Protein AF-A0A2N5TB34-F1 (afdb_monomer)

Foldseek 3Di:
DPQPPPDDPVCPVVCVVPVPPDPPDDPDDPPPPPDPDPPDDQAAQPDDPVLLVVQLVLLLVLQQVVVCVVQNDDDPDHSCVQPNSQLSNQCNRRVVVQPPDPQRPLVSSCVSSDDDDDVCSSVSSSVSVVVSCVDPVVVVVVVVVVVVVVVCVVVVVVVVVVVVVVVVVVVVVVVVVVVVVVVVVVVVVVVVVVVVVVVVVVVVVVVVVVVVVVVVVVVVVVVVVVVVVVVVVVVVVVVVVVVVVVVVVVVVVVVVVPPDDDDDDDDDDDDYDDDDDDDDDDDDPDDDPVNVVVVVVVVVVVVVVVVVVVVVVVVVVVVVVVVVVVVVVVVVVVVVVVVVVVVVVVVVVVVVVVVVVVVVVVVVVVVVVVVVVVVVVVVVVVVPDDDDDDDDD

Radius of gyration: 65.41 Å; Cα contacts (8 Å, |Δi|>4): 99; chains: 1; bounding box: 127×92×186 Å

Mean predicted aligned error: 21.77 Å

pLDDT: mean 78.74, std 18.57, range [28.2, 96.19]

Solvent-accessible surface area (backbone atoms only — not comparable to full-atom values): 23242 Å² total; per-residue (Å²): 142,86,72,76,89,76,68,45,96,88,49,44,71,58,45,73,74,43,79,78,73,74,77,91,78,76,83,86,79,78,79,78,77,78,76,78,73,69,89,66,70,92,60,64,50,87,59,56,71,70,60,44,52,50,50,28,52,50,50,42,52,52,48,41,54,50,44,35,73,72,65,38,95,76,52,97,63,65,51,58,82,79,50,35,68,68,39,31,44,47,47,49,36,29,34,64,62,35,59,58,58,97,79,43,39,57,72,54,54,53,63,51,61,47,86,84,77,62,92,62,47,65,59,52,51,52,50,49,53,54,52,47,60,70,27,70,70,45,48,51,50,52,53,53,49,54,52,50,51,53,49,51,53,52,53,50,52,51,54,50,54,52,53,52,52,51,49,52,51,51,50,53,52,53,53,51,51,53,52,50,53,54,50,51,54,51,50,52,56,47,54,53,51,51,51,52,52,49,54,53,52,53,50,54,50,51,53,51,51,53,52,51,51,51,54,48,51,55,49,51,50,52,52,50,50,52,50,51,53,54,50,49,54,50,51,49,53,51,50,53,50,48,49,52,50,52,48,50,50,51,49,56,56,48,64,74,66,66,86,71,83,88,80,86,91,80,91,80,91,83,88,85,88,84,86,88,88,89,79,87,87,77,87,84,86,75,83,52,71,66,61,56,51,52,53,50,51,55,52,49,53,52,49,51,53,50,50,53,51,49,53,53,51,52,53,54,50,50,56,49,51,49,52,53,49,52,53,50,50,52,50,50,52,52,52,50,54,50,50,53,51,50,52,54,52,49,55,53,47,53,54,49,50,52,52,51,49,54,51,51,49,52,51,51,50,54,49,50,55,52,52,51,53,51,52,53,53,59,55,54,66,66,74,67,69,91,79,87,84,80,90,81,135

Sequence (393 aa):
MKAIQHVNAHNFDDILNDPTIIKNNQPIITMKRKRRQNQYGKGSCQYPTNVAENLEKHLVHQFEMFYIRLLGPKPEFPASVFFNITQAKAIVGLIDQVLQGRDYDAGRIEHLIGGQMFEGQVESLKLSIAEWILSDYYQLHLVKLAELDQFTEQEGVQIQAEMEAELLRLQAISAAQFLADKNAKAAEKKMTKDRLAEERAALRLRLADDCAAEKQRLSDEKTAKKLRIAEEKKAEGIRASQIRASENVRSAQAQLNKNKKVLNDSTVEDHTINNNGAAEDYEDQSKSPDRARLAEEINSELKEEANARAIRRSKANAERAEKFSLISEQKKRRRQSIEDKKYQAQASREVRERKIFVNKQRQNHNRQVIEEMRANLLNADINCSPDQSSSGT

Organism: NCBI:txid200324

Secondary structure (DSSP, 8-state):
---GGG--TTTHHHHHH-TT-----S--------PPP-SS------S-HHHHHHHHHHHHHHHHHHHHHHH-SS-SS-GGGTS-HHHHHHHHHTHHHHSSSSS--HHHHHHHH-S---TTHHHHHHHHHHHHHHSHHHHHHHHHHHHHHHHHHHHHHHHHHHHHHHHHHHHHHHHHHHHHHHHHHHHHHHHHHHHHHHHHHHHHHHHHHHHHHHHHHHHHHHHHHHHHHHHHHHHHHHHHHHHHHHHHHHHHHHHHS--S----------------------------HHHHHHHHHHHHHHHHHHHHHHHHHHHHHHHHHHHHHHHHHHHHHHHHHHHHHHHHHHHHHHHHHHHHHHHHHHHHHHHHHHHHHHHHHHHHHHS----------

Structure (mmCIF, N/CA/C/O backbone):
data_AF-A0A2N5TB34-F1
#
_entry.id   AF-A0A2N5TB34-F1
#
loop_
_atom_site.group_PDB
_atom_site.id
_atom_site.type_symbol
_atom_site.label_atom_id
_atom_site.label_alt_id
_atom_site.label_comp_id
_atom_site.label_asym_id
_atom_site.label_entity_id
_atom_site.label_seq_id
_atom_site.pdbx_PDB_ins_code
_atom_site.Cartn_x
_atom_site.Cartn_y
_atom_site.Cartn_z
_atom_site.occupancy
_atom_site.B_iso_or_equiv
_atom_site.auth_seq_id
_atom_site.auth_comp_id
_atom_site.auth_asym_id
_atom_site.auth_atom_id
_atom_site.pdbx_PDB_model_num
ATOM 1 N N . MET A 1 1 ? 33.531 54.890 -29.564 1.00 39.38 1 MET A N 1
ATOM 2 C CA . MET A 1 1 ? 33.281 54.213 -30.854 1.00 39.38 1 MET A CA 1
ATOM 3 C C . MET A 1 1 ? 32.215 53.138 -30.672 1.00 39.38 1 MET A C 1
ATOM 5 O O . MET A 1 1 ? 32.490 52.117 -30.059 1.00 39.38 1 MET A O 1
ATOM 9 N N . LYS A 1 2 ? 30.984 53.399 -31.129 1.00 46.56 2 LYS A N 1
ATOM 10 C CA . LYS A 1 2 ? 29.851 52.449 -31.144 1.00 46.56 2 LYS A CA 1
ATOM 11 C C . LYS A 1 2 ? 29.110 52.545 -32.492 1.00 46.56 2 LYS A C 1
ATOM 13 O O . LYS A 1 2 ? 27.901 52.706 -32.524 1.00 46.56 2 LYS A O 1
ATOM 18 N N . ALA A 1 3 ? 29.850 52.522 -33.601 1.00 46.47 3 ALA A N 1
ATOM 19 C CA . ALA A 1 3 ? 29.287 52.699 -34.948 1.00 46.47 3 ALA A CA 1
ATOM 20 C C . ALA A 1 3 ? 28.848 51.376 -35.613 1.00 46.47 3 ALA A C 1
ATOM 22 O O . ALA A 1 3 ? 27.993 51.370 -36.488 1.00 46.47 3 ALA A O 1
ATOM 23 N N . ILE A 1 4 ? 29.391 50.234 -35.172 1.00 51.72 4 ILE A N 1
ATOM 24 C CA . ILE A 1 4 ? 29.329 48.966 -35.927 1.00 51.72 4 ILE A CA 1
ATOM 25 C C . ILE A 1 4 ? 27.962 48.255 -35.823 1.00 51.72 4 ILE A C 1
ATOM 27 O O . ILE A 1 4 ? 27.644 47.398 -36.638 1.00 51.72 4 ILE A O 1
ATOM 31 N N . GLN A 1 5 ? 27.105 48.615 -34.862 1.00 53.84 5 GLN A N 1
ATOM 32 C CA . GLN A 1 5 ? 25.824 47.918 -34.648 1.00 53.84 5 GLN A CA 1
ATOM 33 C C . GLN A 1 5 ? 24.684 48.351 -35.589 1.00 53.84 5 GLN A C 1
ATOM 35 O O . GLN A 1 5 ? 23.619 47.740 -35.549 1.00 53.84 5 GLN A O 1
ATOM 40 N N . HIS A 1 6 ? 24.888 49.368 -36.434 1.00 55.44 6 HIS A N 1
ATOM 41 C CA . HIS A 1 6 ? 23.851 49.917 -37.326 1.00 55.44 6 HIS A CA 1
ATOM 42 C C . HIS A 1 6 ? 24.125 49.677 -38.820 1.00 55.44 6 HIS A C 1
ATOM 44 O O . HIS A 1 6 ? 23.455 50.248 -39.682 1.00 55.44 6 HIS A O 1
ATOM 50 N N . VAL A 1 7 ? 25.100 48.821 -39.121 1.00 59.22 7 VAL A N 1
ATOM 51 C CA . VAL A 1 7 ? 25.496 48.466 -40.482 1.00 59.22 7 VAL A CA 1
ATOM 52 C C . VAL A 1 7 ? 24.495 47.469 -41.075 1.00 59.22 7 VAL A C 1
ATOM 54 O O . VAL A 1 7 ? 24.231 46.413 -40.501 1.00 59.22 7 VAL A O 1
ATOM 57 N N . ASN A 1 8 ? 23.941 47.804 -42.234 1.00 67.25 8 ASN A N 1
ATOM 58 C CA . ASN A 1 8 ? 23.114 46.953 -43.077 1.00 67.25 8 ASN A CA 1
ATOM 59 C C . ASN A 1 8 ? 23.666 46.966 -44.516 1.00 67.25 8 ASN A C 1
ATOM 61 O O . ASN A 1 8 ? 24.534 47.763 -44.856 1.00 67.25 8 ASN A O 1
ATOM 65 N N . ALA A 1 9 ? 23.170 46.076 -45.377 1.00 66.19 9 ALA A N 1
ATOM 66 C CA . ALA A 1 9 ? 23.731 45.896 -46.720 1.00 66.19 9 ALA A CA 1
ATOM 67 C C . ALA A 1 9 ? 23.663 47.147 -47.624 1.00 66.19 9 ALA A C 1
ATOM 69 O O . ALA A 1 9 ? 24.356 47.190 -48.629 1.00 66.19 9 ALA A O 1
ATOM 70 N N . HIS A 1 10 ? 22.843 48.147 -47.283 1.00 59.88 10 HIS A N 1
ATOM 71 C CA . HIS A 1 10 ? 22.621 49.339 -48.109 1.00 59.88 10 HIS A CA 1
ATOM 72 C C . HIS A 1 10 ? 23.399 50.567 -47.622 1.00 59.88 10 HIS A C 1
ATOM 74 O O . HIS A 1 10 ? 23.499 51.533 -48.362 1.00 59.88 10 HIS A O 1
ATOM 80 N N . ASN A 1 11 ? 23.920 50.553 -46.389 1.00 64.69 11 ASN A N 1
ATOM 81 C CA . ASN A 1 11 ? 24.679 51.668 -45.809 1.00 64.69 11 ASN A CA 1
ATOM 82 C C . ASN A 1 11 ? 26.153 51.315 -45.539 1.00 64.69 11 ASN A C 1
ATOM 84 O O . ASN A 1 11 ? 26.883 52.115 -44.960 1.00 64.69 11 ASN A O 1
ATOM 88 N N . PHE A 1 12 ? 26.583 50.114 -45.935 1.00 68.75 12 PHE A N 1
ATOM 89 C CA . PHE A 1 12 ? 27.932 49.608 -45.698 1.00 68.75 12 PHE A CA 1
ATOM 90 C C . PHE A 1 12 ? 28.998 50.439 -46.419 1.00 68.75 12 PHE A C 1
ATOM 92 O O . PHE A 1 12 ? 29.964 5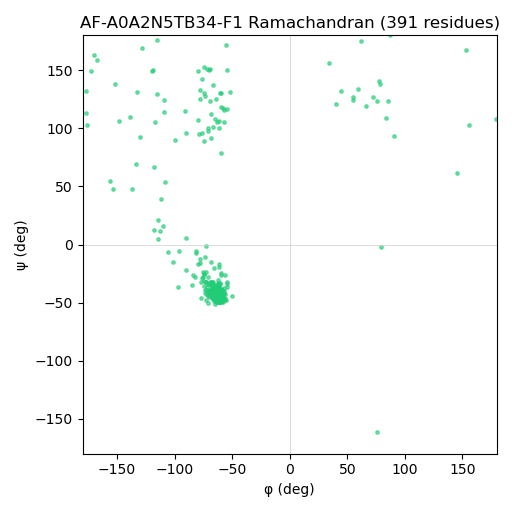0.871 -45.788 1.00 68.75 12 PHE A O 1
ATOM 99 N N . ASP A 1 13 ? 28.783 50.718 -47.706 1.00 72.69 13 ASP A N 1
ATOM 100 C CA . ASP A 1 13 ? 29.744 51.461 -48.527 1.00 72.69 13 ASP A CA 1
ATOM 101 C C . ASP A 1 13 ? 29.829 52.937 -48.109 1.00 72.69 13 ASP A C 1
ATOM 103 O O . ASP A 1 13 ? 30.914 53.517 -48.080 1.00 72.69 13 ASP A O 1
ATOM 107 N N . ASP A 1 14 ? 28.717 53.532 -47.676 1.00 69.69 14 ASP A N 1
ATOM 108 C CA . ASP A 1 14 ? 28.688 54.914 -47.184 1.00 69.69 14 ASP A CA 1
ATOM 109 C C . ASP A 1 14 ? 29.450 55.071 -45.856 1.00 69.69 14 ASP A C 1
ATOM 111 O O . ASP A 1 14 ? 30.158 56.056 -45.651 1.00 69.69 14 ASP A O 1
ATOM 115 N N . ILE A 1 15 ? 29.359 54.076 -44.963 1.00 68.69 15 ILE A N 1
ATOM 116 C CA . ILE A 1 15 ? 30.065 54.063 -43.668 1.00 68.69 15 ILE A CA 1
ATOM 117 C C . ILE A 1 15 ? 31.569 53.812 -43.847 1.00 68.69 15 ILE A C 1
ATOM 119 O O . ILE A 1 15 ? 32.371 54.316 -43.059 1.00 68.69 15 ILE A O 1
ATOM 123 N N . LEU A 1 16 ? 31.954 53.040 -44.868 1.00 69.44 16 LEU A N 1
ATOM 124 C CA . LEU A 1 16 ? 33.356 52.832 -45.237 1.00 69.44 16 LEU A CA 1
ATOM 125 C C . LEU A 1 16 ? 34.006 54.111 -45.771 1.00 69.44 16 LEU A C 1
ATOM 127 O O . LEU A 1 16 ? 35.183 54.346 -45.500 1.00 69.44 16 LEU A O 1
ATOM 131 N N . ASN A 1 17 ? 33.239 54.930 -46.495 1.00 72.06 17 ASN A N 1
ATOM 132 C CA . ASN A 1 17 ? 33.736 56.154 -47.115 1.00 72.06 17 ASN A CA 1
ATOM 133 C C . ASN A 1 17 ? 33.739 57.364 -46.165 1.00 72.06 17 ASN A C 1
ATOM 135 O O . ASN A 1 17 ? 34.661 58.173 -46.245 1.00 72.06 17 ASN A O 1
ATOM 139 N N . ASP A 1 18 ? 32.773 57.491 -45.245 1.00 65.56 18 ASP A N 1
ATOM 140 C CA . ASP A 1 18 ? 32.816 58.522 -44.199 1.00 65.56 18 ASP A CA 1
ATOM 141 C C . ASP A 1 18 ? 32.141 58.057 -42.884 1.00 65.56 18 ASP A C 1
ATOM 143 O O . ASP A 1 18 ? 30.909 58.011 -42.762 1.00 65.56 18 ASP A O 1
ATOM 147 N N . PRO A 1 19 ? 32.933 57.741 -41.841 1.00 61.41 19 PRO A N 1
ATOM 148 C CA . PRO A 1 19 ? 32.432 57.161 -40.596 1.00 61.41 19 PRO A CA 1
ATOM 149 C C . PRO A 1 19 ? 31.647 58.145 -39.708 1.00 61.41 19 PRO A C 1
ATOM 151 O O . PRO A 1 19 ? 31.171 57.752 -38.637 1.00 61.41 19 PRO A O 1
ATOM 154 N N . THR A 1 20 ? 31.497 59.414 -40.107 1.00 60.34 20 THR A N 1
ATOM 155 C CA . THR A 1 20 ? 30.791 60.445 -39.323 1.00 60.34 20 THR A CA 1
ATOM 156 C C . THR A 1 20 ? 29.322 60.650 -39.714 1.00 60.34 20 THR A C 1
ATOM 158 O O . THR A 1 20 ? 28.591 61.342 -39.004 1.00 60.34 20 THR A O 1
ATOM 161 N N . ILE A 1 21 ? 28.844 59.992 -40.778 1.00 63.03 21 ILE A N 1
ATOM 162 C CA . ILE A 1 21 ? 27.496 60.183 -41.354 1.00 63.03 21 ILE A CA 1
ATOM 163 C C . ILE A 1 21 ? 26.354 59.683 -40.437 1.00 63.03 21 ILE A C 1
ATOM 165 O O . ILE A 1 21 ? 25.188 60.056 -40.609 1.00 63.03 21 ILE A O 1
ATOM 169 N N . ILE A 1 22 ? 26.651 58.877 -39.413 1.00 58.81 22 ILE A N 1
ATOM 170 C CA . ILE A 1 22 ? 25.631 58.273 -38.544 1.00 58.81 22 ILE A CA 1
ATOM 171 C C . ILE A 1 22 ? 24.979 59.341 -37.643 1.00 58.81 22 ILE A C 1
ATOM 173 O O . ILE A 1 22 ? 25.469 59.671 -36.561 1.00 58.81 22 ILE A O 1
ATOM 177 N N . LYS A 1 23 ? 23.809 59.853 -38.051 1.00 56.78 23 LYS A N 1
ATOM 178 C CA . LYS A 1 23 ? 22.920 60.634 -37.176 1.00 56.78 23 LYS A CA 1
ATOM 179 C C . LYS A 1 23 ? 22.364 59.718 -36.078 1.00 56.78 23 LYS A C 1
ATOM 181 O O . LYS A 1 23 ? 21.435 58.945 -36.302 1.00 56.78 23 LYS A O 1
ATOM 186 N N . ASN A 1 24 ? 22.944 59.824 -34.884 1.00 55.00 24 ASN A N 1
ATOM 187 C CA . ASN A 1 24 ? 22.546 59.138 -33.650 1.00 55.00 24 ASN A CA 1
ATOM 188 C C . ASN A 1 24 ? 21.107 59.481 -33.225 1.00 55.00 24 ASN A C 1
ATOM 190 O O . ASN A 1 24 ? 20.948 60.300 -32.332 1.00 55.00 24 ASN A O 1
ATOM 194 N N . ASN A 1 25 ? 20.063 58.901 -33.822 1.00 50.06 25 ASN A N 1
ATOM 195 C CA . ASN A 1 25 ? 18.686 59.096 -33.339 1.00 50.06 25 ASN A CA 1
ATOM 196 C C . ASN A 1 25 ? 17.737 57.933 -33.677 1.00 50.06 25 ASN A C 1
ATOM 198 O O . ASN A 1 25 ? 16.610 58.155 -34.114 1.00 50.06 25 ASN A O 1
ATOM 202 N N . GLN A 1 26 ? 18.143 56.683 -33.436 1.00 52.34 26 GLN A N 1
ATOM 203 C CA . GLN A 1 26 ? 17.161 55.603 -33.280 1.00 52.34 26 GLN A CA 1
ATOM 204 C C . GLN A 1 26 ? 17.461 54.741 -32.048 1.00 52.34 26 GLN A C 1
ATOM 206 O O . GLN A 1 26 ? 18.610 54.342 -31.844 1.00 52.34 26 GLN A O 1
ATOM 211 N N . PRO A 1 27 ? 16.451 54.466 -31.198 1.00 48.72 27 PRO A N 1
ATOM 212 C CA . PRO A 1 27 ? 16.638 53.658 -30.004 1.00 48.72 27 PRO A CA 1
ATOM 213 C C . PRO A 1 27 ? 16.967 52.211 -30.387 1.00 48.72 27 PRO A C 1
ATOM 215 O O . PRO A 1 27 ? 16.362 51.630 -31.284 1.00 48.72 27 PRO A O 1
ATOM 218 N N . ILE A 1 28 ? 17.942 51.638 -29.680 1.00 49.50 28 ILE A N 1
ATOM 219 C CA . ILE A 1 28 ? 18.468 50.283 -29.876 1.00 49.50 28 ILE A CA 1
ATOM 220 C C . ILE A 1 28 ? 17.327 49.260 -29.763 1.00 49.50 28 ILE A C 1
ATOM 222 O O . ILE A 1 28 ? 16.868 48.939 -28.664 1.00 49.50 28 ILE A O 1
ATOM 226 N N . ILE A 1 29 ? 16.887 48.708 -30.896 1.00 51.84 29 ILE A N 1
ATOM 227 C CA . ILE A 1 29 ? 15.961 47.573 -30.922 1.00 51.84 29 ILE A CA 1
ATOM 228 C C . ILE A 1 29 ? 16.768 46.322 -30.569 1.00 51.84 29 ILE A C 1
ATOM 230 O O . ILE A 1 29 ? 17.417 45.705 -31.411 1.00 51.84 29 ILE A O 1
ATOM 234 N N . THR A 1 30 ? 16.741 45.931 -29.297 1.00 45.56 30 THR A N 1
ATOM 235 C CA . THR A 1 30 ? 17.260 44.630 -28.867 1.00 45.56 30 THR A CA 1
ATOM 236 C C . THR A 1 30 ? 16.315 43.544 -29.372 1.00 45.56 30 THR A C 1
ATOM 238 O O . THR A 1 30 ? 15.260 43.288 -28.789 1.00 45.56 30 THR A O 1
ATOM 241 N N . MET A 1 31 ? 16.674 42.886 -30.477 1.00 51.00 31 MET A N 1
ATOM 242 C CA . MET A 1 31 ? 15.945 41.708 -30.944 1.00 51.00 31 MET A CA 1
ATOM 243 C C . MET A 1 31 ? 16.054 40.597 -29.891 1.00 51.00 31 MET A C 1
ATOM 245 O O . MET A 1 31 ? 17.091 39.948 -29.749 1.00 51.00 31 MET A O 1
ATOM 249 N N . LYS A 1 32 ? 14.976 40.351 -29.137 1.00 48.75 32 LYS A N 1
ATOM 250 C CA . LYS A 1 32 ? 14.865 39.163 -28.281 1.00 48.75 32 LYS A CA 1
ATOM 251 C C . LYS A 1 32 ? 14.841 37.934 -29.188 1.00 48.75 32 LYS A C 1
ATOM 253 O O . LYS A 1 32 ? 13.855 37.684 -29.879 1.00 48.75 32 LYS A O 1
ATOM 258 N N . ARG A 1 33 ? 15.935 37.171 -29.200 1.00 52.34 33 ARG A N 1
ATOM 259 C CA . ARG A 1 33 ? 16.047 35.912 -29.949 1.00 52.34 33 ARG A CA 1
ATOM 260 C C . ARG A 1 33 ? 14.881 34.999 -29.542 1.00 52.34 33 ARG A C 1
ATOM 262 O O . ARG A 1 33 ? 14.787 34.614 -28.377 1.00 52.34 33 ARG A O 1
ATOM 269 N N . LYS A 1 34 ? 13.986 34.653 -30.478 1.00 49.03 34 LYS A N 1
ATOM 270 C CA . LYS A 1 34 ? 12.968 33.612 -30.254 1.00 49.03 34 LYS A CA 1
ATOM 271 C C . LYS A 1 34 ? 13.707 32.329 -29.875 1.00 49.03 34 LYS A C 1
ATOM 273 O O . LYS A 1 34 ? 14.475 31.795 -30.675 1.00 49.03 34 LYS A O 1
ATOM 278 N N . ARG A 1 35 ? 13.498 31.845 -28.651 1.00 48.66 35 ARG A N 1
ATOM 279 C CA . ARG A 1 35 ? 13.941 30.509 -28.246 1.00 48.66 35 ARG A CA 1
ATOM 280 C C . ARG A 1 35 ? 13.236 29.525 -29.182 1.00 48.66 35 ARG A C 1
ATOM 282 O O . ARG A 1 35 ? 12.007 29.524 -29.222 1.00 48.66 35 ARG A O 1
ATOM 289 N N . ARG A 1 36 ? 13.988 28.748 -29.970 1.00 50.03 36 ARG A N 1
ATOM 290 C CA . ARG A 1 36 ? 13.402 27.657 -30.760 1.00 50.03 36 ARG A CA 1
ATOM 291 C C . ARG A 1 36 ? 12.718 26.723 -29.762 1.00 50.03 36 ARG A C 1
ATOM 293 O O . ARG A 1 36 ? 13.379 26.219 -28.856 1.00 50.03 36 ARG A O 1
ATOM 300 N N . GLN A 1 37 ? 11.398 26.573 -29.861 1.00 49.44 37 GLN A N 1
ATOM 301 C CA . GLN A 1 37 ? 10.727 25.475 -29.176 1.00 49.44 37 GLN A CA 1
ATOM 302 C C . GLN A 1 37 ? 11.316 24.186 -29.744 1.00 49.44 37 GLN A C 1
ATOM 304 O O . GLN A 1 37 ? 11.449 24.060 -30.960 1.00 49.44 37 GLN A O 1
ATOM 309 N N . ASN A 1 38 ? 11.732 23.280 -28.861 1.00 52.78 38 ASN A N 1
ATOM 310 C CA . ASN A 1 38 ? 12.220 21.969 -29.261 1.00 52.78 38 ASN A CA 1
ATOM 311 C C . ASN A 1 38 ? 11.055 21.265 -29.970 1.00 52.78 38 ASN A C 1
ATOM 313 O O . ASN A 1 38 ? 10.066 20.934 -29.320 1.00 52.78 38 ASN A O 1
ATOM 317 N N . GLN A 1 39 ? 11.124 21.138 -31.299 1.00 56.97 39 GLN A N 1
ATOM 318 C CA . GLN A 1 39 ? 10.055 20.535 -32.111 1.00 56.97 39 GLN A CA 1
ATOM 319 C C . GLN A 1 39 ? 9.871 19.045 -31.797 1.00 56.97 39 GLN A C 1
ATOM 321 O O . GLN A 1 39 ? 8.797 18.493 -32.005 1.00 56.97 39 GLN A O 1
ATOM 326 N N . TYR A 1 40 ? 10.894 18.429 -31.212 1.00 56.16 40 TYR A N 1
ATOM 327 C CA . TYR A 1 40 ? 10.900 17.058 -30.739 1.00 56.16 40 TYR A CA 1
ATOM 328 C C . TYR A 1 40 ? 10.914 17.124 -29.209 1.00 56.16 40 TYR A C 1
ATOM 330 O O . TYR A 1 40 ? 11.822 17.710 -28.610 1.00 56.16 40 TYR A O 1
ATOM 338 N N . GLY A 1 41 ? 9.836 16.656 -28.573 1.00 57.81 41 GLY A N 1
ATOM 339 C CA . GLY A 1 41 ? 9.644 16.739 -27.122 1.00 57.81 41 GLY A CA 1
ATOM 340 C C . GLY A 1 41 ? 10.796 16.115 -26.325 1.00 57.81 41 GLY A C 1
ATOM 341 O O . GLY A 1 41 ? 11.678 15.464 -26.877 1.00 57.81 41 GLY A O 1
ATOM 342 N N . LYS A 1 42 ? 10.800 16.292 -24.998 1.00 59.97 42 LYS A N 1
ATOM 343 C CA . LYS A 1 42 ? 11.723 15.548 -24.124 1.00 59.97 42 LYS A CA 1
ATOM 344 C C . LYS A 1 42 ? 11.418 14.057 -24.282 1.00 59.97 42 LYS A C 1
ATOM 346 O O . LYS A 1 42 ? 10.420 13.602 -23.730 1.00 59.97 42 LYS A O 1
ATOM 351 N N . GLY A 1 43 ? 12.198 13.315 -25.062 1.00 60.00 43 GLY A N 1
ATOM 352 C CA . GLY A 1 43 ? 12.051 11.866 -25.054 1.00 60.00 43 GLY A CA 1
ATOM 353 C C . GLY A 1 43 ? 12.640 11.276 -23.788 1.00 60.00 43 GLY A C 1
ATOM 354 O O . GLY A 1 43 ? 13.505 11.864 -23.135 1.00 60.00 43 GLY A O 1
ATOM 355 N N . SER A 1 44 ? 12.070 10.138 -23.429 1.00 70.75 44 SER A N 1
ATOM 356 C CA . SER A 1 44 ? 12.511 9.289 -22.343 1.00 70.75 44 SER A CA 1
ATOM 357 C C . SER A 1 44 ? 12.950 7.989 -22.989 1.00 70.75 44 SER A C 1
ATOM 359 O O . SER A 1 44 ? 12.198 7.439 -23.783 1.00 70.75 44 SER A O 1
ATOM 361 N N . CYS A 1 45 ? 14.142 7.505 -22.661 1.00 80.25 45 CYS A N 1
ATOM 362 C CA . CYS A 1 45 ? 14.524 6.139 -22.991 1.00 80.25 45 CYS A CA 1
ATOM 363 C C . CYS A 1 45 ? 13.762 5.194 -22.051 1.00 80.25 45 CYS A C 1
ATOM 365 O O . CYS A 1 45 ? 13.792 5.405 -20.835 1.00 80.25 45 CYS A O 1
ATOM 367 N N . GLN A 1 46 ? 13.059 4.193 -22.590 1.00 81.88 46 GLN A N 1
ATOM 368 C CA . GLN A 1 46 ? 12.396 3.155 -21.786 1.00 81.88 46 GLN A CA 1
ATOM 369 C C . GLN A 1 46 ? 13.355 2.065 -21.304 1.00 81.88 46 GLN A C 1
ATOM 371 O O . GLN A 1 46 ? 13.026 1.320 -20.381 1.00 81.88 46 GLN A O 1
ATOM 376 N N . TYR A 1 47 ? 14.540 1.966 -21.904 1.00 87.44 47 TYR A N 1
ATOM 377 C CA . TYR A 1 47 ? 15.477 0.907 -21.568 1.00 87.44 47 TYR A CA 1
ATOM 378 C C . TYR A 1 47 ? 16.188 1.158 -20.234 1.00 87.44 47 TYR A C 1
ATOM 380 O O . TYR A 1 47 ? 16.580 2.292 -19.935 1.00 87.44 47 TYR A O 1
ATOM 388 N N . PRO A 1 48 ? 16.422 0.095 -19.440 1.00 89.81 48 PRO A N 1
ATOM 389 C CA . PRO A 1 48 ? 17.342 0.146 -18.312 1.00 89.81 48 PRO A CA 1
ATOM 390 C C . PRO A 1 48 ? 18.730 0.637 -18.742 1.00 89.81 48 PRO A C 1
ATOM 392 O O . PRO A 1 48 ? 19.166 0.389 -19.867 1.00 89.81 48 PRO A O 1
ATOM 395 N N . THR A 1 49 ? 19.456 1.295 -17.834 1.00 92.06 49 THR A N 1
ATOM 396 C CA . THR A 1 49 ? 20.755 1.931 -18.123 1.00 92.06 49 THR A CA 1
ATOM 397 C C . THR A 1 49 ? 21.738 1.000 -18.835 1.00 92.06 49 THR A C 1
ATOM 399 O O . THR A 1 49 ? 22.351 1.395 -19.817 1.00 92.06 49 THR A O 1
ATOM 402 N N . ASN A 1 50 ? 21.855 -0.251 -18.391 1.00 90.38 50 ASN A N 1
ATOM 403 C CA . ASN A 1 50 ? 22.762 -1.238 -18.982 1.00 90.38 50 ASN A CA 1
ATOM 404 C C . ASN A 1 50 ? 22.378 -1.628 -20.420 1.00 90.38 50 ASN A C 1
ATOM 406 O O . ASN A 1 50 ? 23.256 -1.833 -21.254 1.00 90.38 50 ASN A O 1
ATOM 410 N N . VAL A 1 51 ? 21.079 -1.718 -20.709 1.00 92.81 51 VAL A N 1
ATOM 411 C CA . VAL A 1 51 ? 20.556 -2.062 -22.038 1.00 92.81 51 VAL A CA 1
ATOM 412 C C . VAL A 1 51 ? 20.740 -0.884 -22.994 1.00 92.81 51 VAL A C 1
ATOM 414 O O . VAL A 1 51 ? 21.197 -1.071 -24.120 1.00 92.81 51 VAL A O 1
ATOM 417 N N . ALA A 1 52 ? 20.476 0.336 -22.517 1.00 93.31 52 ALA A N 1
ATOM 418 C CA . ALA A 1 52 ? 20.742 1.565 -23.256 1.00 93.31 52 ALA A CA 1
ATOM 419 C C . ALA A 1 52 ? 22.237 1.711 -23.597 1.00 93.31 52 ALA A C 1
ATOM 421 O O . ALA A 1 52 ? 22.583 1.901 -24.759 1.00 93.31 52 ALA A O 1
ATOM 422 N N . GLU A 1 53 ? 23.131 1.533 -22.620 1.00 94.62 53 GLU A N 1
ATOM 423 C CA . GLU A 1 53 ? 24.584 1.589 -22.834 1.00 94.62 53 GLU A CA 1
ATOM 424 C C . GLU A 1 53 ? 25.085 0.528 -23.824 1.00 94.62 53 GLU A C 1
ATOM 426 O O . GLU A 1 53 ? 26.040 0.771 -24.565 1.00 94.62 53 GLU A O 1
ATOM 431 N N . ASN A 1 54 ? 24.467 -0.656 -23.840 1.00 95.75 54 ASN A N 1
ATOM 432 C CA . ASN A 1 54 ? 24.808 -1.699 -24.802 1.00 95.75 54 ASN A CA 1
ATOM 433 C C . ASN A 1 54 ? 24.460 -1.266 -26.234 1.00 95.75 54 ASN A C 1
ATOM 435 O O . ASN A 1 54 ? 25.322 -1.348 -27.111 1.00 95.75 54 ASN A O 1
ATOM 439 N N . LEU A 1 55 ? 23.255 -0.726 -26.448 1.00 95.12 55 LEU A N 1
ATOM 440 C CA . LEU A 1 55 ? 22.848 -0.181 -27.744 1.00 95.12 55 LEU A CA 1
ATOM 441 C C . LEU A 1 55 ? 23.741 0.995 -28.165 1.00 95.12 55 LEU A C 1
ATOM 443 O O . LEU A 1 55 ? 24.191 1.045 -29.304 1.00 95.12 55 LEU A O 1
ATOM 447 N N . GLU A 1 56 ? 24.064 1.914 -27.253 1.00 95.50 56 GLU A N 1
ATOM 448 C CA . GLU A 1 56 ? 24.961 3.042 -27.538 1.00 95.50 56 GLU A CA 1
ATOM 449 C C . GLU A 1 56 ? 26.321 2.574 -28.076 1.00 95.50 56 GLU A C 1
ATOM 451 O O . GLU A 1 56 ? 26.800 3.081 -29.093 1.00 95.50 56 GLU A O 1
ATOM 456 N N . LYS A 1 57 ? 26.934 1.581 -27.418 1.00 95.69 57 LYS A N 1
ATOM 457 C CA . LYS A 1 57 ? 28.208 0.990 -27.855 1.00 95.69 57 LYS A CA 1
ATOM 458 C C . LYS A 1 57 ? 28.062 0.255 -29.184 1.00 95.69 57 LYS A C 1
ATOM 460 O O . LYS A 1 57 ? 28.937 0.388 -30.037 1.00 95.69 57 LYS A O 1
ATOM 465 N N . HIS A 1 58 ? 26.964 -0.478 -29.368 1.00 96.19 58 HIS A N 1
ATOM 466 C CA . HIS A 1 58 ? 26.672 -1.181 -30.612 1.00 96.19 58 HIS A CA 1
ATOM 467 C C . HIS A 1 58 ? 26.592 -0.211 -31.798 1.00 96.19 58 HIS A C 1
ATOM 469 O O . HIS A 1 58 ? 27.230 -0.449 -32.817 1.00 96.19 58 HIS A O 1
ATOM 475 N N . LEU A 1 59 ? 25.902 0.925 -31.651 1.00 95.50 59 LEU A N 1
ATOM 476 C CA . LEU A 1 59 ? 25.785 1.929 -32.715 1.00 95.50 59 LEU A CA 1
ATOM 477 C C . LEU A 1 59 ? 27.127 2.563 -33.086 1.00 95.50 59 LEU A C 1
ATOM 479 O O . LEU A 1 59 ? 27.404 2.756 -34.267 1.00 95.50 59 LEU A O 1
ATOM 483 N N . VAL A 1 60 ? 27.967 2.881 -32.096 1.00 95.81 60 VAL A N 1
ATOM 484 C CA . VAL A 1 60 ? 29.309 3.424 -32.364 1.00 95.81 60 VAL A CA 1
ATOM 485 C C . VAL A 1 60 ? 30.162 2.398 -33.109 1.00 95.81 60 VAL A C 1
ATOM 487 O O . VAL A 1 60 ? 30.801 2.746 -34.099 1.00 95.81 60 VAL A O 1
ATOM 490 N N . HIS A 1 61 ? 30.132 1.136 -32.673 1.00 95.94 61 HIS A N 1
ATOM 491 C CA . HIS A 1 61 ? 30.885 0.062 -33.314 1.00 95.94 61 HIS A CA 1
ATOM 492 C C . HIS A 1 61 ? 30.418 -0.195 -34.754 1.00 95.94 61 HIS A C 1
ATOM 494 O O . HIS A 1 61 ? 31.235 -0.276 -35.667 1.00 95.94 61 HIS A O 1
ATOM 500 N N . GLN A 1 62 ? 29.107 -0.259 -34.986 1.00 94.94 62 GLN A N 1
ATOM 501 C CA . GLN A 1 62 ? 28.570 -0.462 -36.332 1.00 94.94 62 GLN A CA 1
ATOM 502 C C . GLN A 1 62 ? 28.863 0.718 -37.257 1.00 94.94 62 GLN A C 1
ATOM 504 O O . GLN A 1 62 ? 29.181 0.521 -38.431 1.00 94.94 62 GLN A O 1
ATOM 509 N N . PHE A 1 63 ? 28.829 1.946 -36.735 1.00 94.44 63 PHE A N 1
ATOM 510 C CA . PHE A 1 63 ? 29.247 3.107 -37.509 1.00 94.44 63 PHE A CA 1
ATOM 511 C C . PHE A 1 63 ? 30.731 3.042 -37.885 1.00 94.44 63 PHE A C 1
ATOM 513 O O . PHE A 1 63 ? 31.083 3.364 -39.015 1.00 94.44 63 PHE A O 1
ATOM 520 N N . GLU A 1 64 ? 31.607 2.604 -36.979 1.00 94.25 64 GLU A N 1
ATOM 521 C CA . GLU A 1 64 ? 33.029 2.409 -37.279 1.00 94.25 64 GLU A CA 1
ATOM 522 C C . GLU A 1 64 ? 33.232 1.383 -38.405 1.00 94.25 64 GLU A C 1
ATOM 524 O O . GLU A 1 64 ? 33.975 1.645 -39.353 1.00 94.25 64 GLU A O 1
ATOM 529 N N . MET A 1 65 ? 32.499 0.266 -38.367 1.00 93.69 65 MET A N 1
ATOM 530 C CA . MET A 1 65 ? 32.522 -0.746 -39.428 1.00 93.69 65 MET A CA 1
ATOM 531 C C . MET A 1 65 ? 32.013 -0.198 -40.769 1.00 93.69 65 MET A C 1
ATOM 533 O O . MET A 1 65 ? 32.625 -0.443 -41.812 1.00 93.69 65 MET A O 1
ATOM 537 N N . PHE A 1 66 ? 30.923 0.574 -40.753 1.00 94.44 66 PHE A N 1
ATOM 538 C CA . PHE A 1 66 ? 30.400 1.275 -41.928 1.00 94.44 66 PHE A CA 1
ATOM 539 C C . PHE A 1 66 ? 31.424 2.269 -42.499 1.00 94.44 66 PHE A C 1
ATOM 541 O O . PHE A 1 66 ? 31.688 2.274 -43.700 1.00 94.44 66 PHE A O 1
ATOM 548 N N . TYR A 1 67 ? 32.050 3.064 -41.634 1.00 93.00 67 TYR A N 1
ATOM 549 C CA . TYR A 1 67 ? 33.017 4.094 -41.998 1.00 93.00 67 TYR A CA 1
ATOM 550 C C . TYR A 1 67 ? 34.284 3.506 -42.634 1.00 93.00 67 TYR A C 1
ATOM 552 O O . TYR A 1 67 ? 34.729 3.980 -43.680 1.00 93.00 67 TYR A O 1
ATOM 560 N N . ILE A 1 68 ? 34.822 2.423 -42.061 1.00 92.56 68 ILE A N 1
ATOM 561 C CA . ILE A 1 68 ? 35.967 1.690 -42.624 1.00 92.56 68 ILE A CA 1
ATOM 562 C C . ILE A 1 68 ? 35.597 1.041 -43.963 1.00 92.56 68 ILE A C 1
ATOM 564 O O . ILE A 1 68 ? 36.408 1.033 -44.888 1.00 92.56 68 ILE A O 1
ATOM 568 N N . ARG A 1 69 ? 34.374 0.515 -44.107 1.00 92.88 69 ARG A N 1
ATOM 569 C CA . ARG A 1 69 ? 33.905 -0.045 -45.384 1.00 92.88 69 ARG A CA 1
ATOM 570 C C . ARG A 1 69 ? 33.785 1.030 -46.469 1.00 92.88 69 ARG A C 1
ATOM 572 O O . ARG A 1 69 ? 34.065 0.734 -47.627 1.00 92.88 69 ARG A O 1
ATOM 579 N N . LEU A 1 70 ? 33.390 2.248 -46.100 1.00 91.50 70 LEU A N 1
ATOM 580 C CA . LEU A 1 70 ? 33.201 3.365 -47.027 1.00 91.50 70 LEU A CA 1
ATOM 581 C C . LEU A 1 70 ? 34.525 4.015 -47.463 1.00 91.50 70 LEU A C 1
ATOM 583 O O . LEU A 1 70 ? 34.707 4.281 -48.647 1.00 91.50 70 LEU A O 1
ATOM 587 N N . LEU A 1 71 ? 35.440 4.283 -46.523 1.00 90.38 71 LEU A N 1
ATOM 588 C CA . LEU A 1 71 ? 36.679 5.041 -46.778 1.00 90.38 71 LEU A CA 1
ATOM 589 C C . LEU A 1 71 ? 37.950 4.177 -46.819 1.00 90.38 71 LEU A C 1
ATOM 591 O O . LEU A 1 71 ? 39.030 4.672 -47.143 1.00 90.38 71 LEU A O 1
ATOM 595 N N . GLY A 1 72 ? 37.839 2.888 -46.500 1.00 87.62 72 GLY A N 1
ATOM 596 C CA . GLY A 1 72 ? 38.962 1.962 -46.402 1.00 87.62 72 GLY A CA 1
ATOM 597 C C . GLY A 1 72 ? 39.635 1.943 -45.018 1.00 87.62 72 GLY A C 1
ATOM 598 O O . GLY A 1 72 ? 39.241 2.658 -44.099 1.00 87.62 72 GLY A O 1
ATOM 599 N N . PRO A 1 73 ? 40.681 1.113 -44.841 1.00 82.69 73 PRO A N 1
ATOM 600 C CA . PRO A 1 73 ? 41.270 0.801 -43.532 1.00 82.69 73 PRO A CA 1
ATOM 601 C C . PRO A 1 73 ? 42.113 1.921 -42.901 1.00 82.69 73 PRO A C 1
ATOM 603 O O . PRO A 1 73 ? 42.498 1.805 -41.740 1.00 82.69 73 PRO A O 1
ATOM 606 N N . LYS A 1 74 ? 42.446 2.985 -43.644 1.00 81.81 74 LYS A N 1
ATOM 607 C CA . LYS A 1 74 ? 43.238 4.127 -43.150 1.00 81.81 74 LYS A CA 1
ATOM 608 C C . LYS A 1 74 ? 42.604 5.459 -43.565 1.00 81.81 74 LYS A C 1
ATOM 610 O O . LYS A 1 74 ? 43.154 6.150 -44.422 1.00 81.81 74 LYS A O 1
ATOM 615 N N . PRO A 1 75 ? 41.442 5.804 -42.994 1.00 86.00 75 PRO A N 1
ATOM 616 C CA . PRO A 1 75 ? 40.825 7.099 -43.223 1.00 86.00 75 PRO A CA 1
ATOM 617 C C . PRO A 1 75 ? 41.659 8.210 -42.566 1.00 86.00 75 PRO A C 1
ATOM 619 O O . PRO A 1 75 ? 42.324 7.985 -41.556 1.00 86.00 75 PRO A O 1
ATOM 622 N N . GLU A 1 76 ? 41.615 9.418 -43.131 1.00 88.00 76 GLU A N 1
ATOM 623 C CA . GLU A 1 76 ? 42.358 10.586 -42.623 1.00 88.00 76 GLU A CA 1
ATOM 624 C C . GLU A 1 76 ? 41.926 10.979 -41.201 1.00 88.00 76 GLU A C 1
ATOM 626 O O . GLU A 1 76 ? 42.744 11.379 -40.373 1.00 88.00 76 GLU A O 1
ATOM 631 N N . PHE A 1 77 ? 40.640 10.797 -40.900 1.00 88.69 77 PHE A N 1
ATOM 632 C CA . PHE A 1 77 ? 40.054 11.055 -39.591 1.00 88.69 77 PHE A CA 1
ATOM 633 C C . PHE A 1 77 ? 39.440 9.776 -39.014 1.00 88.69 77 PHE A C 1
ATOM 635 O O . PHE A 1 77 ? 38.933 8.946 -39.774 1.00 88.69 77 PHE A O 1
ATOM 642 N N . PRO A 1 78 ? 39.427 9.601 -37.682 1.00 89.19 78 PRO A N 1
ATOM 643 C CA . PRO A 1 78 ? 38.743 8.474 -37.063 1.00 89.19 78 PRO A CA 1
ATOM 644 C C . PRO A 1 78 ? 37.217 8.640 -37.134 1.00 89.19 78 PRO A C 1
ATOM 646 O O . PRO A 1 78 ? 36.699 9.758 -37.089 1.00 89.19 78 PRO A O 1
ATOM 649 N N . ALA A 1 79 ? 36.491 7.518 -37.169 1.00 90.50 79 ALA A N 1
ATOM 650 C CA . ALA A 1 79 ? 35.025 7.485 -37.245 1.00 90.50 79 ALA A CA 1
ATOM 651 C C . ALA A 1 79 ? 34.349 8.307 -36.127 1.00 90.50 79 ALA A C 1
ATOM 653 O O . ALA A 1 79 ? 33.336 8.970 -36.346 1.00 90.50 79 ALA A O 1
ATOM 654 N N . SER A 1 80 ? 34.966 8.338 -34.943 1.00 90.25 80 SER A N 1
ATOM 655 C CA . SER A 1 80 ? 34.489 9.072 -33.767 1.00 90.25 80 SER A CA 1
ATOM 656 C C . SER A 1 80 ? 34.387 10.591 -33.956 1.00 90.25 80 SER A C 1
ATOM 658 O O . SER A 1 80 ? 33.669 11.245 -33.200 1.00 90.25 80 SER A O 1
ATOM 660 N N . VAL A 1 81 ? 35.063 11.171 -34.954 1.00 89.81 81 VAL A N 1
ATOM 661 C CA . VAL A 1 81 ? 34.910 12.598 -35.295 1.00 89.81 81 VAL A CA 1
ATOM 662 C C . VAL A 1 81 ? 33.526 12.877 -35.883 1.00 89.81 81 VAL A C 1
ATOM 664 O O . VAL A 1 81 ? 32.961 13.940 -35.634 1.00 89.81 81 VAL A O 1
ATOM 667 N N . PHE A 1 82 ? 32.967 11.919 -36.623 1.00 88.81 82 PHE A N 1
ATOM 668 C CA . PHE A 1 82 ? 31.695 12.067 -37.333 1.00 88.81 82 PHE A CA 1
ATOM 669 C C . PHE A 1 82 ? 30.517 11.488 -36.550 1.00 88.81 82 PHE A C 1
ATOM 671 O O . PHE A 1 82 ? 29.427 12.063 -36.559 1.00 88.81 82 PHE A O 1
ATOM 678 N N . PHE A 1 83 ? 30.745 10.375 -35.851 1.00 92.00 83 PHE A N 1
ATOM 679 C CA . PHE A 1 83 ? 29.753 9.749 -34.992 1.00 92.00 83 PHE A CA 1
ATOM 680 C C . PHE A 1 83 ? 30.389 9.258 -33.690 1.00 92.00 83 PHE A C 1
ATOM 682 O O . PHE A 1 83 ? 31.155 8.295 -33.674 1.00 92.00 83 PHE A O 1
ATOM 689 N N . ASN A 1 84 ? 30.071 9.919 -32.579 1.00 91.38 84 ASN A N 1
ATOM 690 C CA . ASN A 1 84 ? 30.574 9.553 -31.256 1.00 91.38 84 ASN A CA 1
ATOM 691 C C . ASN A 1 84 ? 29.463 9.096 -30.307 1.00 91.38 84 ASN A C 1
ATOM 693 O O . ASN A 1 84 ? 28.266 9.171 -30.590 1.00 91.38 84 ASN A O 1
ATOM 697 N N . ILE A 1 85 ? 29.884 8.677 -29.113 1.00 93.62 85 ILE A N 1
ATOM 698 C CA . ILE A 1 85 ? 28.992 8.212 -28.052 1.00 93.62 85 ILE A CA 1
ATOM 699 C C . ILE A 1 85 ? 27.919 9.241 -27.660 1.00 93.62 85 ILE A C 1
ATOM 701 O O . ILE A 1 85 ? 26.851 8.857 -27.201 1.00 93.62 85 ILE A O 1
ATOM 705 N N . THR A 1 86 ? 28.154 10.543 -27.852 1.00 91.38 86 THR A N 1
ATOM 706 C CA . THR A 1 86 ? 27.162 11.589 -27.550 1.00 91.38 86 THR A CA 1
ATOM 707 C C . THR A 1 86 ? 25.997 11.542 -28.533 1.00 91.38 86 THR A C 1
ATOM 709 O O . THR A 1 86 ? 24.846 11.651 -28.116 1.00 91.38 86 THR A O 1
ATOM 712 N N . GLN A 1 87 ? 26.277 11.339 -29.823 1.00 91.00 87 GLN A N 1
ATOM 713 C CA . GLN A 1 87 ? 25.237 11.176 -30.844 1.00 91.00 87 GLN A CA 1
ATOM 714 C C . GLN A 1 87 ? 24.511 9.838 -30.672 1.00 91.00 87 GLN A C 1
ATOM 716 O O . GLN A 1 87 ? 23.284 9.807 -30.724 1.00 91.00 87 GLN A O 1
ATOM 721 N N . ALA A 1 88 ? 25.234 8.759 -30.353 1.00 92.94 88 ALA A N 1
ATOM 722 C CA . ALA A 1 88 ? 24.616 7.476 -30.013 1.00 92.94 88 ALA A CA 1
ATOM 723 C C . ALA A 1 88 ? 23.662 7.606 -28.809 1.00 92.94 88 ALA A C 1
ATOM 725 O O . ALA A 1 88 ? 22.510 7.187 -28.887 1.00 92.94 88 ALA A O 1
ATOM 726 N N . LYS A 1 89 ? 24.085 8.292 -27.738 1.00 92.81 89 LYS A N 1
ATOM 727 C CA . LYS A 1 89 ? 23.244 8.626 -26.573 1.00 92.81 89 LYS A CA 1
ATOM 728 C C . LYS A 1 89 ? 22.011 9.443 -26.936 1.00 92.81 89 LYS A C 1
ATOM 730 O O . LYS A 1 89 ? 20.948 9.224 -26.363 1.00 92.81 89 LYS A O 1
ATOM 735 N N . ALA A 1 90 ? 22.132 10.386 -27.869 1.00 90.31 90 ALA A N 1
ATOM 736 C CA . ALA A 1 90 ? 20.999 11.185 -28.324 1.00 90.31 90 ALA A CA 1
ATOM 737 C C . ALA A 1 90 ? 19.953 10.327 -29.055 1.00 90.31 90 ALA A C 1
ATOM 739 O O . ALA A 1 90 ? 18.757 10.491 -28.812 1.00 90.31 90 ALA A O 1
ATOM 740 N N . ILE A 1 91 ? 20.401 9.381 -29.890 1.00 90.38 91 ILE A N 1
ATOM 741 C CA . ILE A 1 91 ? 19.529 8.414 -30.573 1.00 90.38 91 ILE A CA 1
ATOM 742 C C . ILE A 1 91 ? 18.850 7.496 -29.555 1.00 90.38 91 ILE A C 1
ATOM 744 O O . ILE A 1 91 ? 17.625 7.397 -29.546 1.00 90.38 91 ILE A O 1
ATOM 748 N N . VAL A 1 92 ? 19.620 6.879 -28.653 1.00 91.88 92 VAL A N 1
ATOM 749 C CA . VAL A 1 92 ? 19.084 5.956 -27.639 1.00 91.88 92 VAL A CA 1
ATOM 750 C C . VAL A 1 92 ? 18.147 6.671 -26.659 1.00 91.88 92 VAL A C 1
ATOM 752 O O . VAL A 1 92 ? 17.103 6.142 -26.286 1.00 91.88 92 VAL A O 1
ATOM 755 N N . GLY A 1 93 ? 18.448 7.920 -26.304 1.00 88.44 93 GLY A N 1
ATOM 756 C CA . GLY A 1 93 ? 17.594 8.763 -25.466 1.00 88.44 93 GLY A CA 1
ATOM 757 C C . GLY A 1 93 ? 16.201 9.025 -26.049 1.00 88.44 93 GLY A C 1
ATOM 758 O O . GLY A 1 93 ? 15.259 9.270 -25.294 1.00 88.44 93 GLY A O 1
ATOM 759 N N . LEU A 1 94 ? 16.062 8.962 -27.376 1.00 87.69 94 LEU A N 1
ATOM 760 C CA . LEU A 1 94 ? 14.798 9.118 -28.099 1.00 87.69 94 LEU A CA 1
ATOM 761 C C . LEU A 1 94 ? 14.379 7.830 -28.822 1.00 87.69 94 LEU A C 1
ATOM 763 O O . LEU A 1 94 ? 13.586 7.907 -29.763 1.00 87.69 94 LEU A O 1
ATOM 767 N N . ILE A 1 95 ? 14.886 6.667 -28.399 1.00 87.38 95 ILE A N 1
ATOM 768 C CA . ILE A 1 95 ? 14.728 5.416 -29.149 1.00 87.38 95 ILE A CA 1
ATOM 769 C C . ILE A 1 95 ? 13.261 5.078 -29.403 1.00 87.38 95 ILE A C 1
ATOM 771 O O . ILE A 1 95 ? 12.903 4.786 -30.534 1.00 87.38 95 ILE A O 1
ATOM 775 N N . ASP A 1 96 ? 12.380 5.265 -28.421 1.00 84.06 96 ASP A N 1
ATOM 776 C CA . ASP A 1 96 ? 10.940 5.039 -28.576 1.00 84.06 96 ASP A CA 1
ATOM 777 C C . ASP A 1 96 ? 10.343 5.827 -29.744 1.00 84.06 96 ASP A C 1
ATOM 779 O O . ASP A 1 96 ? 9.442 5.357 -30.425 1.00 84.06 96 ASP A O 1
ATOM 783 N N . GLN A 1 97 ? 10.836 7.045 -29.968 1.00 83.50 97 GLN A N 1
ATOM 784 C CA . GLN A 1 97 ? 10.350 7.926 -31.023 1.00 83.50 97 GLN A CA 1
ATOM 785 C C . GLN A 1 97 ? 11.007 7.616 -32.371 1.00 83.50 97 GLN A C 1
ATOM 787 O O . GLN A 1 97 ? 10.410 7.880 -33.407 1.00 83.50 97 GLN A O 1
ATOM 792 N N . VAL A 1 98 ? 12.219 7.057 -32.363 1.00 84.19 98 VAL A N 1
ATOM 793 C CA . VAL A 1 98 ? 12.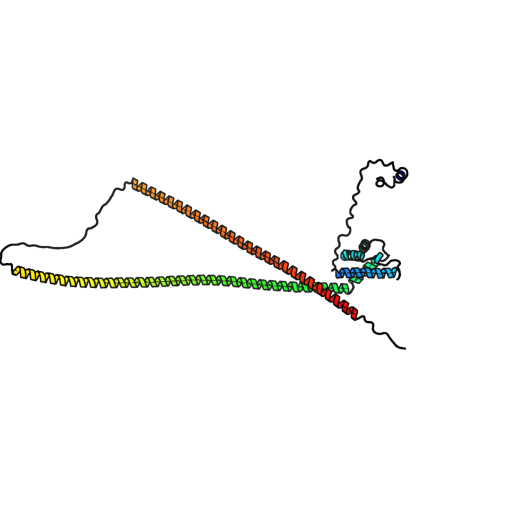891 6.530 -33.561 1.00 84.19 98 VAL A CA 1
ATOM 794 C C . VAL A 1 98 ? 12.213 5.237 -34.030 1.00 84.19 98 VAL A C 1
ATOM 796 O O . VAL A 1 98 ? 12.056 5.028 -35.231 1.00 84.19 98 VAL A O 1
ATOM 799 N N . LEU A 1 99 ? 11.754 4.406 -33.088 1.00 81.38 99 LEU A N 1
ATOM 800 C CA . LEU A 1 99 ? 11.005 3.170 -33.332 1.00 81.38 99 LEU A CA 1
ATOM 801 C C . LEU A 1 99 ? 9.521 3.413 -33.683 1.00 81.38 99 LEU A C 1
ATOM 803 O O . LEU A 1 99 ? 8.837 2.497 -34.133 1.00 81.38 99 LEU A O 1
ATOM 807 N N . GLN A 1 100 ? 8.997 4.629 -33.488 1.00 73.19 100 GLN A N 1
ATOM 808 C CA . GLN A 1 100 ? 7.615 4.987 -33.828 1.00 73.19 100 GLN A CA 1
ATOM 809 C C . GLN A 1 100 ? 7.442 5.144 -35.349 1.00 73.19 100 GLN A C 1
ATOM 811 O O . GLN A 1 100 ? 7.573 6.233 -35.898 1.00 73.19 100 GLN A O 1
ATOM 816 N N . GLY A 1 101 ? 7.115 4.050 -36.038 1.00 65.31 101 GLY A N 1
ATOM 817 C CA . GLY A 1 101 ? 6.811 4.034 -37.473 1.00 65.31 101 GLY A CA 1
ATOM 818 C C . GLY A 1 101 ? 7.122 2.681 -38.113 1.00 65.31 101 GLY A C 1
ATOM 819 O O . GLY A 1 101 ? 7.777 1.848 -37.498 1.00 65.31 101 GLY A O 1
ATOM 820 N N . ARG A 1 102 ? 6.656 2.445 -39.349 1.00 57.97 102 ARG A N 1
ATOM 821 C CA . ARG A 1 102 ? 6.970 1.197 -40.077 1.00 57.97 102 ARG A CA 1
ATOM 822 C C . ARG A 1 102 ? 8.428 1.109 -40.535 1.00 57.97 102 ARG A C 1
ATOM 824 O O . ARG A 1 102 ? 8.946 0.005 -40.612 1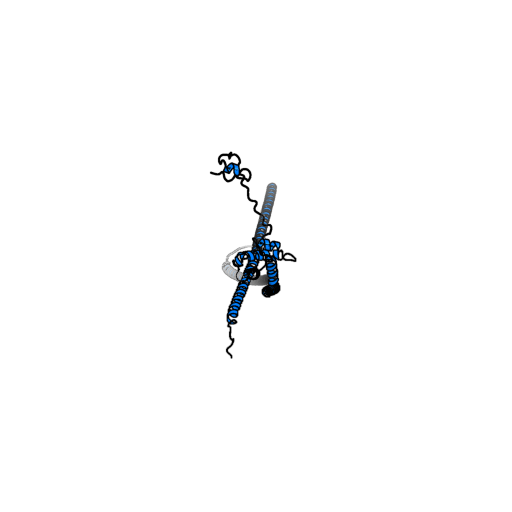.00 57.97 102 ARG A O 1
ATOM 831 N N . ASP A 1 103 ? 9.075 2.251 -40.769 1.00 64.06 103 ASP A N 1
ATOM 832 C CA . ASP A 1 103 ? 10.374 2.297 -41.451 1.00 64.06 103 ASP A CA 1
ATOM 833 C C . ASP A 1 103 ? 11.513 2.861 -40.599 1.00 64.06 103 ASP A C 1
ATOM 835 O O . ASP A 1 103 ? 12.569 3.131 -41.161 1.00 64.06 103 ASP A O 1
ATOM 839 N N . TYR A 1 104 ? 11.326 3.014 -39.277 1.00 75.00 104 TYR A N 1
ATOM 840 C CA . TYR A 1 104 ? 12.186 3.792 -38.368 1.00 75.00 104 TYR A CA 1
ATOM 841 C C . TYR A 1 104 ? 12.345 5.247 -38.850 1.00 75.00 104 TYR A C 1
ATOM 843 O O . TYR A 1 104 ? 12.724 5.506 -39.988 1.00 75.00 104 TYR A O 1
ATOM 851 N N . ASP A 1 105 ? 12.032 6.238 -38.017 1.00 79.19 105 ASP A N 1
ATOM 852 C CA . ASP A 1 105 ? 11.989 7.637 -38.470 1.00 79.19 105 ASP A CA 1
ATOM 853 C C . ASP A 1 105 ? 13.402 8.161 -38.817 1.00 79.19 105 ASP A C 1
ATOM 855 O O . ASP A 1 105 ? 14.146 8.661 -37.968 1.00 79.19 105 ASP A O 1
ATOM 859 N N . ALA A 1 106 ? 13.779 8.013 -40.090 1.00 79.75 106 ALA A N 1
ATOM 860 C CA . ALA A 1 106 ? 15.080 8.389 -40.631 1.00 79.75 106 ALA A CA 1
ATOM 861 C C . ALA A 1 106 ? 15.352 9.885 -40.424 1.00 79.75 106 ALA A C 1
ATOM 863 O O . ALA A 1 106 ? 16.442 10.257 -39.992 1.00 79.75 106 ALA A O 1
ATOM 864 N N . GLY A 1 107 ? 14.330 10.729 -40.602 1.00 81.56 107 GLY A N 1
ATOM 865 C CA . GLY A 1 107 ? 14.432 12.173 -40.390 1.00 81.56 107 GLY A CA 1
ATOM 866 C C . GLY A 1 107 ? 14.760 12.541 -38.939 1.00 81.56 107 GLY A C 1
ATOM 867 O O . GLY A 1 107 ? 15.456 13.527 -38.686 1.00 81.56 107 GLY A O 1
ATOM 868 N N . ARG A 1 108 ? 14.330 11.730 -37.963 1.00 83.25 108 ARG A N 1
ATOM 869 C CA . ARG A 1 108 ? 14.739 11.902 -36.559 1.00 83.25 108 ARG A CA 1
ATOM 870 C C . ARG A 1 108 ? 16.186 11.524 -36.322 1.00 83.25 108 ARG A C 1
ATOM 872 O O . ARG A 1 108 ? 16.869 12.257 -35.612 1.00 83.25 108 ARG A O 1
ATOM 879 N N . ILE A 1 109 ? 16.654 10.413 -36.886 1.00 86.19 109 ILE A N 1
ATOM 880 C CA . ILE A 1 109 ? 18.059 10.003 -36.758 1.00 86.19 109 ILE A CA 1
ATOM 881 C C . ILE A 1 109 ? 18.963 11.083 -37.365 1.00 86.19 109 ILE A C 1
ATOM 883 O O . ILE A 1 109 ? 19.896 11.535 -36.704 1.00 86.19 109 ILE A O 1
ATOM 887 N N . GLU A 1 110 ? 18.625 11.581 -38.556 1.00 87.06 110 GLU A N 1
ATOM 888 C CA . GLU A 1 110 ? 19.329 12.688 -39.216 1.00 87.06 110 GLU A CA 1
ATOM 889 C C . GLU A 1 110 ? 19.394 13.942 -38.341 1.00 87.06 110 GLU A C 1
ATOM 891 O O . GLU A 1 110 ? 20.458 14.536 -38.148 1.00 87.06 110 GLU A O 1
ATOM 896 N N . HIS A 1 111 ? 18.259 14.330 -37.756 1.00 85.88 111 HIS A N 1
ATOM 897 C CA . HIS A 1 111 ? 18.192 15.494 -36.881 1.00 85.88 111 HIS A CA 1
ATOM 898 C C . HIS A 1 111 ? 19.016 15.325 -35.597 1.00 85.88 111 HIS A C 1
ATOM 900 O O . HIS A 1 111 ? 19.611 16.293 -35.119 1.00 85.88 111 HIS A O 1
ATOM 906 N N . LEU A 1 112 ? 19.039 14.115 -35.028 1.00 85.38 112 LEU A N 1
ATOM 907 C CA . LEU A 1 112 ? 19.730 13.812 -33.772 1.00 85.38 112 LEU A CA 1
ATOM 908 C C . LEU A 1 112 ? 21.246 13.747 -33.929 1.00 85.38 112 LEU A C 1
ATOM 910 O O . LEU A 1 112 ? 21.967 14.153 -33.018 1.00 85.38 112 LEU A O 1
ATOM 914 N N . ILE A 1 113 ? 21.722 13.252 -35.070 1.00 84.19 113 ILE A N 1
ATOM 915 C CA . ILE A 1 113 ? 23.149 13.221 -35.398 1.00 84.19 113 ILE A CA 1
ATOM 916 C C . ILE A 1 113 ? 23.631 14.632 -35.731 1.00 84.19 113 ILE A C 1
ATOM 918 O O . ILE A 1 113 ? 24.648 15.074 -35.186 1.00 84.19 113 ILE A O 1
ATOM 922 N N . GLY A 1 114 ? 22.874 15.338 -36.581 1.00 81.94 114 GLY A N 1
ATOM 923 C CA . GLY A 1 114 ? 23.216 16.661 -37.093 1.00 81.94 114 GLY A CA 1
ATOM 924 C C . GLY A 1 114 ? 24.512 16.689 -37.918 1.00 81.94 114 GLY A C 1
ATOM 925 O O . GLY A 1 114 ? 25.247 15.713 -38.014 1.00 81.94 114 GLY A O 1
ATOM 926 N N . GLY A 1 115 ? 24.826 17.848 -38.503 1.00 79.94 115 GLY A N 1
ATOM 927 C CA . GLY A 1 115 ? 26.080 18.043 -39.243 1.00 79.94 115 GLY A CA 1
ATOM 928 C C . GLY A 1 115 ? 26.108 17.394 -40.632 1.00 79.94 115 GLY A C 1
ATOM 929 O O . GLY A 1 115 ? 25.066 17.140 -41.233 1.00 79.94 115 GLY A O 1
ATOM 930 N N . GLN A 1 116 ? 27.316 17.209 -41.174 1.00 77.88 116 GLN A N 1
ATOM 931 C CA . GLN A 1 116 ? 27.529 16.511 -42.445 1.00 77.88 116 GLN A CA 1
ATOM 932 C C . GLN A 1 116 ? 27.430 14.999 -42.221 1.00 77.88 116 GLN A C 1
ATOM 934 O O . GLN A 1 116 ? 28.039 14.478 -41.288 1.00 77.88 116 GLN A O 1
ATOM 939 N N . MET A 1 117 ? 26.677 14.313 -43.080 1.00 83.81 117 MET A N 1
ATOM 940 C CA . MET A 1 117 ? 26.460 12.867 -43.015 1.00 83.81 117 MET A CA 1
ATOM 941 C C . MET A 1 117 ? 26.981 12.191 -44.279 1.00 83.81 117 MET A C 1
ATOM 943 O O . MET A 1 117 ? 26.963 12.782 -45.360 1.00 83.81 117 MET A O 1
ATOM 947 N N . PHE A 1 118 ? 27.415 10.943 -44.135 1.00 86.88 118 PHE A N 1
ATOM 948 C CA . PHE A 1 118 ? 27.781 10.100 -45.268 1.00 86.88 118 PHE A CA 1
ATOM 949 C C . PHE A 1 118 ? 26.535 9.499 -45.922 1.00 86.88 118 PHE A C 1
ATOM 951 O O . PHE A 1 118 ? 25.534 9.217 -45.257 1.00 86.88 118 PHE A O 1
ATOM 958 N N . GLU A 1 119 ? 26.605 9.259 -47.229 1.00 87.88 119 GLU A N 1
ATOM 959 C CA . GLU A 1 119 ? 25.553 8.540 -47.942 1.00 87.88 119 GLU A CA 1
ATOM 960 C C . GLU A 1 119 ? 25.387 7.130 -47.356 1.00 87.88 119 GLU A C 1
ATOM 962 O O . GLU A 1 119 ? 26.363 6.415 -47.137 1.00 87.88 119 GLU A O 1
ATOM 967 N N . GLY A 1 120 ? 24.149 6.743 -47.044 1.00 87.94 120 GLY A N 1
ATOM 968 C CA . GLY A 1 120 ? 23.845 5.452 -46.420 1.00 87.94 120 GLY A CA 1
ATOM 969 C C . GLY A 1 120 ? 24.088 5.375 -44.906 1.00 87.94 120 GLY A C 1
ATOM 970 O O . GLY A 1 120 ? 23.744 4.360 -44.304 1.00 87.94 120 GLY A O 1
ATOM 971 N N . GLN A 1 121 ? 24.597 6.431 -44.255 1.00 90.19 121 GLN A N 1
ATOM 972 C CA . GLN A 1 121 ? 24.832 6.443 -42.801 1.00 90.19 121 GLN A CA 1
ATOM 973 C C . GLN A 1 121 ? 23.551 6.179 -41.998 1.00 90.19 121 GLN A C 1
ATOM 975 O O . GLN A 1 121 ? 23.549 5.373 -41.069 1.00 90.19 121 GLN A O 1
ATOM 980 N N . VAL A 1 122 ? 22.458 6.856 -42.350 1.00 90.00 122 VAL A N 1
ATOM 981 C CA . VAL A 1 122 ? 21.175 6.750 -41.637 1.00 90.00 122 VAL A CA 1
ATOM 982 C C . VAL A 1 122 ? 20.592 5.348 -41.785 1.00 90.00 122 VAL A C 1
ATOM 984 O O . VAL A 1 122 ? 20.178 4.751 -40.795 1.00 90.00 122 VAL A O 1
ATOM 987 N N . GLU A 1 123 ? 20.627 4.788 -42.994 1.00 90.31 123 GLU A N 1
ATOM 988 C CA . GLU A 1 123 ? 20.159 3.424 -43.250 1.00 90.31 123 GLU A CA 1
ATOM 989 C C . GLU A 1 123 ? 21.027 2.376 -42.546 1.00 90.31 123 GLU A C 1
ATOM 991 O O . GLU A 1 123 ? 20.495 1.441 -41.950 1.00 90.31 123 GLU A O 1
ATOM 996 N N . SER A 1 124 ? 22.350 2.571 -42.506 1.00 91.62 124 SER A N 1
ATOM 997 C CA . SER A 1 124 ? 23.254 1.709 -41.737 1.00 91.62 124 SER A CA 1
ATOM 998 C C . SER A 1 124 ? 22.910 1.717 -40.247 1.00 91.62 124 SER A C 1
ATOM 1000 O O . SER A 1 124 ? 22.904 0.665 -39.608 1.00 91.62 124 SER A O 1
ATOM 1002 N N . LEU A 1 125 ? 22.605 2.886 -39.678 1.00 92.25 125 LEU A N 1
ATOM 1003 C CA . LEU A 1 125 ? 22.226 3.007 -38.269 1.00 92.25 125 LEU A CA 1
ATOM 1004 C C . LEU A 1 125 ? 20.848 2.401 -37.990 1.00 92.25 125 LEU A C 1
ATOM 1006 O O . LEU A 1 125 ? 20.684 1.730 -36.974 1.00 92.25 125 LEU A O 1
ATOM 1010 N N . LYS A 1 126 ? 19.876 2.570 -38.891 1.00 90.75 126 LYS A N 1
ATOM 1011 C CA . LYS A 1 126 ? 18.564 1.911 -38.788 1.00 90.75 126 LYS A CA 1
ATOM 1012 C C . LYS A 1 126 ? 18.701 0.394 -38.783 1.00 90.75 126 LYS A C 1
ATOM 1014 O O . LYS A 1 126 ? 18.143 -0.264 -37.908 1.00 90.75 126 LYS A O 1
ATOM 1019 N N . LEU A 1 127 ? 19.482 -0.144 -39.720 1.00 91.19 127 LEU A N 1
ATOM 1020 C CA . LEU A 1 127 ? 19.758 -1.574 -39.789 1.00 91.19 127 LEU A CA 1
ATOM 1021 C C . LEU A 1 127 ? 20.446 -2.060 -38.509 1.00 91.19 127 LEU A C 1
ATOM 1023 O O . LEU A 1 127 ? 20.023 -3.057 -37.943 1.00 91.19 127 LEU A O 1
ATOM 1027 N N . SER A 1 128 ? 21.417 -1.303 -37.994 1.00 93.06 128 SER A N 1
ATOM 1028 C CA . SER A 1 128 ? 22.108 -1.627 -36.736 1.00 93.06 128 SER A CA 1
ATOM 1029 C C . SER A 1 128 ? 21.151 -1.683 -35.539 1.00 93.06 128 SER A C 1
ATOM 1031 O O . SER A 1 128 ? 21.265 -2.562 -34.691 1.00 93.06 128 SER A O 1
ATOM 1033 N N . ILE A 1 129 ? 20.178 -0.767 -35.459 1.00 92.56 129 ILE A N 1
ATOM 1034 C CA . ILE A 1 129 ? 19.137 -0.805 -34.418 1.00 92.56 129 ILE A CA 1
ATOM 1035 C C . ILE A 1 129 ? 18.274 -2.064 -34.575 1.00 92.56 129 ILE A C 1
ATOM 1037 O O . ILE A 1 129 ? 17.988 -2.732 -33.582 1.00 92.56 129 ILE A O 1
ATOM 1041 N N . ALA A 1 130 ? 17.867 -2.402 -35.800 1.00 91.25 130 ALA A N 1
ATOM 1042 C CA . ALA A 1 130 ? 17.065 -3.592 -36.070 1.00 91.25 130 ALA A CA 1
ATOM 1043 C C . ALA A 1 130 ? 17.826 -4.890 -35.737 1.00 91.25 130 ALA A C 1
ATOM 1045 O O . ALA A 1 130 ? 17.289 -5.755 -35.048 1.00 91.25 130 ALA A O 1
ATOM 1046 N N . GLU A 1 131 ? 19.088 -5.000 -36.154 1.00 93.31 131 GLU A N 1
ATOM 1047 C CA . GLU A 1 131 ? 19.976 -6.121 -35.830 1.00 93.31 131 GLU A CA 1
ATOM 1048 C C . GLU A 1 131 ? 20.181 -6.257 -34.320 1.00 93.31 131 GLU A C 1
ATOM 1050 O O . GLU A 1 131 ? 20.120 -7.360 -33.782 1.00 93.31 131 GLU A O 1
ATOM 1055 N N . TRP A 1 132 ? 20.356 -5.141 -33.611 1.00 95.31 132 TRP A N 1
ATOM 1056 C CA . TRP A 1 132 ? 20.485 -5.152 -32.159 1.00 95.31 132 TRP A CA 1
ATOM 1057 C C . TRP A 1 132 ? 19.213 -5.641 -31.457 1.00 95.31 132 TRP A C 1
ATOM 1059 O O . TRP A 1 132 ? 19.304 -6.446 -30.531 1.00 95.31 132 TRP A O 1
ATOM 1069 N N . ILE A 1 133 ? 18.025 -5.226 -31.911 1.00 91.50 133 ILE A N 1
ATOM 1070 C CA . ILE A 1 133 ? 16.743 -5.725 -31.380 1.00 91.50 133 ILE A CA 1
ATOM 1071 C C . ILE A 1 133 ? 16.603 -7.235 -31.623 1.00 91.50 133 ILE A C 1
ATOM 1073 O O . ILE A 1 133 ? 16.063 -7.959 -30.788 1.00 91.50 133 ILE A O 1
ATOM 1077 N N . LEU A 1 134 ? 17.100 -7.737 -32.750 1.00 92.06 134 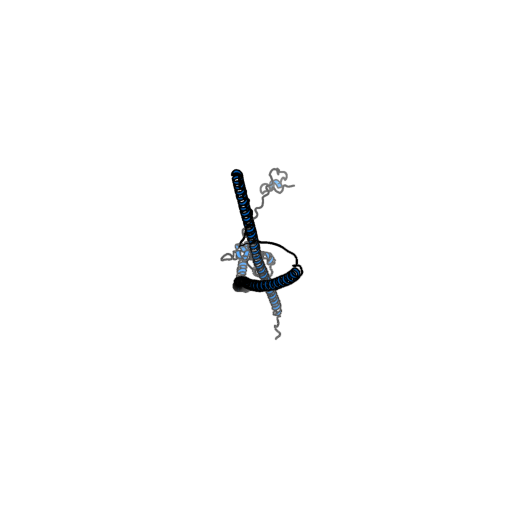LEU A N 1
ATOM 1078 C CA . LEU A 1 134 ? 17.084 -9.166 -33.064 1.00 92.06 134 LEU A CA 1
ATOM 1079 C C . LEU A 1 134 ? 18.226 -9.949 -32.399 1.00 92.06 134 LEU A C 1
ATOM 1081 O O . LEU A 1 134 ? 18.232 -11.174 -32.466 1.00 92.06 134 LEU A O 1
ATOM 1085 N N . SER A 1 135 ? 19.174 -9.270 -31.752 1.00 93.44 135 SER A N 1
ATOM 1086 C CA . SER A 1 135 ? 20.317 -9.917 -31.112 1.00 93.44 135 SER A CA 1
ATOM 1087 C C . SER A 1 135 ? 19.916 -10.719 -29.874 1.00 93.44 135 SER A C 1
ATOM 1089 O O . SER A 1 135 ? 19.019 -10.331 -29.118 1.00 93.44 135 SER A O 1
ATOM 1091 N N . ASP A 1 136 ? 20.670 -11.786 -29.601 1.00 93.56 136 ASP A N 1
ATOM 1092 C CA . ASP A 1 136 ? 20.490 -12.627 -28.412 1.00 93.56 136 ASP A CA 1
ATOM 1093 C C . ASP A 1 136 ? 20.536 -11.817 -27.111 1.00 93.56 136 ASP A C 1
ATOM 1095 O O . ASP A 1 136 ? 19.838 -12.138 -26.152 1.00 93.56 136 ASP A O 1
ATOM 1099 N N . TYR A 1 137 ? 21.320 -10.732 -27.074 1.00 93.06 137 TYR A N 1
ATOM 1100 C CA . TYR A 1 137 ? 21.408 -9.857 -25.907 1.00 93.06 137 TYR A CA 1
ATOM 1101 C C . TYR A 1 137 ? 20.061 -9.199 -25.581 1.00 93.06 137 TYR A C 1
ATOM 1103 O O . TYR A 1 137 ? 19.613 -9.239 -24.431 1.00 93.06 137 TYR A O 1
ATOM 1111 N N . TYR A 1 138 ? 19.406 -8.601 -26.581 1.00 92.88 138 TYR A N 1
ATOM 1112 C CA . TYR A 1 138 ? 18.119 -7.937 -26.378 1.00 92.88 138 TYR A CA 1
ATOM 1113 C C . TYR A 1 138 ? 16.990 -8.950 -26.171 1.00 92.88 138 TYR A C 1
ATOM 1115 O O . TYR A 1 138 ? 16.160 -8.766 -25.282 1.00 92.88 138 TYR A O 1
ATOM 1123 N N . GLN A 1 139 ? 16.998 -10.064 -26.905 1.00 93.75 139 GLN A N 1
ATOM 1124 C CA . GLN A 1 139 ? 16.019 -11.138 -26.712 1.00 93.75 139 GLN A CA 1
ATOM 1125 C C . GLN A 1 139 ? 16.108 -11.745 -25.303 1.00 93.75 139 GLN A C 1
ATOM 1127 O O . GLN A 1 139 ? 15.089 -11.900 -24.630 1.00 93.75 139 GLN A O 1
ATOM 1132 N N . LEU A 1 140 ? 17.319 -11.991 -24.792 1.00 92.06 140 LEU A N 1
ATOM 1133 C CA . LEU A 1 140 ? 17.523 -12.443 -23.414 1.00 92.06 140 LEU A CA 1
ATOM 1134 C C . LEU A 1 140 ? 17.025 -11.411 -22.394 1.00 92.06 140 LEU A C 1
ATOM 1136 O O . LEU A 1 140 ? 16.468 -11.784 -21.362 1.00 92.06 140 LEU A O 1
ATOM 1140 N N . HIS A 1 141 ? 17.211 -10.116 -22.661 1.00 92.06 141 HIS A N 1
ATOM 1141 C CA . HIS A 1 141 ? 16.660 -9.062 -21.812 1.00 92.06 141 HIS A CA 1
ATOM 1142 C C . HIS A 1 141 ? 15.125 -9.114 -21.756 1.00 92.06 141 HIS A C 1
ATOM 1144 O O . HIS A 1 141 ? 14.572 -9.015 -20.660 1.00 92.06 141 HIS A O 1
ATOM 1150 N N . LEU A 1 142 ? 14.449 -9.322 -22.892 1.00 90.50 142 LEU A N 1
ATOM 1151 C CA . LEU A 1 142 ? 12.990 -9.461 -22.942 1.00 90.50 142 LEU A CA 1
ATOM 1152 C C . LEU A 1 142 ? 12.497 -10.689 -22.170 1.00 90.50 142 LEU A C 1
ATOM 1154 O O . LEU A 1 142 ? 11.541 -10.578 -21.406 1.00 90.50 142 LEU A O 1
ATOM 1158 N N . VAL A 1 143 ? 13.172 -11.834 -22.314 1.00 92.44 143 VAL A N 1
ATOM 1159 C CA . VAL A 1 143 ? 12.838 -13.054 -21.558 1.00 92.44 143 VAL A CA 1
ATOM 1160 C C . VAL A 1 143 ? 12.968 -12.810 -20.055 1.00 92.44 143 VAL A C 1
ATOM 1162 O O . VAL A 1 143 ? 12.033 -13.080 -19.308 1.00 92.44 143 VAL A O 1
ATOM 1165 N N . LYS A 1 144 ? 14.077 -12.206 -19.611 1.00 90.81 144 LYS A N 1
ATOM 1166 C CA . LYS A 1 144 ? 14.288 -11.877 -18.192 1.00 90.81 144 LYS A CA 1
ATOM 1167 C C . LYS A 1 144 ? 13.248 -10.898 -17.644 1.00 90.81 144 LYS A C 1
ATOM 1169 O O . LYS A 1 144 ? 12.872 -11.004 -16.481 1.00 90.81 144 LYS A O 1
ATOM 1174 N N . LEU A 1 145 ? 12.794 -9.935 -18.450 1.00 89.12 145 LEU A N 1
ATOM 1175 C CA . LEU A 1 145 ? 11.703 -9.041 -18.055 1.00 89.12 145 LEU A CA 1
ATOM 1176 C C . LEU A 1 145 ? 10.393 -9.812 -17.866 1.00 89.12 145 LEU A C 1
ATOM 1178 O O . LEU A 1 145 ? 9.747 -9.642 -16.838 1.00 89.12 145 LEU A O 1
ATOM 1182 N N . ALA A 1 146 ? 10.045 -10.700 -18.801 1.00 90.00 146 ALA A N 1
ATOM 1183 C CA . ALA A 1 146 ? 8.843 -11.524 -18.690 1.00 90.00 146 ALA A CA 1
ATOM 1184 C C . ALA A 1 146 ? 8.884 -12.457 -17.464 1.00 90.00 146 ALA A C 1
ATOM 1186 O O . ALA A 1 146 ? 7.886 -12.594 -16.760 1.00 90.00 146 ALA A O 1
ATOM 1187 N N . GLU A 1 147 ? 10.044 -13.051 -17.166 1.00 90.50 147 GLU A N 1
ATOM 1188 C CA . GLU A 1 147 ? 10.252 -13.868 -15.962 1.00 90.50 147 GLU A CA 1
ATOM 1189 C C . GLU A 1 147 ? 10.079 -13.049 -14.672 1.00 90.50 147 GLU A C 1
ATOM 1191 O O . GLU A 1 147 ? 9.442 -13.508 -13.722 1.00 90.50 147 GLU A O 1
ATOM 1196 N N . LEU A 1 148 ? 10.610 -11.822 -14.632 1.00 89.06 148 LEU A N 1
ATOM 1197 C CA . LEU A 1 148 ? 10.458 -10.913 -13.491 1.00 89.06 148 LEU A CA 1
ATOM 1198 C C . LEU A 1 148 ? 9.006 -10.476 -13.280 1.00 89.06 148 LEU A C 1
ATOM 1200 O O . LEU A 1 148 ? 8.555 -10.405 -12.133 1.00 89.06 148 LEU A O 1
ATOM 1204 N N . ASP A 1 149 ? 8.283 -10.182 -14.358 1.00 86.38 149 ASP A N 1
ATOM 1205 C CA . ASP A 1 149 ? 6.869 -9.818 -14.290 1.00 86.38 149 ASP A CA 1
ATOM 1206 C C . ASP A 1 149 ? 6.043 -11.000 -13.769 1.00 86.38 149 ASP A C 1
ATOM 1208 O O . ASP A 1 149 ? 5.296 -10.846 -12.801 1.00 86.38 149 ASP A O 1
ATOM 1212 N N . GLN A 1 150 ? 6.274 -12.206 -14.298 1.00 89.56 150 GLN A N 1
ATOM 1213 C CA . GLN A 1 150 ? 5.614 -13.424 -13.825 1.00 89.56 150 GLN A CA 1
ATOM 1214 C C . GLN A 1 150 ? 5.911 -13.706 -12.345 1.00 89.56 150 GLN A C 1
ATOM 1216 O O . GLN A 1 150 ? 5.003 -14.032 -11.578 1.00 89.56 150 GLN A O 1
ATOM 1221 N N . PHE A 1 151 ? 7.167 -13.555 -11.920 1.00 90.75 151 PHE A N 1
ATOM 1222 C CA . PHE A 1 151 ? 7.552 -13.702 -10.517 1.00 90.75 151 PHE A CA 1
ATOM 1223 C C . PHE A 1 151 ? 6.848 -12.668 -9.627 1.00 90.75 151 PHE A C 1
ATOM 1225 O O . PHE A 1 151 ? 6.317 -13.005 -8.569 1.00 90.75 151 PHE A O 1
ATOM 1232 N N . THR A 1 152 ? 6.793 -11.411 -10.070 1.00 86.50 152 THR A N 1
ATOM 1233 C CA . THR A 1 152 ? 6.143 -10.325 -9.324 1.00 86.50 152 THR A CA 1
ATOM 1234 C C . THR A 1 152 ? 4.643 -10.568 -9.166 1.00 86.50 152 THR A C 1
ATOM 1236 O O . THR A 1 152 ? 4.090 -10.313 -8.094 1.00 86.50 152 THR A O 1
ATOM 1239 N N . GLU A 1 153 ? 3.979 -11.075 -10.204 1.00 87.62 153 GLU A N 1
ATOM 1240 C CA . GLU A 1 153 ? 2.564 -11.445 -10.148 1.00 87.62 153 GLU A CA 1
ATOM 1241 C C . GLU A 1 153 ? 2.317 -12.599 -9.169 1.00 87.62 153 GLU A C 1
ATOM 1243 O O . GLU A 1 153 ? 1.416 -12.510 -8.332 1.00 87.62 153 GLU A O 1
ATOM 1248 N N . GLN A 1 154 ? 3.143 -13.648 -9.216 1.00 87.88 154 GLN A N 1
ATOM 1249 C CA . GLN A 1 154 ? 3.023 -14.812 -8.331 1.00 87.88 154 GLN A CA 1
ATOM 1250 C C . GLN A 1 154 ? 3.213 -14.443 -6.855 1.00 87.88 154 GLN A C 1
ATOM 1252 O O . GLN A 1 154 ? 2.358 -14.757 -6.023 1.00 87.88 154 GLN A O 1
ATOM 1257 N N . GLU A 1 155 ? 4.282 -13.715 -6.531 1.00 86.25 155 GLU A N 1
ATOM 1258 C CA . GLU A 1 155 ? 4.530 -13.206 -5.176 1.00 86.25 155 GLU A CA 1
ATOM 1259 C C . GLU A 1 155 ? 3.422 -12.242 -4.730 1.00 86.25 155 GLU A C 1
ATOM 1261 O O . GLU A 1 155 ? 2.987 -12.260 -3.577 1.00 86.25 155 GLU A O 1
ATOM 1266 N N . GLY A 1 156 ? 2.911 -11.420 -5.651 1.00 83.69 156 GLY A N 1
ATOM 1267 C CA . GLY A 1 156 ? 1.794 -10.516 -5.394 1.00 83.69 156 GLY A CA 1
ATOM 1268 C C . GLY A 1 156 ? 0.539 -11.251 -4.922 1.00 83.69 156 GLY A C 1
ATOM 1269 O O . GLY A 1 156 ? -0.074 -10.837 -3.935 1.00 83.69 156 GLY A O 1
ATOM 1270 N N . VAL A 1 157 ? 0.185 -12.358 -5.582 1.00 88.81 157 VAL A N 1
ATOM 1271 C CA . VAL A 1 157 ? -0.945 -13.213 -5.183 1.00 88.81 157 VAL A CA 1
ATOM 1272 C C . VAL A 1 157 ? -0.677 -13.880 -3.834 1.00 88.81 157 VAL A C 1
ATOM 1274 O O . VAL A 1 157 ? -1.555 -13.887 -2.970 1.00 88.81 157 VAL A O 1
ATOM 1277 N N . GLN A 1 158 ? 0.534 -14.396 -3.614 1.00 91.50 158 GLN A N 1
ATOM 1278 C CA . GLN A 1 158 ? 0.885 -15.069 -2.363 1.00 91.50 158 GLN A CA 1
ATOM 1279 C C . GLN A 1 158 ? 0.793 -14.129 -1.154 1.00 91.50 158 GLN A C 1
ATOM 1281 O O . GLN A 1 158 ? 0.178 -14.477 -0.146 1.00 91.50 158 GLN A O 1
ATOM 1286 N N . ILE A 1 159 ? 1.329 -12.912 -1.271 1.00 90.25 159 ILE A N 1
ATOM 1287 C CA . ILE A 1 159 ? 1.278 -11.900 -0.207 1.00 90.25 159 ILE A CA 1
ATOM 1288 C C . ILE A 1 159 ? -0.169 -11.484 0.090 1.00 90.25 159 ILE A C 1
ATOM 1290 O O . ILE A 1 159 ? -0.524 -11.254 1.248 1.00 90.25 159 ILE A O 1
ATOM 1294 N N . GLN A 1 160 ? -1.019 -11.371 -0.935 1.00 86.75 160 GLN A N 1
ATOM 1295 C CA . GLN A 1 160 ? -2.438 -11.062 -0.737 1.00 86.75 160 GLN A CA 1
ATOM 1296 C C . GLN A 1 160 ? -3.151 -12.183 0.024 1.00 86.75 160 GLN A C 1
ATOM 1298 O O . GLN A 1 160 ? -3.829 -11.898 1.010 1.00 86.75 160 GLN A O 1
ATOM 1303 N N . ALA A 1 161 ? -2.932 -13.440 -0.366 1.00 90.62 161 ALA A N 1
ATOM 1304 C CA . ALA A 1 161 ? -3.512 -14.596 0.314 1.00 90.62 161 ALA A CA 1
ATOM 1305 C C . ALA A 1 161 ? -3.053 -14.702 1.781 1.00 90.62 161 ALA A C 1
ATOM 1307 O O . ALA A 1 161 ? -3.865 -14.958 2.671 1.00 90.62 161 ALA A O 1
ATOM 1308 N N . GLU A 1 162 ? -1.770 -14.457 2.060 1.00 89.81 162 GLU A N 1
ATOM 1309 C CA . GLU A 1 162 ? -1.238 -14.452 3.428 1.00 89.81 162 GLU A CA 1
ATOM 1310 C C . GLU A 1 162 ? -1.859 -13.331 4.277 1.00 89.81 162 GLU A C 1
ATOM 1312 O O . GLU A 1 162 ? -2.259 -13.552 5.423 1.00 89.81 162 GLU A O 1
ATOM 1317 N N . MET A 1 163 ? -2.014 -12.135 3.705 1.00 90.38 163 MET A N 1
ATOM 1318 C CA . MET A 1 163 ? -2.644 -10.999 4.379 1.00 90.38 163 MET A CA 1
ATOM 1319 C C . MET A 1 163 ? -4.125 -11.260 4.691 1.00 90.38 163 MET A C 1
ATOM 1321 O O . MET A 1 163 ? -4.597 -10.903 5.773 1.00 90.38 163 MET A O 1
ATOM 1325 N N . GLU A 1 164 ? -4.859 -11.894 3.775 1.00 88.19 164 GLU A N 1
ATOM 1326 C CA . GLU A 1 164 ? -6.248 -12.306 4.002 1.00 88.19 164 GLU A CA 1
ATOM 1327 C C . GLU A 1 164 ? -6.353 -13.358 5.111 1.00 88.19 164 GLU A C 1
ATOM 1329 O O . GLU A 1 164 ? -7.196 -13.232 6.004 1.00 88.19 164 GLU A O 1
ATOM 1334 N N . ALA A 1 165 ? -5.465 -14.356 5.111 1.00 93.38 165 ALA A N 1
ATOM 1335 C CA . ALA A 1 165 ? -5.418 -15.377 6.152 1.00 93.38 165 ALA A CA 1
ATOM 1336 C C . ALA A 1 165 ? -5.135 -14.772 7.539 1.00 93.38 165 ALA A C 1
ATOM 1338 O O . ALA A 1 165 ? -5.810 -15.111 8.517 1.00 93.38 165 ALA A O 1
ATOM 1339 N N . GLU A 1 166 ? -4.190 -13.834 7.631 1.00 90.88 166 GLU A N 1
ATOM 1340 C CA . GLU A 1 166 ? -3.872 -13.159 8.892 1.00 90.88 166 GLU A CA 1
ATOM 1341 C C . GLU A 1 166 ? -5.026 -12.268 9.371 1.00 90.88 166 GLU A C 1
ATOM 1343 O O . GLU A 1 166 ? -5.355 -12.248 10.560 1.00 90.88 166 GLU A O 1
ATOM 1348 N N . LEU A 1 167 ? -5.712 -11.584 8.453 1.00 92.38 167 LEU A N 1
ATOM 1349 C CA . LEU A 1 167 ? -6.896 -10.794 8.781 1.00 92.38 167 LEU A CA 1
ATOM 1350 C C . LEU A 1 167 ? -8.018 -11.678 9.339 1.00 92.38 167 LEU A C 1
ATOM 1352 O O . LEU A 1 167 ? -8.599 -11.341 10.375 1.00 92.38 167 LEU A O 1
ATOM 1356 N N . LEU A 1 168 ? -8.288 -12.827 8.713 1.00 93.94 168 LEU A N 1
ATOM 1357 C CA . LEU A 1 168 ? -9.263 -13.800 9.214 1.00 93.94 168 LEU A CA 1
ATOM 1358 C C . LEU A 1 168 ? -8.871 -14.330 10.598 1.00 93.94 168 LEU A C 1
ATOM 1360 O O . LEU A 1 168 ? -9.721 -14.433 11.487 1.00 93.94 168 LEU A O 1
ATOM 1364 N N . ARG A 1 169 ? -7.581 -14.602 10.822 1.00 95.62 169 ARG A N 1
ATOM 1365 C CA . ARG A 1 169 ? -7.060 -15.034 12.125 1.00 95.62 169 ARG A CA 1
ATOM 1366 C C . ARG A 1 169 ? -7.309 -13.983 13.206 1.00 95.62 169 ARG A C 1
ATOM 1368 O O . ARG A 1 169 ? -7.815 -14.310 14.282 1.00 95.62 169 ARG A O 1
ATOM 1375 N N . LEU A 1 170 ? -6.999 -12.717 12.930 1.00 93.00 170 LEU A N 1
ATOM 1376 C CA . LEU A 1 170 ? -7.216 -11.614 13.869 1.00 93.00 170 LEU A CA 1
ATOM 1377 C C . LEU A 1 170 ? -8.703 -11.382 14.147 1.00 93.00 170 LEU A C 1
ATOM 1379 O O . LEU A 1 170 ? -9.087 -11.172 15.302 1.00 93.00 170 LEU A O 1
ATOM 1383 N N . GLN A 1 171 ? -9.555 -11.480 13.125 1.00 93.81 171 GLN A N 1
ATOM 1384 C CA . GLN A 1 171 ? -11.004 -11.409 13.300 1.00 93.81 171 GLN A CA 1
ATOM 1385 C C . GLN A 1 171 ? -11.508 -12.528 14.216 1.00 93.81 171 GLN A C 1
ATOM 1387 O O . GLN A 1 171 ? -12.228 -12.241 15.174 1.00 93.81 171 GLN A O 1
ATOM 1392 N N . ALA A 1 172 ? -11.071 -13.771 13.999 1.00 94.69 172 ALA A N 1
ATOM 1393 C CA . ALA A 1 172 ? -11.431 -14.905 14.846 1.00 94.69 172 ALA A CA 1
ATOM 1394 C C . ALA A 1 172 ? -10.992 -14.701 16.307 1.00 94.69 172 ALA A C 1
ATOM 1396 O O . ALA A 1 172 ? -11.788 -14.907 17.226 1.00 94.69 172 ALA A O 1
ATOM 1397 N N . ILE A 1 173 ? -9.763 -14.224 16.532 1.00 92.88 173 ILE A N 1
ATOM 1398 C CA . ILE A 1 173 ? -9.253 -13.910 17.877 1.00 92.88 173 ILE A CA 1
ATOM 1399 C C . ILE A 1 173 ? -10.106 -12.823 18.539 1.00 92.88 173 ILE A C 1
ATOM 1401 O O . ILE A 1 173 ? -10.519 -12.976 19.689 1.00 92.88 173 ILE A O 1
ATOM 1405 N N . SER A 1 174 ? -10.411 -11.741 17.820 1.00 89.00 174 SER A N 1
ATOM 1406 C CA . SER A 1 174 ? -11.213 -10.639 18.362 1.00 89.00 174 SER A CA 1
ATOM 1407 C C . SER A 1 174 ? -12.645 -11.070 18.710 1.00 89.00 174 SER A C 1
ATOM 1409 O O . SER A 1 174 ? -13.167 -10.703 19.766 1.00 89.00 174 SER A O 1
ATOM 1411 N N . ALA A 1 175 ? -13.261 -11.915 17.878 1.00 94.25 175 ALA A N 1
ATOM 1412 C CA . ALA A 1 175 ? -14.589 -12.466 18.123 1.00 94.25 175 ALA A CA 1
ATOM 1413 C C . ALA A 1 175 ? -14.590 -13.391 19.350 1.00 94.25 175 ALA A C 1
ATOM 1415 O O . ALA A 1 175 ? -15.491 -13.309 20.191 1.00 94.25 175 ALA A O 1
ATOM 1416 N N . ALA A 1 176 ? -13.554 -14.223 19.495 1.00 94.56 176 ALA A N 1
ATOM 1417 C CA . ALA A 1 176 ? -13.380 -15.091 20.654 1.00 94.56 176 ALA A CA 1
ATOM 1418 C C . ALA A 1 176 ? -13.207 -14.285 21.953 1.00 94.56 176 ALA A C 1
ATOM 1420 O O . ALA A 1 176 ? -13.851 -14.596 22.955 1.00 94.56 176 ALA A O 1
ATOM 1421 N N . GLN A 1 177 ? -12.407 -13.212 21.930 1.00 94.12 177 GLN A N 1
ATOM 1422 C CA . GLN A 1 177 ? -12.233 -12.315 23.079 1.00 94.12 177 GLN A CA 1
ATOM 1423 C C . GLN A 1 177 ? -13.545 -11.638 23.480 1.00 94.12 177 GLN A C 1
ATOM 1425 O O . GLN A 1 177 ? -13.902 -11.632 24.656 1.00 94.12 177 GLN A O 1
ATOM 1430 N N . PHE A 1 178 ? -14.313 -11.134 22.511 1.00 93.25 178 PHE A N 1
ATOM 1431 C CA . PHE A 1 178 ? -15.612 -10.527 22.794 1.00 93.25 178 PHE A CA 1
ATOM 1432 C C . PHE A 1 178 ? -16.584 -11.516 23.456 1.00 93.25 178 PHE A C 1
ATOM 1434 O O . PHE A 1 178 ? -17.290 -11.167 24.409 1.00 93.25 178 PHE A O 1
ATOM 1441 N N . LEU A 1 179 ? -16.616 -12.762 22.973 1.00 94.81 179 LEU A N 1
ATOM 1442 C CA . LEU A 1 179 ? -17.446 -13.812 23.557 1.00 94.81 179 LEU A CA 1
ATOM 1443 C C . LEU A 1 179 ? -16.995 -14.150 24.987 1.00 94.81 179 LEU A C 1
ATOM 1445 O O . LEU A 1 179 ? -17.832 -14.250 25.887 1.00 94.81 179 LEU A O 1
ATOM 1449 N N . ALA A 1 180 ? -15.684 -14.276 25.207 1.00 94.94 180 ALA A N 1
ATOM 1450 C CA . ALA A 1 180 ? -15.103 -14.538 26.519 1.00 94.94 180 ALA A CA 1
ATOM 1451 C C . ALA A 1 180 ? -15.446 -13.425 27.522 1.00 94.94 180 ALA A C 1
ATOM 1453 O O . ALA A 1 180 ? -15.938 -13.719 28.611 1.00 94.94 180 ALA A O 1
ATOM 1454 N N . ASP A 1 181 ? -15.307 -12.157 27.132 1.00 94.50 181 ASP A N 1
ATOM 1455 C CA . ASP A 1 181 ? -15.649 -11.001 27.966 1.00 94.50 181 ASP A CA 1
ATOM 1456 C C . ASP A 1 181 ? -17.136 -10.960 28.330 1.00 94.50 181 ASP A C 1
ATOM 1458 O O . ASP A 1 181 ? -17.513 -10.651 29.467 1.00 94.50 181 ASP A O 1
ATOM 1462 N N . LYS A 1 182 ? -18.013 -11.269 27.367 1.00 95.69 182 LYS A N 1
ATOM 1463 C CA . LYS A 1 182 ? -19.458 -11.341 27.606 1.00 95.69 182 LYS A CA 1
ATOM 1464 C C . LYS A 1 182 ? -19.787 -12.437 28.621 1.00 95.69 182 LYS A C 1
ATOM 1466 O O . LYS A 1 182 ? -20.575 -12.195 29.539 1.00 95.69 182 LYS A O 1
ATOM 1471 N N . ASN A 1 183 ? -19.165 -13.604 28.478 1.00 94.94 183 ASN A N 1
ATOM 1472 C CA . ASN A 1 183 ? -19.351 -14.732 29.386 1.00 94.94 183 ASN A CA 1
ATOM 1473 C C . ASN A 1 183 ? -18.788 -14.434 30.783 1.00 94.94 183 ASN A C 1
ATOM 1475 O O . ASN A 1 183 ? -19.471 -14.695 31.772 1.00 94.94 183 ASN A O 1
ATOM 1479 N N . ALA A 1 184 ? -17.614 -13.805 30.880 1.00 95.00 184 ALA A N 1
ATOM 1480 C CA . ALA A 1 184 ? -17.011 -13.395 32.147 1.00 95.00 184 ALA A CA 1
ATOM 1481 C C . ALA A 1 184 ? -17.909 -12.410 32.913 1.00 95.00 184 ALA A C 1
ATOM 1483 O O . ALA A 1 184 ? -18.202 -12.620 34.089 1.00 95.00 184 ALA A O 1
ATOM 1484 N N . LYS A 1 185 ? -18.454 -11.393 32.232 1.00 94.94 185 LYS A N 1
ATOM 1485 C CA . LYS A 1 185 ? -19.404 -10.441 32.840 1.00 94.94 185 LYS A CA 1
ATOM 1486 C C . LYS A 1 185 ? -20.703 -11.110 33.286 1.00 94.94 185 LYS A C 1
ATOM 1488 O O . LYS A 1 185 ? -21.289 -10.711 34.292 1.00 94.94 185 LYS A O 1
ATOM 1493 N N . ALA A 1 186 ? -21.198 -12.092 32.532 1.00 94.81 186 ALA A N 1
ATOM 1494 C CA . ALA A 1 186 ? -22.379 -12.856 32.925 1.00 94.81 186 ALA A CA 1
ATOM 1495 C C . ALA A 1 186 ? -22.101 -13.716 34.170 1.00 94.81 186 ALA A C 1
ATOM 1497 O O . ALA A 1 186 ? -22.926 -13.740 35.084 1.00 94.81 186 ALA A O 1
ATOM 1498 N N . ALA A 1 187 ? -20.929 -14.354 34.234 1.00 95.50 187 ALA A N 1
ATOM 1499 C CA . ALA A 1 187 ? -20.491 -15.135 35.385 1.00 95.50 187 ALA A CA 1
ATOM 1500 C C . ALA A 1 187 ? -20.319 -14.260 36.636 1.00 95.50 187 ALA A C 1
ATOM 1502 O O . ALA A 1 187 ? -20.844 -14.603 37.689 1.00 95.50 187 ALA A O 1
ATOM 1503 N N . GLU A 1 188 ? -19.693 -13.087 36.523 1.00 94.38 188 GLU A N 1
ATOM 1504 C CA . GLU A 1 188 ? -19.533 -12.144 37.640 1.00 94.38 188 GLU A CA 1
ATOM 1505 C C . GLU A 1 188 ? -20.885 -11.638 38.172 1.00 94.38 188 GLU A C 1
ATOM 1507 O O . GLU A 1 188 ? -21.133 -11.610 39.381 1.00 94.38 188 GLU A O 1
ATOM 1512 N N . LYS A 1 189 ? -21.820 -11.300 37.274 1.00 94.69 189 LYS A N 1
ATOM 1513 C CA . LYS A 1 189 ? -23.197 -10.943 37.655 1.00 94.69 189 LYS A CA 1
ATOM 1514 C C . LYS A 1 189 ? -23.936 -12.088 38.341 1.00 94.69 189 LYS A C 1
ATOM 1516 O O . LYS A 1 189 ? -24.798 -11.833 39.178 1.00 94.69 189 LYS A O 1
ATOM 1521 N N . LYS A 1 190 ? -23.654 -13.335 37.965 1.00 95.19 190 LYS A N 1
ATOM 1522 C CA . LYS A 1 190 ? -24.233 -14.507 38.622 1.00 95.19 190 LYS A CA 1
ATOM 1523 C C . LYS A 1 190 ? -23.634 -14.682 40.018 1.00 95.19 190 LYS A C 1
ATOM 1525 O O . LYS A 1 190 ? -24.385 -14.687 40.981 1.00 95.19 190 LYS A O 1
ATOM 1530 N N . MET A 1 191 ? -22.307 -14.666 40.136 1.00 92.69 191 MET A N 1
ATOM 1531 C CA . MET A 1 191 ? -21.596 -14.778 41.416 1.00 92.69 191 MET A CA 1
ATOM 1532 C C . MET A 1 191 ? -22.027 -13.702 42.421 1.00 92.69 191 MET A C 1
ATOM 1534 O O . MET A 1 191 ? -22.261 -13.994 43.588 1.00 92.69 191 MET A O 1
ATOM 1538 N N . THR A 1 192 ? -22.185 -12.452 41.979 1.00 93.75 192 THR A N 1
ATOM 1539 C CA . THR A 1 192 ? -22.656 -11.363 42.854 1.00 93.75 192 THR A CA 1
ATOM 1540 C C . THR A 1 192 ? -24.100 -11.557 43.313 1.00 93.75 192 THR A C 1
ATOM 1542 O O . THR A 1 192 ? -24.410 -11.291 44.474 1.00 93.75 192 THR A O 1
ATOM 1545 N N . LYS A 1 193 ? -24.989 -12.045 42.436 1.00 95.00 193 LYS A N 1
ATOM 1546 C CA . LYS A 1 193 ? -26.363 -12.404 42.816 1.00 95.00 193 LYS A CA 1
ATOM 1547 C C . LYS A 1 193 ? -26.389 -13.562 43.807 1.00 95.00 193 LYS A C 1
ATOM 1549 O O . LYS A 1 193 ? -27.141 -13.486 44.775 1.00 95.00 193 LYS A O 1
ATOM 1554 N N . ASP A 1 194 ? -25.566 -14.580 43.580 1.00 93.19 194 ASP A N 1
ATOM 1555 C CA . ASP A 1 194 ? -25.471 -15.756 44.443 1.00 93.19 194 ASP A CA 1
ATOM 1556 C C . ASP A 1 194 ? -24.965 -15.348 45.837 1.00 93.19 194 ASP A C 1
ATOM 1558 O O . ASP A 1 194 ? -25.601 -15.679 46.836 1.00 93.19 194 ASP A O 1
ATOM 1562 N N . ARG A 1 195 ? -23.934 -14.492 45.917 1.00 93.50 195 ARG A N 1
ATOM 1563 C CA . ARG A 1 195 ? -23.440 -13.939 47.191 1.00 93.50 195 ARG A CA 1
ATOM 1564 C C . ARG A 1 195 ? -24.503 -13.125 47.931 1.00 93.50 195 ARG A C 1
ATOM 1566 O O . ARG A 1 195 ? -24.671 -13.272 49.136 1.00 93.50 195 ARG A O 1
ATOM 1573 N N . LEU A 1 196 ? -25.254 -12.279 47.221 1.00 94.88 196 LEU A N 1
ATOM 1574 C CA . LEU A 1 196 ? -26.344 -11.504 47.825 1.00 94.88 196 LEU A CA 1
ATOM 1575 C C . LEU A 1 196 ? -27.469 -12.418 48.344 1.00 94.88 196 LEU A C 1
ATOM 1577 O O . LEU A 1 196 ? -28.080 -12.133 49.376 1.00 94.88 196 LEU A O 1
ATOM 1581 N N . ALA A 1 197 ? -27.780 -13.495 47.620 1.00 94.38 197 ALA A N 1
ATOM 1582 C CA . ALA A 1 197 ? -28.769 -14.476 48.046 1.00 94.38 197 ALA A CA 1
ATOM 1583 C C . ALA A 1 197 ? -28.310 -15.215 49.312 1.00 94.38 197 ALA A C 1
ATOM 1585 O O . ALA A 1 197 ? -29.107 -15.373 50.238 1.00 94.38 197 ALA A O 1
ATOM 1586 N N . GLU A 1 198 ? -27.031 -15.586 49.381 1.00 94.12 198 GLU A N 1
ATOM 1587 C CA . GLU A 1 198 ? -26.411 -16.211 50.550 1.00 94.12 198 GLU A CA 1
ATOM 1588 C C . GLU A 1 198 ? -26.399 -15.273 51.768 1.00 94.12 198 GLU A C 1
ATOM 1590 O O . GLU A 1 198 ? -26.862 -15.657 52.840 1.00 94.12 198 GLU A O 1
ATOM 1595 N N . GLU A 1 199 ? -25.996 -14.007 51.601 1.00 93.00 199 GLU A N 1
ATOM 1596 C CA . GLU A 1 199 ? -26.039 -12.994 52.668 1.00 93.00 199 GLU A CA 1
ATOM 1597 C C . GLU A 1 199 ? -27.469 -12.807 53.213 1.00 93.00 199 GLU A C 1
ATOM 1599 O O . GLU A 1 199 ? -27.687 -12.759 54.426 1.00 93.00 199 GLU A O 1
ATOM 1604 N N . ARG A 1 200 ? -28.480 -12.756 52.333 1.00 94.00 200 ARG A N 1
ATOM 1605 C CA . ARG A 1 200 ? -29.893 -12.671 52.743 1.00 94.00 200 ARG A CA 1
ATOM 1606 C C . ARG A 1 200 ? -30.368 -13.925 53.471 1.00 94.00 200 ARG A C 1
ATOM 1608 O O . ARG A 1 200 ? -31.147 -13.807 54.417 1.00 94.00 200 ARG A O 1
ATOM 1615 N N . ALA A 1 201 ? -29.942 -15.108 53.032 1.00 93.50 201 ALA A N 1
ATOM 1616 C CA . ALA A 1 201 ? -30.262 -16.361 53.706 1.00 93.50 201 ALA A CA 1
ATOM 1617 C C . ALA A 1 201 ? -29.642 -16.401 55.112 1.00 93.50 201 ALA A C 1
ATOM 1619 O O . ALA A 1 201 ? -30.344 -16.708 56.075 1.00 93.50 201 ALA A O 1
ATOM 1620 N N . ALA A 1 202 ? -28.382 -15.983 55.251 1.00 93.06 202 ALA A N 1
ATOM 1621 C CA . ALA A 1 202 ? -27.694 -15.893 56.536 1.00 93.06 202 ALA A CA 1
ATOM 1622 C C . ALA A 1 202 ? -28.358 -14.885 57.492 1.00 93.06 202 ALA A C 1
ATOM 1624 O O . ALA A 1 202 ? -28.521 -15.173 58.677 1.00 93.06 202 ALA A O 1
ATOM 1625 N N . LEU A 1 203 ? -28.801 -13.726 56.989 1.00 92.88 203 LEU A N 1
ATOM 1626 C CA . LEU A 1 203 ? -29.542 -12.746 57.794 1.00 92.88 203 LEU A CA 1
ATOM 1627 C C . LEU A 1 203 ? -30.875 -13.298 58.305 1.00 92.88 203 LEU A C 1
ATOM 1629 O O . LEU A 1 203 ? -31.220 -13.082 59.464 1.00 92.88 203 LEU A O 1
ATOM 1633 N N . ARG A 1 204 ? -31.620 -14.024 57.462 1.00 92.62 204 ARG A N 1
ATOM 1634 C CA . ARG A 1 204 ? -32.872 -14.674 57.881 1.00 92.62 204 ARG A CA 1
ATOM 1635 C C . ARG A 1 204 ? -32.635 -15.701 58.980 1.00 92.62 204 ARG A C 1
ATOM 1637 O O . ARG A 1 204 ? -33.439 -15.768 59.903 1.00 92.62 204 ARG A O 1
ATOM 1644 N N . LEU A 1 205 ? -31.547 -16.464 58.881 1.00 93.69 205 LEU A N 1
ATOM 1645 C CA . LEU A 1 205 ? -31.181 -17.445 59.897 1.00 93.69 205 LEU A CA 1
ATOM 1646 C C . LEU A 1 205 ? -30.867 -16.762 61.235 1.00 93.69 205 LEU A C 1
ATOM 1648 O O . LEU A 1 205 ? -31.484 -17.100 62.235 1.00 93.69 205 LEU A O 1
ATOM 1652 N N . ARG A 1 206 ? -30.027 -15.715 61.235 1.00 91.62 206 ARG A N 1
ATOM 1653 C CA . ARG A 1 206 ? -29.731 -14.942 62.457 1.00 91.62 206 ARG A CA 1
ATOM 1654 C C . ARG A 1 206 ? -30.979 -14.348 63.100 1.00 91.62 206 ARG A C 1
ATOM 1656 O O . ARG A 1 206 ? -31.139 -14.418 64.308 1.00 91.62 206 ARG A O 1
ATOM 1663 N N . LEU A 1 207 ? -31.882 -13.792 62.295 1.00 92.19 207 LEU A N 1
ATOM 1664 C CA . LEU A 1 207 ? -33.113 -13.195 62.811 1.00 92.19 207 LEU A CA 1
ATOM 1665 C C . LEU A 1 207 ? -34.061 -14.251 63.407 1.00 92.19 207 LEU A C 1
ATOM 1667 O O . LEU A 1 207 ? -34.778 -13.968 64.367 1.00 92.19 207 LEU A O 1
ATOM 1671 N N . ALA A 1 208 ? -34.058 -15.470 62.857 1.00 91.88 208 ALA A N 1
ATOM 1672 C CA . ALA A 1 208 ? -34.772 -16.601 63.440 1.00 91.88 208 ALA A CA 1
ATOM 1673 C C . ALA A 1 208 ? -34.151 -17.028 64.781 1.00 91.88 208 ALA A C 1
ATOM 1675 O O . ALA A 1 208 ? -34.898 -17.236 65.739 1.00 91.88 208 ALA A O 1
ATOM 1676 N N . ASP A 1 209 ? -32.819 -17.083 64.866 1.00 92.25 209 ASP A N 1
ATOM 1677 C CA . ASP A 1 209 ? -32.090 -17.405 66.098 1.00 92.25 209 ASP A CA 1
ATOM 1678 C C . ASP A 1 209 ? -32.341 -16.356 67.195 1.00 92.25 209 ASP A C 1
ATOM 1680 O O . ASP A 1 209 ? -32.684 -16.718 68.321 1.00 92.25 209 ASP A O 1
ATOM 1684 N N . ASP A 1 210 ? -32.276 -15.061 66.866 1.00 90.38 210 ASP A N 1
ATOM 1685 C CA . ASP A 1 210 ? -32.557 -13.961 67.801 1.00 90.38 210 ASP A CA 1
ATOM 1686 C C . ASP A 1 210 ? -34.001 -14.024 68.323 1.00 90.38 210 ASP A C 1
ATOM 1688 O O . ASP A 1 210 ? -34.258 -13.880 69.520 1.00 90.38 210 ASP A O 1
ATOM 1692 N N . CYS A 1 211 ? -34.968 -14.294 67.439 1.00 91.31 211 CYS A N 1
ATOM 1693 C CA . CYS A 1 211 ? -36.367 -14.445 67.831 1.00 91.31 211 CYS A CA 1
ATOM 1694 C C . CYS A 1 211 ? -36.580 -15.668 68.741 1.00 91.31 211 CYS A C 1
ATOM 1696 O O . CYS A 1 211 ? -37.374 -15.610 69.685 1.00 91.31 211 CYS A O 1
ATOM 1698 N N . ALA A 1 212 ? -35.878 -16.774 68.476 1.00 91.75 212 ALA A N 1
ATOM 1699 C CA . ALA A 1 212 ? -35.916 -17.962 69.320 1.00 91.75 212 ALA A CA 1
ATOM 1700 C C . ALA A 1 212 ? -35.299 -17.693 70.702 1.00 91.75 212 ALA A C 1
ATOM 1702 O O . ALA A 1 212 ? -35.903 -18.046 71.718 1.00 91.75 212 ALA A O 1
ATOM 1703 N N . ALA A 1 213 ? -34.155 -17.005 70.752 1.00 91.19 213 ALA A N 1
ATOM 1704 C CA . ALA A 1 213 ? -33.501 -16.610 71.995 1.00 91.19 213 ALA A CA 1
ATOM 1705 C C . ALA A 1 213 ? -34.383 -15.670 72.832 1.00 91.19 213 ALA A C 1
ATOM 1707 O O . ALA A 1 213 ? -34.524 -15.869 74.038 1.00 91.19 213 ALA A O 1
ATOM 1708 N N . GLU A 1 214 ? -35.044 -14.692 72.209 1.00 87.50 214 GLU A N 1
ATOM 1709 C CA . GLU A 1 214 ? -35.937 -13.770 72.917 1.00 87.50 214 GLU A CA 1
ATOM 1710 C C . GLU A 1 214 ? -37.167 -14.487 73.492 1.00 87.50 214 GLU A C 1
ATOM 1712 O O . GLU A 1 214 ? -37.543 -14.274 74.647 1.00 87.50 214 GLU A O 1
ATOM 1717 N N . LYS A 1 215 ? -37.764 -15.417 72.732 1.00 90.88 215 LYS A N 1
ATOM 1718 C CA . LYS A 1 215 ? -38.841 -16.277 73.250 1.00 90.88 215 LYS A CA 1
ATOM 1719 C C . LYS A 1 215 ? -38.385 -17.091 74.458 1.00 90.88 215 LYS A C 1
ATOM 1721 O O . LYS A 1 215 ? -39.152 -17.226 75.413 1.00 90.88 215 LYS A O 1
ATOM 1726 N N . GLN A 1 216 ? -37.154 -17.601 74.429 1.00 89.94 216 GLN A N 1
ATOM 1727 C CA . GLN A 1 216 ? -36.571 -18.323 75.554 1.00 89.94 216 GLN A CA 1
ATOM 1728 C C . GLN A 1 216 ? -36.417 -17.406 76.776 1.00 89.94 216 GLN A C 1
ATOM 1730 O O . GLN A 1 216 ? -36.911 -17.751 77.848 1.00 89.94 216 GLN A O 1
ATOM 1735 N N . ARG A 1 217 ? -35.862 -16.195 76.616 1.00 87.88 217 ARG A N 1
ATOM 1736 C CA . ARG A 1 217 ? -35.724 -15.224 77.719 1.00 87.88 217 ARG A CA 1
ATOM 1737 C C . ARG A 1 217 ? -37.064 -14.838 78.332 1.00 87.88 217 ARG A C 1
ATOM 1739 O O . ARG A 1 217 ? -37.171 -14.787 79.552 1.00 87.88 217 ARG A O 1
ATOM 1746 N N . LEU A 1 218 ? -38.096 -14.613 77.519 1.00 86.19 218 LEU A N 1
ATOM 1747 C CA . LEU A 1 218 ? -39.444 -14.318 78.017 1.00 86.19 218 LEU A CA 1
ATOM 1748 C C . LEU A 1 218 ? -40.056 -15.501 78.781 1.00 86.19 218 LEU A C 1
ATOM 1750 O O . LEU A 1 218 ? -40.805 -15.301 79.740 1.00 86.19 218 LEU A O 1
ATOM 1754 N N . SER A 1 219 ? -39.762 -16.735 78.366 1.00 87.44 219 SER A N 1
ATOM 1755 C CA . SER A 1 219 ? -40.155 -17.935 79.110 1.00 87.44 219 SER A CA 1
ATOM 1756 C C . SER A 1 219 ? -39.433 -18.005 80.458 1.00 87.44 219 SER A C 1
ATOM 1758 O O . SER A 1 219 ? -40.082 -18.186 81.490 1.00 87.44 219 SER A O 1
ATOM 1760 N N . ASP A 1 220 ? -38.122 -17.776 80.461 1.00 87.19 220 ASP A N 1
ATOM 1761 C CA . ASP A 1 220 ? -37.288 -17.789 81.664 1.00 87.19 220 ASP A CA 1
ATOM 1762 C C . ASP A 1 220 ? -37.659 -16.646 82.631 1.00 87.19 220 ASP A C 1
ATOM 1764 O O . ASP A 1 220 ? -37.718 -16.830 83.846 1.00 87.19 220 ASP A O 1
ATOM 1768 N N . GLU A 1 221 ? -38.013 -15.463 82.121 1.00 85.56 221 GLU A N 1
ATOM 1769 C CA . GLU A 1 221 ? -38.506 -14.353 82.942 1.00 85.56 221 GLU A CA 1
ATOM 1770 C C . GLU A 1 221 ? -39.860 -14.695 83.582 1.00 85.56 221 GLU A C 1
ATOM 1772 O O . GLU A 1 221 ? -40.099 -14.397 84.756 1.00 85.56 221 GLU A O 1
ATOM 1777 N N . LYS A 1 222 ? -40.757 -15.361 82.843 1.00 87.31 222 LYS A N 1
ATOM 1778 C CA . LYS A 1 222 ? -42.044 -15.823 83.386 1.00 87.31 222 LYS A CA 1
ATOM 1779 C C . LYS A 1 222 ? -41.853 -16.860 84.490 1.00 87.31 222 LYS A C 1
ATOM 1781 O O . LYS A 1 222 ? -42.577 -16.804 85.487 1.00 87.31 222 LYS A O 1
ATOM 1786 N N . THR A 1 223 ? -40.921 -17.800 84.342 1.00 86.50 223 THR A N 1
ATOM 1787 C CA . THR A 1 223 ? -40.634 -18.791 85.392 1.00 86.50 223 THR A CA 1
ATOM 1788 C C . THR A 1 223 ? -39.977 -18.132 86.607 1.00 86.50 223 THR A C 1
ATOM 1790 O O . THR A 1 223 ? -40.416 -18.382 87.730 1.00 86.50 223 THR A O 1
ATOM 1793 N N . ALA A 1 224 ? -39.039 -17.203 86.405 1.00 84.62 224 ALA A N 1
ATOM 1794 C CA . ALA A 1 224 ? -38.419 -16.427 87.479 1.00 84.62 224 ALA A CA 1
ATOM 1795 C C . ALA A 1 224 ? -39.431 -15.556 88.246 1.00 84.62 224 ALA A C 1
ATOM 1797 O O . ALA A 1 224 ? -39.414 -15.524 89.477 1.00 84.62 224 ALA A O 1
ATOM 1798 N N . LYS A 1 225 ? -40.372 -14.894 87.554 1.00 82.31 225 LYS A N 1
ATOM 1799 C CA . LYS A 1 225 ? -41.463 -14.143 88.204 1.00 82.31 225 LYS A CA 1
ATOM 1800 C C . LYS A 1 225 ? -42.353 -15.049 89.051 1.00 82.31 225 LYS A C 1
ATOM 1802 O O . LYS A 1 225 ? -42.675 -14.691 90.180 1.00 82.31 225 LYS A O 1
ATOM 1807 N N . LYS A 1 226 ? -42.720 -16.233 88.547 1.00 83.62 226 LYS A N 1
ATOM 1808 C CA . LYS A 1 226 ? -43.490 -17.218 89.328 1.00 83.62 226 LYS A CA 1
ATOM 1809 C C . LYS A 1 226 ? -42.740 -17.659 90.586 1.00 83.62 226 LYS A C 1
ATOM 1811 O O . LYS A 1 226 ? -43.363 -17.774 91.639 1.00 83.62 226 LYS A O 1
ATOM 1816 N N . LEU A 1 227 ? -41.425 -17.866 90.489 1.00 83.50 227 LEU A N 1
ATOM 1817 C CA . LEU A 1 227 ? -40.579 -18.191 91.638 1.00 83.50 227 LEU A CA 1
ATOM 1818 C C . LEU A 1 227 ? -40.539 -17.047 92.659 1.00 83.50 227 LEU A C 1
ATOM 1820 O O . LEU A 1 227 ? -40.801 -17.302 93.831 1.00 83.50 227 LEU A O 1
ATOM 1824 N N . ARG A 1 228 ? -40.336 -15.792 92.229 1.00 78.31 228 ARG A N 1
ATOM 1825 C CA . ARG A 1 228 ? -40.372 -14.624 93.132 1.00 78.31 228 ARG A CA 1
ATOM 1826 C C . ARG A 1 228 ? -41.708 -14.484 93.853 1.00 78.31 228 ARG A C 1
ATOM 1828 O O . ARG A 1 228 ? -41.713 -14.275 95.056 1.00 78.31 228 ARG A O 1
ATOM 1835 N N . ILE A 1 229 ? -42.830 -14.654 93.150 1.00 79.44 229 ILE A N 1
ATOM 1836 C CA . ILE A 1 229 ? -44.167 -14.610 93.769 1.00 79.44 229 ILE A CA 1
ATOM 1837 C C . ILE A 1 229 ? -44.322 -15.735 94.805 1.00 79.44 229 ILE A C 1
ATOM 1839 O O . ILE A 1 229 ? -44.912 -15.533 95.865 1.00 79.44 229 ILE A O 1
ATOM 1843 N N . ALA A 1 230 ? -43.804 -16.932 94.522 1.00 79.31 230 ALA A N 1
ATOM 1844 C CA . ALA A 1 230 ? -43.844 -18.041 95.470 1.00 79.31 230 ALA A CA 1
ATOM 1845 C C . ALA A 1 230 ? -42.961 -17.787 96.706 1.00 79.31 230 ALA A C 1
ATOM 1847 O O . ALA A 1 230 ? -43.360 -18.126 97.819 1.00 79.31 230 ALA A O 1
ATOM 1848 N N . GLU A 1 231 ? -41.785 -17.184 96.530 1.00 77.75 231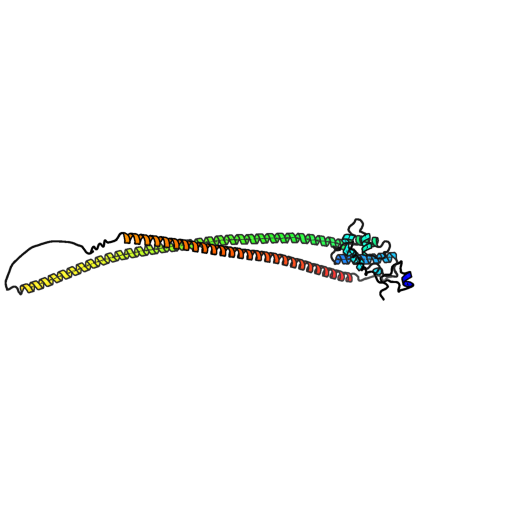 GLU A N 1
ATOM 1849 C CA . GLU A 1 231 ? -40.900 -16.771 97.625 1.00 77.75 231 GLU A CA 1
ATOM 1850 C C . GLU A 1 231 ? -41.501 -15.642 98.460 1.00 77.75 231 GLU A C 1
ATOM 1852 O O . GLU A 1 231 ? -41.477 -15.718 99.686 1.00 77.75 231 GLU A O 1
ATOM 1857 N N . GLU A 1 232 ? -42.097 -14.638 97.821 1.00 78.25 232 GLU A N 1
ATOM 1858 C CA . GLU A 1 232 ? -42.776 -13.528 98.488 1.00 78.25 232 GLU A CA 1
ATOM 1859 C C . GLU A 1 232 ? -43.954 -14.033 99.325 1.00 78.25 232 GLU A C 1
ATOM 1861 O O . GLU A 1 232 ? -44.031 -13.721 100.510 1.00 78.25 232 GLU A O 1
ATOM 1866 N N . LYS A 1 233 ? -44.780 -14.940 98.785 1.00 78.00 233 LYS A N 1
ATOM 1867 C CA . LYS A 1 233 ? -45.841 -15.611 99.556 1.00 78.00 233 LYS A CA 1
ATOM 1868 C C . LYS A 1 233 ? -45.306 -16.413 100.742 1.00 78.00 233 LYS A C 1
ATOM 1870 O O . LYS A 1 233 ? -45.925 -16.432 101.804 1.00 78.00 233 LYS A O 1
ATOM 1875 N N . LYS A 1 234 ? -44.162 -17.091 100.592 1.00 79.06 234 LYS A N 1
ATOM 1876 C CA . LYS A 1 234 ? -43.512 -17.793 101.713 1.00 79.06 234 LYS A CA 1
ATOM 1877 C C . LYS A 1 234 ? -43.015 -16.805 102.769 1.00 79.06 234 LYS A C 1
ATOM 1879 O O . LYS A 1 234 ? -43.220 -17.041 103.957 1.00 79.06 234 LYS A O 1
ATOM 1884 N N . ALA A 1 235 ? -42.406 -15.697 102.355 1.00 73.81 235 ALA A N 1
ATOM 1885 C CA . ALA A 1 235 ? -41.935 -14.646 103.251 1.00 73.81 235 ALA A CA 1
ATOM 1886 C C . ALA A 1 235 ? -43.096 -13.946 103.978 1.00 73.81 235 ALA A C 1
ATOM 1888 O O . ALA A 1 235 ? -42.996 -13.695 105.178 1.00 73.81 235 ALA A O 1
ATOM 1889 N N . GLU A 1 236 ? -44.216 -13.693 103.300 1.00 71.62 236 GLU A N 1
ATOM 1890 C CA . GLU A 1 236 ? -45.455 -13.208 103.914 1.00 71.62 236 GLU A CA 1
ATOM 1891 C C . GLU A 1 236 ? -46.021 -14.211 104.917 1.00 71.62 236 GLU A C 1
ATOM 1893 O O . GLU A 1 236 ? -46.387 -13.816 106.019 1.00 71.62 236 GLU A O 1
ATOM 1898 N N . GLY A 1 237 ? -46.020 -15.509 104.601 1.00 74.12 237 GLY A N 1
ATOM 1899 C CA . GLY A 1 237 ? -46.405 -16.557 105.550 1.00 74.12 237 GLY A CA 1
ATOM 1900 C C . GLY A 1 237 ? -45.541 -16.558 106.818 1.00 74.12 237 GLY A C 1
ATOM 1901 O O . GLY A 1 237 ? -46.061 -16.693 107.929 1.00 74.12 237 GLY A O 1
ATOM 1902 N N . ILE A 1 238 ? -44.231 -16.336 106.678 1.00 73.62 238 ILE A N 1
ATOM 1903 C CA . ILE A 1 238 ? -43.302 -16.205 107.811 1.00 73.62 238 ILE A CA 1
ATOM 1904 C C . ILE A 1 238 ? -43.583 -14.922 108.603 1.00 73.62 238 ILE A C 1
ATOM 1906 O O . ILE A 1 238 ? -43.689 -14.985 109.828 1.00 73.62 238 ILE A O 1
ATOM 1910 N N . ARG A 1 239 ? -43.765 -13.772 107.936 1.00 71.19 239 ARG A N 1
ATOM 1911 C CA . ARG A 1 239 ? -44.108 -12.498 108.596 1.00 71.19 239 ARG A CA 1
ATOM 1912 C C . ARG A 1 239 ? -45.442 -12.583 109.329 1.00 71.19 239 ARG A C 1
ATOM 1914 O O . ARG A 1 239 ? -45.520 -12.162 110.475 1.00 71.19 239 ARG A O 1
ATOM 1921 N N . ALA A 1 240 ? -46.465 -13.180 108.725 1.00 70.50 240 ALA A N 1
ATOM 1922 C CA . ALA A 1 240 ? -47.760 -13.404 109.363 1.00 70.50 240 ALA A CA 1
ATOM 1923 C C . ALA A 1 240 ? -47.634 -14.314 110.596 1.00 70.50 240 ALA A C 1
ATOM 1925 O O . ALA A 1 240 ? -48.264 -14.065 111.621 1.00 70.50 240 ALA A O 1
ATOM 1926 N N . SER A 1 241 ? -46.773 -15.333 110.533 1.00 72.12 241 SER A N 1
ATOM 1927 C CA . SER A 1 241 ? -46.481 -16.202 111.679 1.00 72.12 241 SER A CA 1
ATOM 1928 C C . SER A 1 241 ? -45.726 -15.461 112.791 1.00 72.12 241 SER A C 1
ATOM 1930 O O . SER A 1 241 ? -46.041 -15.643 113.964 1.00 72.12 241 SER A O 1
ATOM 1932 N N . GLN A 1 242 ? -44.779 -14.582 112.446 1.00 71.12 242 GLN A N 1
ATOM 1933 C CA . GLN A 1 242 ? -44.080 -13.720 113.406 1.00 71.12 242 GLN A CA 1
ATOM 1934 C C . GLN A 1 242 ? -45.004 -12.672 114.033 1.00 71.12 242 GLN A C 1
ATOM 1936 O O . GLN A 1 242 ? -44.924 -12.454 115.238 1.00 71.12 242 GLN A O 1
ATOM 1941 N N . ILE A 1 243 ? -45.909 -12.070 113.255 1.00 69.69 243 ILE A N 1
ATOM 1942 C CA . ILE A 1 243 ? -46.932 -11.151 113.766 1.00 69.69 243 ILE A CA 1
ATOM 1943 C C . ILE A 1 243 ? -47.817 -11.894 114.765 1.00 69.69 243 ILE A C 1
ATOM 1945 O O . ILE A 1 243 ? -47.912 -11.447 115.902 1.00 69.69 243 ILE A O 1
ATOM 1949 N N . ARG A 1 244 ? -48.335 -13.082 114.423 1.00 67.88 244 ARG A N 1
ATOM 1950 C CA . ARG A 1 244 ? -49.112 -13.915 115.361 1.00 67.88 244 ARG A CA 1
ATOM 1951 C C . ARG A 1 244 ? -48.318 -14.312 116.606 1.00 67.88 244 ARG A C 1
ATOM 1953 O O . ARG A 1 244 ? -48.866 -14.315 117.700 1.00 67.88 244 ARG A O 1
ATOM 1960 N N . ALA A 1 245 ? -47.026 -14.615 116.479 1.00 66.69 245 ALA A N 1
ATOM 1961 C CA . ALA A 1 245 ? -46.169 -14.893 117.631 1.00 66.69 245 ALA A CA 1
ATOM 1962 C C . ALA A 1 245 ? -45.973 -13.646 118.515 1.00 66.69 245 ALA A C 1
ATOM 1964 O O . ALA A 1 245 ? -46.043 -13.742 119.737 1.00 66.69 245 ALA A O 1
ATOM 1965 N N . SER A 1 246 ? -45.791 -12.469 117.913 1.00 62.84 246 SER A N 1
ATOM 1966 C CA . SER A 1 246 ? -45.659 -11.197 118.630 1.00 62.84 246 SER A CA 1
ATOM 1967 C C . SER A 1 246 ? -46.975 -10.731 119.257 1.00 62.84 246 SER A C 1
ATOM 1969 O O . SER A 1 246 ? -46.964 -10.192 120.359 1.00 62.84 246 SER A O 1
ATOM 1971 N N . GLU A 1 247 ? -48.114 -10.999 118.617 1.00 62.41 247 GLU A N 1
ATOM 1972 C CA . GLU A 1 247 ? -49.453 -10.790 119.167 1.00 62.41 247 GLU A CA 1
ATOM 1973 C C . GLU A 1 247 ? -49.720 -11.755 120.315 1.00 62.41 247 GLU A C 1
ATOM 1975 O O . GLU A 1 247 ? -50.226 -11.318 121.341 1.00 62.41 247 GLU A O 1
ATOM 1980 N N . ASN A 1 248 ? -49.285 -13.014 120.211 1.00 61.03 248 ASN A N 1
ATOM 1981 C CA . ASN A 1 248 ? -49.344 -13.971 121.313 1.00 61.03 248 ASN A CA 1
ATOM 1982 C C . ASN A 1 248 ? -48.505 -13.499 122.512 1.00 61.03 248 ASN A C 1
ATOM 1984 O O . ASN A 1 248 ? -49.004 -13.505 123.636 1.00 61.03 248 ASN A O 1
ATOM 1988 N N . VAL A 1 249 ? -47.284 -12.993 122.291 1.00 59.34 249 VAL A N 1
ATOM 1989 C CA . VAL A 1 249 ? -46.450 -12.374 123.343 1.00 59.34 249 VAL A CA 1
ATOM 1990 C C . VAL A 1 249 ? -47.122 -11.123 123.916 1.00 59.34 249 VAL A C 1
ATOM 1992 O O . VAL A 1 249 ? -47.191 -10.963 125.132 1.00 59.34 249 VAL A O 1
ATOM 1995 N N . ARG A 1 250 ? -47.703 -10.267 123.072 1.00 56.31 250 ARG A N 1
ATOM 1996 C CA . ARG A 1 250 ? -48.430 -9.061 123.490 1.00 56.31 250 ARG A CA 1
ATOM 1997 C C . ARG A 1 250 ? -49.719 -9.400 124.249 1.00 56.31 250 ARG A C 1
ATOM 1999 O O . ARG A 1 250 ? -50.070 -8.682 125.179 1.00 56.31 250 ARG A O 1
ATOM 2006 N N . SER A 1 251 ? -50.382 -10.512 123.930 1.00 54.53 251 SER A N 1
ATOM 2007 C CA . SER A 1 251 ? -51.537 -11.038 124.665 1.00 54.53 251 SER A CA 1
ATOM 2008 C C . SER A 1 251 ? -51.145 -11.749 125.966 1.00 54.53 251 SER A C 1
ATOM 2010 O O . SER A 1 251 ? -51.860 -11.597 126.952 1.00 54.53 251 SER A O 1
ATOM 2012 N N . ALA A 1 252 ? -49.976 -12.395 126.039 1.00 54.50 252 ALA A N 1
ATOM 2013 C CA . ALA A 1 252 ? -49.400 -12.900 127.289 1.00 54.50 252 ALA A CA 1
ATOM 2014 C C . ALA A 1 252 ? -48.984 -11.744 128.222 1.00 54.50 252 ALA A C 1
ATOM 2016 O O . ALA A 1 252 ? -49.210 -11.789 129.430 1.00 54.50 252 ALA A O 1
ATOM 2017 N N . GLN A 1 253 ? -48.477 -10.646 127.657 1.00 49.66 253 GLN A N 1
ATOM 2018 C CA . GLN A 1 253 ? -48.139 -9.427 128.397 1.00 49.66 253 GLN A CA 1
ATOM 2019 C C . GLN A 1 253 ? -49.387 -8.605 128.779 1.00 49.66 253 GLN A C 1
ATOM 2021 O O . GLN A 1 253 ? -49.414 -7.967 129.831 1.00 49.66 253 GLN A O 1
ATOM 2026 N N . ALA A 1 254 ? -50.465 -8.681 127.988 1.00 48.56 254 ALA A N 1
ATOM 2027 C CA . ALA A 1 254 ? -51.778 -8.130 128.330 1.00 48.56 254 ALA A CA 1
ATOM 2028 C C . ALA A 1 254 ? -52.544 -8.977 129.367 1.00 48.56 254 ALA A C 1
ATOM 2030 O O . ALA A 1 254 ? -53.381 -8.427 130.080 1.00 48.56 254 ALA A O 1
ATOM 2031 N N . GLN A 1 255 ? -52.251 -10.277 129.498 1.00 47.12 255 GLN A N 1
ATOM 2032 C CA . GLN A 1 255 ? -52.759 -11.121 130.589 1.00 47.12 255 GLN A CA 1
ATOM 2033 C C . GLN A 1 255 ? -52.052 -10.846 131.927 1.00 47.12 255 GLN A C 1
ATOM 2035 O O . GLN A 1 255 ? -52.680 -10.993 132.972 1.00 47.12 255 GLN A O 1
ATOM 2040 N N . LEU A 1 256 ? -50.810 -10.345 131.922 1.00 43.09 256 LEU A N 1
ATOM 2041 C CA . LEU A 1 256 ? -50.119 -9.916 133.148 1.00 43.09 256 LEU A CA 1
ATOM 2042 C C . LEU A 1 256 ? -50.641 -8.570 133.702 1.00 43.09 256 LEU A C 1
ATOM 2044 O O . LEU A 1 256 ? -50.566 -8.321 134.900 1.00 43.09 256 LEU A O 1
ATOM 2048 N N . ASN A 1 257 ? -51.209 -7.711 132.848 1.00 42.25 257 ASN A N 1
ATOM 2049 C CA . ASN A 1 257 ? -51.616 -6.341 133.198 1.00 42.25 257 ASN A CA 1
ATOM 2050 C C . ASN A 1 257 ? -53.143 -6.109 133.242 1.00 42.25 257 ASN A C 1
ATOM 2052 O O . ASN A 1 257 ? -53.594 -4.966 133.284 1.00 42.25 257 ASN A O 1
ATOM 2056 N N . LYS A 1 258 ? -53.962 -7.170 133.286 1.00 40.03 258 LYS A N 1
ATOM 2057 C CA . LYS A 1 258 ? -55.436 -7.092 133.371 1.00 40.03 258 LYS A CA 1
ATOM 2058 C C . LYS A 1 258 ? -55.991 -7.513 134.739 1.00 40.03 258 LYS A C 1
ATOM 2060 O O . LYS A 1 258 ? -56.920 -8.302 134.836 1.00 40.03 258 LYS A O 1
ATOM 2065 N N . ASN A 1 259 ? -55.480 -6.879 135.794 1.00 38.50 259 ASN A N 1
ATOM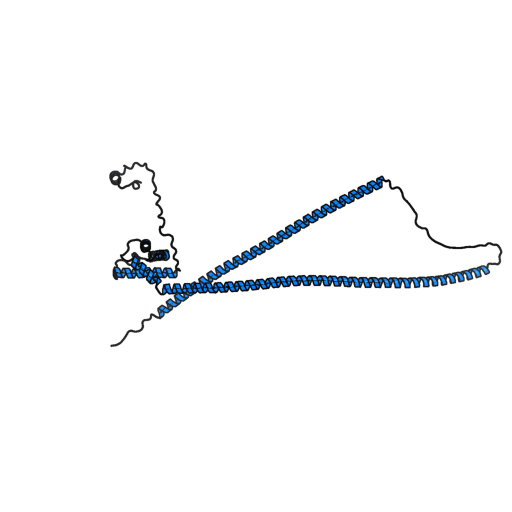 2066 C CA . ASN A 1 259 ? -56.216 -6.642 137.039 1.00 38.50 259 ASN A CA 1
ATOM 2067 C C . ASN A 1 259 ? -56.344 -5.125 137.253 1.00 38.50 259 ASN A C 1
ATOM 2069 O O . ASN A 1 259 ? -55.730 -4.557 138.150 1.00 38.50 259 ASN A O 1
ATOM 2073 N N . LYS A 1 260 ? -57.102 -4.456 136.373 1.00 33.47 260 LYS A N 1
ATOM 2074 C CA . LYS A 1 260 ? -57.796 -3.180 136.636 1.00 33.47 260 LYS A CA 1
ATOM 2075 C C . LYS A 1 260 ? -58.642 -2.764 135.422 1.00 33.47 260 LYS A C 1
ATOM 2077 O O . LYS A 1 260 ? -58.125 -2.243 134.447 1.00 33.47 260 LYS A O 1
ATOM 2082 N N . LYS A 1 261 ? -59.950 -3.001 135.581 1.00 31.05 261 LYS A N 1
ATOM 2083 C CA . LYS A 1 261 ? -61.103 -2.154 135.215 1.00 31.05 261 LYS A CA 1
ATOM 2084 C C . LYS A 1 261 ? -61.278 -1.633 133.765 1.00 31.05 261 LYS A C 1
ATOM 2086 O O . LYS A 1 261 ? -60.499 -0.797 133.335 1.00 31.05 261 LYS A O 1
ATOM 2091 N N . VAL A 1 262 ? -62.496 -1.915 133.242 1.00 33.84 262 VAL A N 1
ATOM 2092 C CA . VAL A 1 262 ? -63.465 -0.954 132.614 1.00 33.84 262 VAL A CA 1
ATOM 2093 C C . VAL A 1 262 ? -63.130 -0.548 131.161 1.00 33.84 262 VAL A C 1
ATOM 2095 O O . VAL A 1 262 ? -61.972 -0.310 130.874 1.00 33.84 262 VAL A O 1
ATOM 2098 N N . LEU A 1 263 ? -64.018 -0.433 130.159 1.00 33.22 263 LEU A N 1
ATOM 2099 C CA . LEU A 1 263 ? -65.482 -0.488 129.950 1.00 33.22 263 LEU A CA 1
ATOM 2100 C C . LEU A 1 263 ? -65.726 -0.561 128.409 1.00 33.22 263 LEU A C 1
ATOM 2102 O O . LEU A 1 263 ? -64.855 -0.100 127.680 1.00 33.22 263 LEU A O 1
ATOM 2106 N N . ASN A 1 264 ? -66.903 -1.049 127.979 1.00 29.88 264 ASN A N 1
ATOM 2107 C CA . ASN A 1 264 ? -67.746 -0.703 126.796 1.00 29.88 264 ASN A CA 1
ATOM 2108 C C . ASN A 1 264 ? -67.125 -0.398 125.403 1.00 29.88 264 ASN A C 1
ATOM 2110 O O . ASN A 1 264 ? -66.275 0.472 125.278 1.00 29.88 264 ASN A O 1
ATOM 2114 N N . ASP A 1 265 ? -67.459 -1.146 124.334 1.00 28.20 265 ASP A N 1
ATOM 2115 C CA . ASP A 1 265 ? -68.702 -1.135 123.492 1.00 28.20 265 ASP A CA 1
ATOM 2116 C C . ASP A 1 265 ? -68.624 -0.042 122.393 1.00 28.20 265 ASP A C 1
ATOM 2118 O O . ASP A 1 265 ? -68.529 1.136 122.720 1.00 28.20 265 ASP A O 1
ATOM 2122 N N . SER A 1 266 ? -68.472 -0.315 121.088 1.00 34.38 266 SER A N 1
ATOM 2123 C CA . SER A 1 266 ? -69.427 -0.883 120.100 1.00 34.38 266 SER A CA 1
ATOM 2124 C C . SER A 1 266 ? -68.677 -1.054 118.741 1.00 34.38 266 SER A C 1
ATOM 2126 O O . SER A 1 266 ? -67.772 -0.268 118.465 1.00 34.38 266 SER A O 1
ATOM 2128 N N . THR A 1 267 ? -68.731 -2.185 118.005 1.00 32.78 267 THR A N 1
ATOM 2129 C CA . THR A 1 267 ? -69.610 -2.512 116.834 1.00 32.78 267 THR A CA 1
ATOM 2130 C C . THR A 1 267 ? -69.728 -1.383 115.781 1.00 32.78 267 THR A C 1
ATOM 2132 O O . THR A 1 267 ? -69.957 -0.246 116.156 1.00 32.78 267 THR A O 1
ATOM 2135 N N . VAL A 1 268 ? -69.588 -1.550 114.450 1.00 36.47 268 VAL A N 1
ATOM 2136 C CA . VAL A 1 268 ? -69.884 -2.645 113.490 1.00 36.47 268 VAL A CA 1
ATOM 2137 C C . VAL A 1 268 ? -69.303 -2.270 112.091 1.00 36.47 268 VAL A C 1
ATOM 2139 O O . VAL A 1 268 ? -69.218 -1.080 111.818 1.00 36.47 268 VAL A O 1
ATOM 2142 N N . GLU A 1 269 ? -68.888 -3.284 111.299 1.00 33.72 269 GLU A N 1
ATOM 2143 C CA . GLU A 1 269 ? -68.945 -3.535 109.816 1.00 33.72 269 GLU A CA 1
ATOM 2144 C C . GLU A 1 269 ? -68.819 -2.348 108.795 1.00 33.72 269 GLU A C 1
ATOM 2146 O O . GLU A 1 269 ? -69.130 -1.213 109.102 1.00 33.72 269 GLU A O 1
ATOM 2151 N N . ASP A 1 270 ? -68.410 -2.437 107.520 1.00 31.97 270 ASP A N 1
ATOM 2152 C CA . ASP A 1 270 ? -68.175 -3.516 106.559 1.00 31.97 270 ASP A CA 1
ATOM 2153 C C . ASP A 1 270 ? -67.463 -2.975 105.278 1.00 31.97 270 ASP A C 1
ATOM 2155 O O . ASP A 1 270 ? -67.518 -1.784 104.984 1.00 31.97 270 ASP A O 1
ATOM 2159 N N . HIS A 1 271 ? -66.891 -3.894 104.489 1.00 34.62 271 HIS A N 1
ATOM 2160 C CA . HIS A 1 271 ? -66.873 -3.974 103.008 1.00 34.62 271 HIS A CA 1
ATOM 2161 C C . HIS A 1 271 ? -66.158 -2.971 102.038 1.00 34.62 271 HIS A C 1
ATOM 2163 O O . HIS A 1 271 ? -66.568 -1.845 101.789 1.00 34.62 271 HIS A O 1
ATOM 2169 N N . THR A 1 272 ? -65.212 -3.571 101.282 1.00 31.84 272 THR A N 1
ATOM 2170 C CA . THR A 1 272 ? -65.017 -3.581 99.798 1.00 31.84 272 THR A CA 1
ATOM 2171 C C . THR A 1 272 ? -64.443 -2.408 98.954 1.00 31.84 272 THR A C 1
ATOM 2173 O O . THR A 1 272 ? -65.047 -1.361 98.810 1.00 31.84 272 THR A O 1
ATOM 2176 N N . ILE A 1 273 ? -63.356 -2.755 98.225 1.00 37.38 273 ILE A N 1
ATOM 2177 C CA . ILE A 1 273 ? -63.113 -2.714 96.748 1.00 37.38 273 ILE A CA 1
ATOM 2178 C C . ILE A 1 273 ? -62.897 -1.370 95.972 1.00 37.38 273 ILE A C 1
ATOM 2180 O O . ILE A 1 273 ? -63.784 -0.540 95.860 1.00 37.38 273 ILE A O 1
ATOM 2184 N N . ASN A 1 274 ? -61.762 -1.353 95.233 1.00 34.94 274 ASN A N 1
ATOM 2185 C CA . ASN A 1 274 ? -61.425 -0.758 93.907 1.00 34.94 274 ASN A CA 1
ATOM 2186 C C . ASN A 1 274 ? -60.965 0.708 93.678 1.00 34.94 274 ASN A C 1
ATOM 2188 O O . ASN A 1 274 ? -61.705 1.661 93.853 1.00 34.94 274 ASN A O 1
ATOM 2192 N N . ASN A 1 275 ? -59.777 0.774 93.045 1.00 36.72 275 ASN A N 1
ATOM 2193 C CA . ASN A 1 275 ? -59.377 1.397 91.761 1.00 36.72 275 ASN A CA 1
ATOM 2194 C C . ASN A 1 275 ? -59.532 2.903 91.426 1.00 36.72 275 ASN A C 1
ATOM 2196 O O . ASN A 1 275 ? -60.627 3.444 91.366 1.00 36.72 275 ASN A O 1
ATOM 2200 N N . ASN A 1 276 ? -58.405 3.400 90.877 1.00 36.22 276 ASN A N 1
ATOM 2201 C CA . ASN A 1 276 ? -58.202 4.357 89.769 1.00 36.22 276 ASN A CA 1
ATOM 2202 C C . ASN A 1 276 ? -58.407 5.865 89.991 1.00 36.22 276 ASN A C 1
ATOM 2204 O O . ASN A 1 276 ? -59.389 6.302 90.571 1.00 36.22 276 ASN A O 1
ATOM 2208 N N . GLY A 1 277 ? -57.522 6.656 89.363 1.00 33.59 277 GLY A N 1
ATOM 2209 C CA . GLY A 1 277 ? -57.826 8.039 88.976 1.00 33.59 277 GLY A CA 1
ATOM 2210 C C . GLY A 1 277 ? -56.665 9.028 89.064 1.00 33.59 277 GLY A C 1
ATOM 2211 O O . GLY A 1 277 ? -56.756 9.992 89.810 1.00 33.59 277 GLY A O 1
ATOM 2212 N N . ALA A 1 278 ? -55.588 8.814 88.305 1.00 41.91 278 ALA A N 1
ATOM 2213 C CA . ALA A 1 278 ? -54.576 9.838 88.048 1.00 41.91 278 ALA A CA 1
ATOM 2214 C C . ALA A 1 278 ? -54.563 10.149 86.549 1.00 41.91 278 ALA A C 1
ATOM 2216 O O . ALA A 1 278 ? -54.099 9.324 85.765 1.00 41.91 278 ALA A O 1
ATOM 2217 N N . ALA A 1 279 ? -55.110 11.303 86.178 1.00 40.28 279 ALA A N 1
ATOM 2218 C CA . ALA A 1 279 ? -54.711 12.129 85.038 1.00 40.28 279 ALA A CA 1
ATOM 2219 C C . ALA A 1 279 ? -55.653 13.338 85.010 1.00 40.28 279 ALA A C 1
ATOM 2221 O O . ALA A 1 279 ? -56.842 13.200 84.740 1.00 40.28 279 ALA A O 1
ATOM 2222 N N . GLU A 1 280 ? -55.109 14.494 85.372 1.00 45.72 280 GLU A N 1
ATOM 2223 C CA . GLU A 1 280 ? -55.771 15.791 85.312 1.00 45.72 280 GLU A CA 1
ATOM 2224 C C . GLU A 1 280 ? -56.099 16.155 83.858 1.00 45.72 280 GLU A C 1
ATOM 2226 O O . GLU A 1 280 ? -55.219 16.186 82.996 1.00 45.72 280 GLU A O 1
ATOM 2231 N N . ASP A 1 281 ? -57.376 16.450 83.620 1.00 43.84 281 ASP A N 1
ATOM 2232 C CA . ASP A 1 281 ? -57.859 17.231 82.487 1.00 43.84 281 ASP A CA 1
ATOM 2233 C C . ASP A 1 281 ? -57.415 18.691 82.663 1.00 43.84 281 ASP A C 1
ATOM 2235 O O . ASP A 1 281 ? -57.757 19.342 83.652 1.00 43.84 281 ASP A O 1
ATOM 2239 N N . TYR A 1 282 ? -56.701 19.223 81.673 1.00 42.31 282 TYR A N 1
ATOM 2240 C CA . TYR A 1 282 ? -56.667 20.656 81.383 1.00 42.31 282 TYR A CA 1
ATOM 2241 C C . TYR A 1 282 ? -56.935 20.825 79.885 1.00 42.31 282 TYR A C 1
ATOM 2243 O O . TYR A 1 282 ? -56.032 20.759 79.048 1.00 42.31 282 TYR A O 1
ATOM 2251 N N . GLU A 1 283 ? -58.210 21.015 79.547 1.00 48.16 283 GLU A N 1
ATOM 2252 C CA . GLU A 1 283 ? -58.620 21.604 78.277 1.00 48.16 283 GLU A CA 1
ATOM 2253 C C . GLU A 1 283 ? -58.207 23.086 78.258 1.00 48.16 283 GLU A C 1
ATOM 2255 O O . GLU A 1 283 ? -58.775 23.905 78.977 1.00 48.16 283 GLU A O 1
ATOM 2260 N N . ASP A 1 284 ? -57.248 23.451 77.404 1.00 43.59 284 ASP A N 1
ATOM 2261 C CA . ASP A 1 284 ? -57.043 24.842 76.981 1.00 43.59 284 ASP A CA 1
ATOM 2262 C C . ASP A 1 284 ? -57.695 25.046 75.606 1.00 43.59 284 ASP A C 1
ATOM 2264 O O . ASP A 1 284 ? -57.110 24.814 74.540 1.00 43.59 284 ASP A O 1
ATOM 2268 N N . GLN A 1 285 ? -58.967 25.440 75.646 1.00 47.34 285 GLN A N 1
ATOM 2269 C CA . GLN A 1 285 ? -59.708 25.963 74.507 1.00 47.34 285 GLN A CA 1
ATOM 2270 C C . GLN A 1 285 ? -59.537 27.489 74.441 1.00 47.34 285 GLN A C 1
ATOM 2272 O O . GLN A 1 285 ? -60.296 28.237 75.048 1.00 47.34 285 GLN A O 1
ATOM 2277 N N . SER A 1 286 ? -58.592 27.974 73.630 1.00 45.72 286 SER A N 1
ATOM 2278 C CA . SER A 1 286 ? -58.646 29.345 73.088 1.00 45.72 286 SER A CA 1
ATOM 2279 C C . SER A 1 286 ? -57.850 29.506 71.780 1.00 45.72 286 SER A C 1
ATOM 2281 O O . SER A 1 286 ? -56.990 30.372 71.615 1.00 45.72 286 SER A O 1
ATOM 2283 N N . LYS A 1 287 ? -58.146 28.679 70.768 1.00 51.94 287 LYS A N 1
ATOM 2284 C CA . LYS A 1 287 ? -57.679 28.950 69.397 1.00 51.94 287 LYS A CA 1
ATOM 2285 C C . LYS A 1 287 ? -58.570 30.013 68.756 1.00 51.94 287 LYS A C 1
ATOM 2287 O O . LYS A 1 287 ? -59.610 29.699 68.189 1.00 51.94 287 LYS A O 1
ATOM 2292 N N . SER A 1 288 ? -58.137 31.271 68.832 1.00 53.44 288 SER A N 1
ATOM 2293 C CA . SER A 1 288 ? -58.666 32.343 67.981 1.00 53.44 288 SER A CA 1
ATOM 2294 C C . SER A 1 288 ? -58.611 31.912 66.497 1.00 53.44 288 SER A C 1
ATOM 2296 O O . SER A 1 288 ? -57.558 31.431 66.054 1.00 53.44 288 SER A O 1
ATOM 2298 N N . PRO A 1 289 ? -59.703 32.068 65.720 1.00 60.16 289 PRO A N 1
ATOM 2299 C CA . PRO A 1 289 ? -59.769 31.664 64.311 1.00 60.16 289 PRO A CA 1
ATOM 2300 C C . PRO A 1 289 ? -58.720 32.365 63.434 1.00 60.16 289 PRO A C 1
ATOM 2302 O O . PRO A 1 289 ? -58.269 31.792 62.442 1.00 60.16 289 PRO A O 1
ATOM 2305 N N . ASP A 1 290 ? -58.245 33.543 63.840 1.00 59.34 290 ASP A N 1
ATOM 2306 C CA . ASP A 1 290 ? -57.206 34.283 63.118 1.00 59.34 290 ASP A CA 1
ATOM 2307 C C . ASP A 1 290 ? -55.819 33.644 63.272 1.00 59.34 290 ASP A C 1
ATOM 2309 O O . ASP A 1 290 ? -55.025 33.634 62.334 1.00 59.34 290 ASP A O 1
ATOM 2313 N N . ARG A 1 291 ? -55.533 33.016 64.422 1.00 59.12 291 ARG A N 1
ATOM 2314 C CA . ARG A 1 291 ? -54.253 32.327 64.660 1.00 59.12 291 ARG A CA 1
ATOM 2315 C C . ARG A 1 291 ? -54.166 31.001 63.899 1.00 59.12 291 ARG A C 1
ATOM 2317 O O . ARG A 1 291 ? -53.078 30.605 63.489 1.00 59.12 291 ARG A O 1
ATOM 2324 N N . ALA A 1 292 ? -55.301 30.328 63.698 1.00 66.25 292 ALA A N 1
ATOM 2325 C CA . ALA A 1 292 ? -55.386 29.115 62.886 1.00 66.25 292 ALA A CA 1
ATOM 2326 C C . ALA A 1 292 ? -55.229 29.422 61.387 1.00 66.25 292 ALA A C 1
ATOM 2328 O O . ALA A 1 292 ? -54.463 28.736 60.715 1.00 66.25 292 ALA A O 1
ATOM 2329 N N . ARG A 1 293 ? -55.867 30.494 60.890 1.00 67.81 293 ARG A N 1
ATOM 2330 C CA . ARG A 1 293 ? -55.715 30.956 59.499 1.00 67.81 293 ARG A CA 1
ATOM 2331 C C . ARG A 1 293 ? -54.285 31.388 59.181 1.00 67.81 293 ARG A C 1
ATOM 2333 O O . ARG A 1 293 ? -53.730 30.931 58.189 1.00 67.81 293 ARG A O 1
ATOM 2340 N N . LEU A 1 294 ? -53.655 32.166 60.065 1.00 69.38 294 LEU A N 1
ATOM 2341 C CA . LEU A 1 294 ? -52.258 32.581 59.896 1.00 69.38 294 LEU A CA 1
ATOM 2342 C C . LEU A 1 294 ? -51.294 31.378 59.907 1.00 69.38 294 LEU A C 1
ATOM 2344 O O . LEU A 1 294 ? -50.340 31.329 59.139 1.00 69.38 294 LEU A O 1
ATOM 2348 N N . ALA A 1 295 ? -51.545 30.374 60.756 1.00 73.06 295 ALA A N 1
ATOM 2349 C CA . ALA A 1 295 ? -50.739 29.153 60.792 1.00 73.06 295 ALA A CA 1
ATOM 2350 C C . ALA A 1 295 ? -50.919 28.280 59.535 1.00 73.06 295 ALA A C 1
ATOM 2352 O O . ALA A 1 295 ? -49.984 27.593 59.122 1.00 73.06 295 ALA A O 1
ATOM 2353 N N . GLU A 1 296 ? -52.104 28.282 58.929 1.00 74.06 296 GLU A N 1
ATOM 2354 C CA . GLU A 1 296 ? -52.380 27.565 57.683 1.00 74.06 296 GLU A CA 1
ATOM 2355 C C . GLU A 1 296 ? -51.742 28.267 56.475 1.00 74.06 296 GLU A C 1
ATOM 2357 O O . GLU A 1 296 ? -51.122 27.601 55.645 1.00 74.06 296 GLU A O 1
ATOM 2362 N N . GLU A 1 297 ? -51.773 29.601 56.448 1.00 75.75 297 GLU A N 1
ATOM 2363 C CA . GLU A 1 297 ? -51.097 30.431 55.445 1.00 75.75 297 GLU A CA 1
ATOM 2364 C C . GLU A 1 297 ? -49.572 30.246 55.498 1.00 75.75 297 GLU A C 1
ATOM 2366 O O . GLU A 1 297 ? -48.972 29.871 54.490 1.00 75.75 297 GLU A O 1
ATOM 2371 N N . ILE A 1 298 ? -48.958 30.321 56.687 1.00 77.62 298 ILE A N 1
ATOM 2372 C CA . ILE A 1 298 ? -47.521 30.040 56.884 1.00 77.62 298 ILE A CA 1
ATOM 2373 C C . ILE A 1 298 ? -47.164 28.609 56.444 1.00 77.62 298 ILE A C 1
ATOM 2375 O O . ILE A 1 298 ? -46.133 28.380 55.812 1.00 77.62 298 ILE A O 1
ATOM 2379 N N . ASN A 1 299 ? -48.008 27.618 56.748 1.00 75.50 299 ASN A N 1
ATOM 2380 C CA . ASN A 1 299 ? -47.777 26.240 56.305 1.00 75.50 299 ASN A CA 1
ATOM 2381 C C . ASN A 1 299 ? -47.914 26.074 54.785 1.00 75.50 299 ASN A C 1
ATOM 2383 O O . ASN A 1 299 ? -47.235 25.221 54.206 1.00 75.50 299 ASN A O 1
ATOM 2387 N N . SER A 1 300 ? -48.785 26.851 54.138 1.00 76.12 300 SER A N 1
ATOM 2388 C CA . SER A 1 300 ? -48.934 26.854 52.682 1.00 76.12 300 SER A CA 1
ATOM 2389 C C . SER A 1 300 ? -47.718 27.490 52.000 1.00 76.12 300 SER A C 1
ATOM 2391 O O . SER A 1 300 ? -47.126 26.853 51.128 1.00 76.12 300 SER A O 1
ATOM 2393 N N . GLU A 1 301 ? -47.238 28.636 52.493 1.00 79.38 301 GLU A N 1
ATOM 2394 C CA . GLU A 1 301 ? -46.027 29.299 51.997 1.00 79.38 301 GLU A CA 1
ATOM 2395 C C . GLU A 1 301 ? -44.783 28.425 52.189 1.00 79.38 301 GLU A C 1
ATOM 2397 O O . GLU A 1 301 ? -43.982 28.263 51.268 1.00 79.38 301 GLU A O 1
ATOM 2402 N N . LEU A 1 302 ? -44.635 27.769 53.348 1.00 79.44 3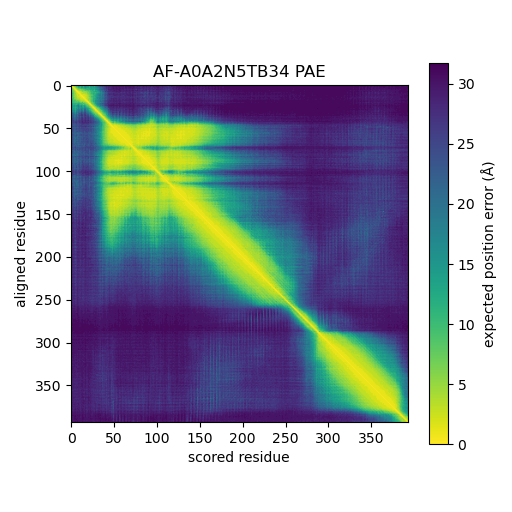02 LEU A N 1
ATOM 2403 C CA . LEU A 1 302 ? -43.524 26.843 53.594 1.00 79.44 302 LEU A CA 1
ATOM 2404 C C . LEU A 1 302 ? -43.549 25.639 52.642 1.00 79.44 302 LEU A C 1
ATOM 2406 O O . LEU A 1 302 ? -42.490 25.175 52.204 1.00 79.44 302 LEU A O 1
ATOM 2410 N N . LYS A 1 303 ? -44.738 25.129 52.296 1.00 85.25 303 LYS A N 1
ATOM 2411 C CA . LYS A 1 303 ? -44.894 24.049 51.308 1.00 85.25 303 LYS A CA 1
ATOM 2412 C C . LYS A 1 303 ? -44.557 24.524 49.899 1.00 85.25 303 LYS A C 1
ATOM 2414 O O . LYS A 1 303 ? -43.862 23.803 49.181 1.00 85.25 303 LYS A O 1
ATOM 2419 N N . GLU A 1 304 ? -44.994 25.717 49.509 1.00 83.94 304 GLU A N 1
ATOM 2420 C CA . GLU A 1 304 ? -44.647 26.310 48.215 1.00 83.94 304 GLU A CA 1
ATOM 2421 C C . GLU A 1 304 ? -43.144 26.574 48.100 1.00 83.94 304 GLU A C 1
ATOM 2423 O O . GLU A 1 304 ? -42.522 26.206 47.100 1.00 83.94 304 GLU A O 1
ATOM 2428 N N . GLU A 1 305 ? -42.516 27.100 49.151 1.00 87.94 305 GLU A N 1
ATOM 2429 C CA . GLU A 1 305 ? -41.077 27.341 49.185 1.00 87.94 305 GLU A CA 1
ATOM 2430 C C . GLU A 1 305 ? -40.278 26.023 49.173 1.00 87.94 305 GLU A C 1
ATOM 2432 O O . GLU A 1 305 ? -39.227 25.921 48.527 1.00 87.94 305 GLU A O 1
ATOM 2437 N N . ALA A 1 306 ? -40.768 24.978 49.848 1.00 86.88 306 ALA A N 1
ATOM 2438 C CA . ALA A 1 306 ? -40.189 23.637 49.775 1.00 86.88 306 ALA A CA 1
ATOM 2439 C C . ALA A 1 306 ? -40.294 23.048 48.357 1.00 86.88 306 ALA A C 1
ATOM 2441 O O . ALA A 1 306 ? -39.309 22.503 47.846 1.00 86.88 306 ALA A O 1
ATOM 2442 N N . ASN A 1 307 ? -41.436 23.223 47.683 1.00 89.25 307 ASN A N 1
ATOM 2443 C CA . ASN A 1 307 ? -41.630 22.799 46.296 1.00 89.25 307 ASN A CA 1
ATOM 2444 C C . ASN A 1 307 ? -40.725 23.572 45.329 1.00 89.25 307 ASN A C 1
ATOM 2446 O O . ASN A 1 307 ? -40.051 22.971 44.491 1.00 89.25 307 ASN A O 1
ATOM 2450 N N . ALA A 1 308 ? -40.617 24.893 45.484 1.00 89.38 308 ALA A N 1
ATOM 2451 C CA . ALA A 1 308 ? -39.717 25.720 44.686 1.00 89.38 308 ALA A CA 1
ATOM 2452 C C . ALA A 1 308 ? -38.250 25.288 44.860 1.00 89.38 308 ALA A C 1
ATOM 2454 O O . ALA A 1 308 ? -37.499 25.187 43.883 1.00 89.38 308 ALA A O 1
ATOM 2455 N N . ARG A 1 309 ? -37.833 24.956 46.091 1.00 90.31 309 ARG A N 1
ATOM 2456 C CA . ARG A 1 309 ? -36.503 24.391 46.371 1.00 90.31 309 ARG A CA 1
ATOM 2457 C C . ARG A 1 309 ? -36.312 23.014 45.725 1.00 90.31 309 ARG A C 1
ATOM 2459 O O . ARG A 1 309 ? -35.240 22.765 45.167 1.00 90.31 309 ARG A O 1
ATOM 2466 N N . ALA A 1 310 ? -37.320 22.144 45.748 1.00 89.94 310 ALA A N 1
ATOM 2467 C CA . ALA A 1 310 ? -37.270 20.831 45.103 1.00 89.94 310 ALA A CA 1
ATOM 2468 C C . ALA A 1 310 ? -37.136 20.938 43.573 1.00 89.94 310 ALA A C 1
ATOM 2470 O O . ALA A 1 310 ? -36.278 20.276 42.986 1.00 89.94 310 ALA A O 1
ATOM 2471 N N . ILE A 1 311 ? -37.892 21.839 42.937 1.00 88.94 311 ILE A N 1
ATOM 2472 C CA . ILE A 1 311 ? -37.815 22.105 41.492 1.00 88.94 311 ILE A CA 1
ATOM 2473 C C . ILE A 1 311 ? -36.424 22.628 41.111 1.00 88.94 311 ILE A C 1
ATOM 2475 O O . ILE A 1 311 ? -35.806 22.116 40.176 1.00 88.94 311 ILE A O 1
ATOM 2479 N N . ARG A 1 312 ? -35.877 23.594 41.866 1.00 91.94 312 ARG A N 1
ATOM 2480 C CA . ARG A 1 312 ? -34.518 24.119 41.625 1.00 91.94 312 ARG A CA 1
ATOM 2481 C C . ARG A 1 312 ? -33.451 23.029 41.751 1.00 91.94 312 ARG A C 1
ATOM 2483 O O . ARG A 1 312 ? -32.549 22.967 40.919 1.00 91.94 312 ARG A O 1
ATOM 2490 N N . ARG A 1 313 ? -33.559 22.146 42.753 1.00 90.88 313 ARG A N 1
ATOM 2491 C CA . ARG A 1 313 ? -32.644 21.002 42.924 1.00 90.88 313 ARG A CA 1
ATOM 2492 C C . ARG A 1 313 ? -32.763 19.994 41.781 1.00 90.88 313 ARG A C 1
ATOM 2494 O O . ARG A 1 313 ? -31.737 19.551 41.276 1.00 90.88 313 ARG A O 1
ATOM 2501 N N . SER A 1 314 ? -33.983 19.669 41.353 1.00 89.62 314 SER A N 1
ATOM 2502 C CA . SER A 1 314 ? -34.233 18.791 40.202 1.00 89.62 314 SER A CA 1
ATOM 2503 C C . SER A 1 314 ? -33.586 19.348 38.933 1.00 89.62 314 SER A C 1
ATOM 2505 O O . SER A 1 314 ? -32.796 18.658 38.290 1.00 89.62 314 SER A O 1
ATOM 2507 N N . LYS A 1 315 ? -33.810 20.636 38.639 1.00 92.44 315 LYS A N 1
ATOM 2508 C CA . LYS A 1 315 ? -33.215 21.314 37.481 1.00 92.44 315 LYS A CA 1
ATOM 2509 C C . LYS A 1 315 ? -31.685 21.325 37.541 1.00 92.44 315 LYS A C 1
ATOM 2511 O O . LYS A 1 315 ? -31.034 20.944 36.575 1.00 92.44 315 LYS A O 1
ATOM 2516 N N . ALA A 1 316 ? -31.104 21.667 38.692 1.00 90.25 316 ALA A N 1
ATOM 2517 C CA . ALA A 1 316 ? -29.652 21.648 38.876 1.00 90.25 316 ALA A CA 1
ATOM 2518 C C . ALA A 1 316 ? -29.054 20.235 38.723 1.00 90.25 316 ALA A C 1
ATOM 2520 O O . ALA A 1 316 ? -27.951 20.080 38.195 1.00 90.25 316 ALA A O 1
ATOM 2521 N N . ASN A 1 317 ? -29.768 19.195 39.162 1.00 90.88 317 ASN A N 1
ATOM 2522 C CA . ASN A 1 317 ? -29.347 17.807 38.979 1.00 90.88 317 ASN A CA 1
ATOM 2523 C C . ASN A 1 317 ? -29.440 17.370 37.511 1.00 90.88 317 ASN A C 1
ATOM 2525 O O . ASN A 1 317 ? -28.519 16.710 37.031 1.00 90.88 317 ASN A O 1
ATOM 2529 N N . ALA A 1 318 ? -30.492 17.772 36.794 1.00 88.19 318 ALA A N 1
ATOM 2530 C CA . ALA A 1 318 ? -30.635 17.522 35.361 1.00 88.19 318 ALA A CA 1
ATOM 2531 C C . ALA A 1 318 ? -29.512 18.200 34.555 1.00 88.19 318 ALA A C 1
ATOM 2533 O O . ALA A 1 318 ? -28.842 17.537 33.768 1.00 88.19 318 ALA A O 1
ATOM 2534 N N . GLU A 1 319 ? -29.212 19.473 34.834 1.00 92.44 319 GLU A N 1
ATOM 2535 C CA . GLU A 1 319 ? -28.110 20.204 34.190 1.00 92.44 319 GLU A CA 1
ATOM 2536 C C . GLU A 1 319 ? -26.738 19.572 34.483 1.00 92.44 319 GLU A C 1
ATOM 2538 O O . GLU A 1 319 ? -25.870 19.501 33.609 1.00 92.44 319 GLU A O 1
ATOM 2543 N N . ARG A 1 320 ? -26.512 19.080 35.712 1.00 90.75 320 ARG A N 1
ATOM 2544 C CA . ARG A 1 320 ? -25.291 18.322 36.033 1.00 90.75 320 ARG A CA 1
ATOM 2545 C C . ARG A 1 320 ? -25.225 17.017 35.247 1.00 90.75 320 ARG A C 1
ATOM 2547 O O . ARG A 1 320 ? -24.162 16.710 34.712 1.00 90.75 320 ARG A O 1
ATOM 2554 N N . ALA A 1 321 ? -26.321 16.264 35.175 1.00 90.81 321 ALA A N 1
ATOM 2555 C CA . ALA A 1 321 ? -26.378 15.005 34.438 1.00 90.81 321 ALA A CA 1
ATOM 2556 C C . ALA A 1 321 ? -26.088 15.214 32.943 1.00 90.81 321 ALA A C 1
ATOM 2558 O O . ALA A 1 321 ? -25.290 14.476 32.365 1.00 90.81 321 ALA A O 1
ATOM 2559 N N . GLU A 1 322 ? -26.646 16.266 32.343 1.00 91.06 322 GLU A N 1
ATOM 2560 C CA . GLU A 1 322 ? -26.397 16.633 30.949 1.00 91.06 322 GLU A CA 1
ATOM 2561 C C . GLU A 1 322 ? -24.926 17.008 30.714 1.00 91.06 322 GLU A C 1
ATOM 2563 O O . GLU A 1 322 ? -24.284 16.465 29.814 1.00 91.06 322 GLU A O 1
ATOM 2568 N N . LYS A 1 323 ? -24.337 17.845 31.584 1.00 93.25 323 LYS A N 1
ATOM 2569 C CA . LYS A 1 323 ? -22.901 18.178 31.521 1.00 93.25 323 LYS A CA 1
ATOM 2570 C C . LYS A 1 323 ? -22.015 16.937 31.630 1.00 93.25 323 LYS A C 1
ATOM 2572 O O . LYS A 1 323 ? -21.047 16.809 30.882 1.00 93.25 323 LYS A O 1
ATOM 2577 N N . PHE A 1 324 ? -22.336 16.009 32.532 1.00 88.88 324 PHE A N 1
ATOM 2578 C CA . PHE A 1 324 ? -21.603 14.746 32.656 1.00 88.88 324 PHE A CA 1
ATOM 2579 C C . PHE A 1 324 ? -21.725 13.881 31.399 1.00 88.88 324 PHE A C 1
ATOM 2581 O O . PHE A 1 324 ? -20.720 13.322 30.951 1.00 88.88 324 PHE A O 1
ATOM 2588 N N . SER A 1 325 ? -22.922 13.806 30.813 1.00 90.75 325 SER A N 1
ATOM 2589 C CA . SER A 1 325 ? -23.168 13.089 29.561 1.00 90.75 325 SER A CA 1
ATOM 2590 C C . SER A 1 325 ? -22.343 13.674 28.412 1.00 90.75 325 SER A C 1
ATOM 2592 O O . SER A 1 325 ? -21.592 12.950 27.758 1.00 90.75 325 SER A O 1
ATOM 2594 N N . LEU A 1 326 ? -22.357 15.001 28.252 1.00 93.25 326 LEU A N 1
ATOM 2595 C CA . LEU A 1 326 ? -21.587 15.706 27.226 1.00 93.25 326 LEU A CA 1
ATOM 2596 C C . LEU A 1 326 ? -20.076 15.471 27.376 1.00 93.25 326 LEU A C 1
ATOM 2598 O O . LEU A 1 326 ? -19.385 15.164 26.404 1.00 93.25 326 LEU A O 1
ATOM 2602 N N . ILE A 1 327 ? -19.551 15.557 28.604 1.00 91.81 327 ILE A N 1
ATOM 2603 C CA . ILE A 1 327 ? -18.134 15.282 28.888 1.00 91.81 327 ILE A CA 1
ATOM 2604 C C . ILE A 1 327 ? -17.791 13.820 28.572 1.00 91.81 327 ILE A C 1
ATOM 2606 O O . ILE A 1 327 ? -16.715 13.536 28.037 1.00 91.81 327 ILE A O 1
ATOM 2610 N N . SER A 1 328 ? -18.683 12.882 28.899 1.00 89.94 328 SER A N 1
ATOM 2611 C CA . SER A 1 328 ? -18.509 11.457 28.603 1.00 89.94 328 SER A CA 1
ATOM 2612 C C . SER A 1 328 ? -18.455 11.200 27.094 1.00 89.94 328 SER A C 1
ATOM 2614 O O . SER A 1 328 ? -17.522 10.552 26.608 1.00 89.94 328 SER A O 1
ATOM 2616 N N . GLU A 1 329 ? -19.381 11.779 26.330 1.00 91.69 329 GLU A N 1
ATOM 2617 C CA . GLU A 1 329 ? -19.386 11.683 24.870 1.00 91.69 329 GLU A CA 1
ATOM 2618 C C . GLU A 1 329 ? -18.143 12.314 24.248 1.00 91.69 329 GLU A C 1
ATOM 2620 O O . GLU A 1 329 ? -17.515 11.714 23.375 1.00 91.69 329 GLU A O 1
ATOM 2625 N N . GLN A 1 330 ? -17.724 13.487 24.727 1.00 93.69 330 GLN A N 1
ATOM 2626 C CA . GLN A 1 330 ? -16.513 14.139 24.241 1.00 93.69 330 GLN A CA 1
ATOM 2627 C C . GLN A 1 330 ? -15.273 13.277 24.512 1.00 93.69 330 GLN A C 1
ATOM 2629 O O . GLN A 1 330 ? -14.421 13.121 23.634 1.00 93.69 330 GLN A O 1
ATOM 2634 N N . LYS A 1 331 ? -15.177 12.651 25.693 1.00 92.38 331 LYS A N 1
ATOM 2635 C CA . LYS A 1 331 ? -14.112 11.682 26.002 1.00 92.38 331 LYS A CA 1
ATOM 2636 C C . LYS A 1 331 ? -14.165 10.472 25.068 1.00 92.38 331 LYS A C 1
ATOM 2638 O O . LYS A 1 331 ? -13.111 10.044 24.597 1.00 92.38 331 LYS A O 1
ATOM 2643 N N . LYS A 1 332 ? -15.355 9.946 24.761 1.00 92.62 332 LYS A N 1
ATOM 2644 C CA . LYS A 1 332 ? -15.535 8.832 23.816 1.00 92.62 332 LYS A CA 1
ATOM 2645 C C . LYS A 1 332 ? -15.066 9.207 22.407 1.00 92.62 332 LYS A C 1
ATOM 2647 O O . LYS A 1 332 ? -14.263 8.474 21.836 1.00 92.62 332 LYS A O 1
ATOM 2652 N N . ARG A 1 333 ? -15.463 10.379 21.897 1.00 92.56 333 ARG A N 1
ATOM 2653 C CA . ARG A 1 333 ? -15.013 10.902 20.593 1.00 92.56 333 ARG A CA 1
ATOM 2654 C C . ARG A 1 333 ? -13.498 11.098 20.544 1.00 92.56 333 ARG A C 1
ATOM 2656 O O . ARG A 1 333 ? -12.864 10.741 19.558 1.00 92.56 333 ARG A O 1
ATOM 2663 N N . ARG A 1 334 ? -12.890 11.610 21.623 1.00 93.44 334 ARG A N 1
ATOM 2664 C CA . ARG A 1 334 ? -11.424 11.746 21.717 1.00 93.44 334 ARG A CA 1
ATOM 2665 C C . ARG A 1 334 ? -10.718 10.391 21.669 1.00 93.44 334 ARG A C 1
ATOM 2667 O O . ARG A 1 334 ? -9.709 10.285 20.987 1.00 93.44 334 ARG A O 1
ATOM 2674 N N . ARG A 1 335 ? -11.241 9.368 22.355 1.00 93.31 335 ARG A N 1
ATOM 2675 C CA . ARG A 1 335 ? -10.685 8.003 22.304 1.00 93.31 335 ARG A CA 1
ATOM 2676 C C . ARG A 1 335 ? -10.776 7.405 20.903 1.00 93.31 335 ARG A C 1
ATOM 2678 O O . ARG A 1 335 ? -9.774 6.896 20.423 1.00 93.31 335 ARG A O 1
ATOM 2685 N N . GLN A 1 336 ? -11.928 7.535 20.243 1.00 92.38 336 GLN A N 1
ATOM 2686 C CA . GLN A 1 336 ? -12.101 7.087 18.856 1.00 92.38 336 GLN A CA 1
ATOM 2687 C C . GLN A 1 336 ? -11.113 7.786 17.920 1.00 92.38 336 GLN A C 1
ATOM 2689 O O . GLN A 1 336 ? -10.350 7.120 17.240 1.00 92.38 336 GLN A O 1
ATOM 2694 N N . SER A 1 337 ? -11.004 9.116 18.000 1.00 93.25 337 SER A N 1
ATOM 2695 C CA . SER A 1 337 ? -10.045 9.865 17.181 1.00 93.25 337 SER A CA 1
ATOM 2696 C C . SER A 1 337 ? -8.584 9.458 17.422 1.00 93.25 337 SER A C 1
ATOM 2698 O O . SER A 1 337 ? -7.774 9.517 16.498 1.00 93.25 337 SER A O 1
ATOM 2700 N N . ILE A 1 338 ? -8.219 9.069 18.648 1.00 91.75 338 ILE A N 1
ATOM 2701 C CA . ILE A 1 338 ? -6.874 8.557 18.950 1.00 91.75 338 ILE A CA 1
ATOM 2702 C C . ILE A 1 338 ? -6.657 7.187 18.299 1.00 91.75 338 ILE A C 1
ATOM 2704 O O . ILE A 1 338 ? -5.604 6.984 17.698 1.00 91.75 338 ILE A O 1
ATOM 2708 N N . GLU A 1 339 ? -7.629 6.278 18.387 1.00 91.88 339 GLU A N 1
ATOM 2709 C CA . GLU A 1 339 ? -7.541 4.961 17.741 1.00 91.88 339 GLU A CA 1
ATOM 2710 C C . GLU A 1 339 ? -7.490 5.075 16.216 1.00 91.88 339 GLU A C 1
ATOM 2712 O O . GLU A 1 339 ? -6.610 4.485 15.594 1.00 91.88 339 GLU A O 1
ATOM 2717 N N . ASP A 1 340 ? -8.324 5.924 15.613 1.00 91.44 340 ASP A N 1
ATOM 2718 C CA . ASP A 1 340 ? -8.317 6.154 14.165 1.00 91.44 340 ASP A CA 1
ATOM 2719 C C . ASP A 1 340 ? -6.950 6.679 13.695 1.00 91.44 340 ASP A C 1
ATOM 2721 O O . ASP A 1 340 ? -6.383 6.198 12.713 1.00 91.44 340 ASP A O 1
ATOM 2725 N N . LYS A 1 341 ? -6.358 7.623 14.444 1.00 94.69 341 LYS A N 1
ATOM 2726 C CA . LYS A 1 341 ? -5.006 8.135 14.166 1.00 94.69 341 LYS A CA 1
ATOM 2727 C C . LYS A 1 341 ? -3.935 7.062 14.325 1.00 94.69 341 LYS A C 1
ATOM 2729 O O . LYS A 1 341 ? -2.972 7.053 13.561 1.00 94.69 341 LYS A O 1
ATOM 2734 N N . LYS A 1 342 ? -4.074 6.176 15.312 1.00 95.19 342 LYS A N 1
ATOM 2735 C CA . LYS A 1 342 ? -3.143 5.066 15.535 1.00 95.19 342 LYS A CA 1
ATOM 2736 C C . LYS A 1 342 ? -3.208 4.069 14.378 1.00 95.19 342 LYS A C 1
ATOM 2738 O O . LYS A 1 342 ? -2.158 3.704 13.854 1.00 95.19 342 LYS A O 1
ATOM 2743 N N . TYR A 1 343 ? -4.413 3.713 13.936 1.00 92.56 343 TYR A N 1
ATOM 2744 C CA . TYR A 1 343 ? -4.633 2.844 12.782 1.00 92.56 343 TYR A CA 1
ATOM 2745 C C . TYR A 1 343 ? -4.057 3.457 11.499 1.00 92.56 343 TYR A C 1
ATOM 2747 O O . TYR A 1 343 ? -3.283 2.819 10.789 1.00 92.56 343 TYR A O 1
ATOM 2755 N N . GLN A 1 344 ? -4.328 4.740 11.249 1.00 92.19 344 GLN A N 1
ATOM 2756 C CA . GLN A 1 344 ? -3.798 5.450 10.083 1.00 92.19 344 GLN A CA 1
ATOM 2757 C C . GLN A 1 344 ? -2.262 5.554 10.106 1.00 92.19 344 GLN A C 1
ATOM 2759 O O . GLN A 1 344 ? -1.605 5.403 9.071 1.00 92.19 344 GLN A O 1
ATOM 2764 N N . ALA A 1 345 ? -1.671 5.779 11.283 1.00 93.06 345 ALA A N 1
ATOM 2765 C CA . ALA A 1 345 ? -0.222 5.790 11.458 1.00 93.06 345 ALA A CA 1
ATOM 2766 C C . ALA A 1 345 ? 0.396 4.405 11.220 1.00 93.06 345 ALA A C 1
ATOM 2768 O O . ALA A 1 345 ? 1.464 4.321 10.614 1.00 93.06 345 ALA A O 1
ATOM 2769 N N . GLN A 1 346 ? -0.264 3.334 11.663 1.00 93.88 346 GLN A N 1
ATOM 2770 C CA . GLN A 1 346 ? 0.182 1.963 11.433 1.00 93.88 346 GLN A CA 1
ATOM 2771 C C . GLN A 1 346 ? 0.127 1.597 9.945 1.00 93.88 346 GLN A C 1
ATOM 2773 O O . GLN A 1 346 ? 1.152 1.208 9.393 1.00 93.88 346 GLN A O 1
ATOM 2778 N N . ALA A 1 347 ? -0.990 1.864 9.263 1.00 91.62 347 ALA A N 1
ATOM 2779 C CA . ALA A 1 347 ? -1.105 1.655 7.818 1.0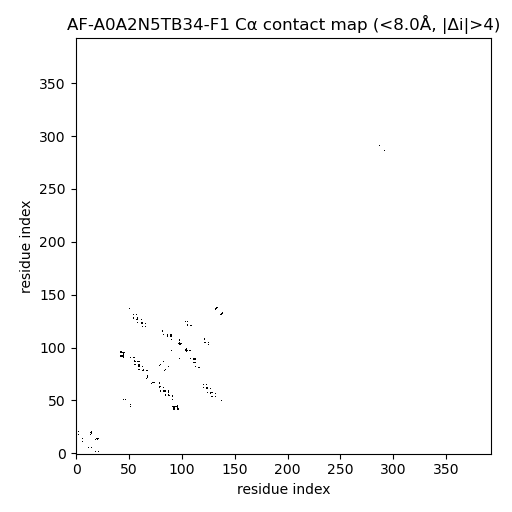0 91.62 347 ALA A CA 1
ATOM 2780 C C . ALA A 1 347 ? -0.029 2.436 7.034 1.00 91.62 347 ALA A C 1
ATOM 2782 O O . ALA A 1 347 ? 0.595 1.923 6.106 1.00 91.62 347 ALA A O 1
ATOM 2783 N N . SER A 1 348 ? 0.264 3.673 7.451 1.00 93.69 348 SER A N 1
ATOM 2784 C CA . SER A 1 348 ? 1.325 4.484 6.835 1.00 93.69 348 SER A CA 1
ATOM 2785 C C . SER A 1 348 ? 2.729 3.901 7.061 1.00 93.69 348 SER A C 1
ATOM 2787 O O . SER A 1 348 ? 3.590 4.009 6.183 1.00 93.69 348 SER A O 1
ATOM 2789 N N . ARG A 1 349 ? 2.983 3.289 8.228 1.00 94.62 349 ARG A N 1
ATOM 2790 C CA . ARG A 1 349 ? 4.244 2.585 8.519 1.00 94.62 349 ARG A CA 1
ATOM 2791 C C . ARG A 1 349 ? 4.389 1.344 7.649 1.00 94.62 349 ARG A C 1
ATOM 2793 O O . ARG A 1 349 ? 5.426 1.208 7.012 1.00 94.62 349 ARG A O 1
ATOM 2800 N N . GLU A 1 350 ? 3.346 0.528 7.536 1.00 94.38 350 GLU A N 1
ATOM 2801 C CA . GLU A 1 350 ? 3.347 -0.687 6.711 1.00 94.38 350 GLU A CA 1
ATOM 2802 C C . GLU A 1 350 ? 3.625 -0.370 5.233 1.00 94.38 350 GLU A C 1
ATOM 2804 O O . GLU A 1 350 ? 4.471 -1.005 4.603 1.00 94.38 350 GLU A O 1
ATOM 2809 N N . VAL A 1 351 ? 3.004 0.678 4.679 1.00 95.00 351 VAL A N 1
ATOM 2810 C CA . VAL A 1 351 ? 3.289 1.135 3.304 1.00 95.00 351 VAL A CA 1
ATOM 2811 C C . VAL A 1 351 ? 4.753 1.561 3.144 1.00 95.00 351 VAL A C 1
ATOM 2813 O O . VAL A 1 351 ? 5.400 1.234 2.143 1.00 95.00 351 VAL A O 1
ATOM 2816 N N . ARG A 1 352 ? 5.307 2.283 4.126 1.00 94.81 352 ARG A N 1
ATOM 2817 C CA . ARG A 1 352 ? 6.712 2.711 4.101 1.00 94.81 352 ARG A CA 1
ATOM 2818 C C . ARG A 1 352 ? 7.664 1.520 4.204 1.00 94.81 352 ARG A C 1
ATOM 2820 O O . ARG A 1 352 ? 8.656 1.492 3.478 1.00 94.81 352 ARG A O 1
ATOM 2827 N N . GLU A 1 353 ? 7.370 0.555 5.065 1.00 94.56 353 GLU A N 1
ATOM 2828 C CA . GLU A 1 353 ? 8.155 -0.669 5.238 1.00 94.56 353 GLU A CA 1
ATOM 2829 C C . GLU A 1 353 ? 8.146 -1.520 3.970 1.00 94.56 353 GLU A C 1
ATOM 2831 O O . GLU A 1 353 ? 9.219 -1.892 3.497 1.00 94.56 353 GLU A O 1
ATOM 2836 N N . ARG A 1 354 ? 6.981 -1.707 3.332 1.00 94.44 354 ARG A N 1
ATOM 2837 C CA . ARG A 1 354 ? 6.877 -2.365 2.018 1.00 94.44 354 ARG A CA 1
ATOM 2838 C C . ARG A 1 354 ? 7.744 -1.668 0.971 1.00 94.44 354 ARG A C 1
ATOM 2840 O O . ARG A 1 354 ? 8.506 -2.321 0.265 1.00 94.44 354 ARG A O 1
ATOM 2847 N N . LYS A 1 355 ? 7.704 -0.333 0.903 1.00 95.75 355 LYS A N 1
ATOM 2848 C CA . LYS A 1 355 ? 8.537 0.437 -0.036 1.00 95.75 355 LYS A CA 1
ATOM 2849 C C . LYS A 1 355 ? 10.037 0.264 0.231 1.00 95.75 355 LYS A C 1
ATOM 2851 O O . LYS A 1 355 ? 10.816 0.141 -0.712 1.00 95.75 355 LYS A O 1
ATOM 2856 N N . ILE A 1 356 ? 10.450 0.256 1.500 1.00 94.69 356 ILE A N 1
ATOM 2857 C CA . ILE A 1 356 ? 11.848 0.018 1.891 1.00 94.69 356 ILE A CA 1
ATOM 2858 C C . ILE A 1 356 ? 12.270 -1.406 1.517 1.00 94.69 356 ILE A C 1
ATOM 2860 O O . ILE A 1 356 ? 13.345 -1.582 0.946 1.00 94.69 356 ILE A O 1
ATOM 2864 N N . PHE A 1 357 ? 11.426 -2.400 1.793 1.00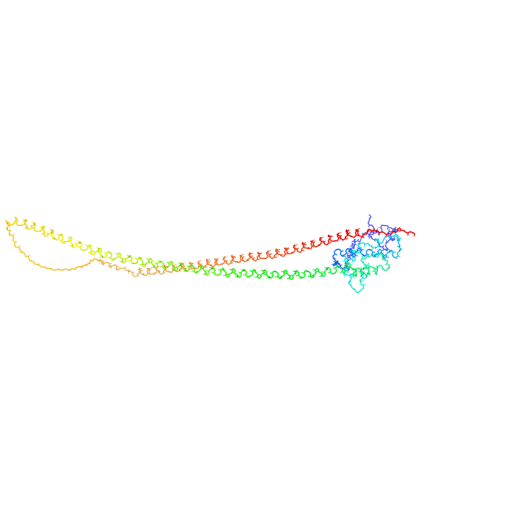 95.31 357 PHE A N 1
ATOM 2865 C CA . PHE A 1 357 ? 11.682 -3.797 1.461 1.00 95.31 357 PHE A CA 1
ATOM 2866 C C . PHE A 1 357 ? 11.853 -3.999 -0.049 1.00 95.31 357 PHE A C 1
ATOM 2868 O O . PHE A 1 357 ? 12.873 -4.535 -0.475 1.00 95.31 357 PHE A O 1
ATOM 2875 N N . VAL A 1 358 ? 10.930 -3.473 -0.864 1.00 94.88 358 VAL A N 1
ATOM 2876 C CA . VAL A 1 358 ? 11.012 -3.534 -2.334 1.00 94.88 358 VAL A CA 1
ATOM 2877 C C . VAL A 1 358 ? 12.285 -2.858 -2.849 1.00 94.88 358 VAL A C 1
ATOM 2879 O O . VAL A 1 358 ? 12.984 -3.413 -3.695 1.00 94.88 358 VAL A O 1
ATOM 2882 N N . ASN A 1 359 ? 12.645 -1.687 -2.316 1.00 94.56 359 ASN A N 1
ATOM 2883 C CA . ASN A 1 359 ? 13.888 -1.014 -2.700 1.00 94.56 359 ASN A CA 1
ATOM 2884 C C . ASN A 1 359 ? 15.134 -1.829 -2.328 1.00 94.56 359 ASN A C 1
ATOM 2886 O O . ASN A 1 359 ? 16.074 -1.895 -3.119 1.00 94.56 359 ASN A O 1
ATOM 2890 N N . LYS A 1 360 ? 15.147 -2.461 -1.150 1.00 95.88 360 LYS A N 1
ATOM 2891 C CA . LYS A 1 360 ? 16.255 -3.317 -0.710 1.00 95.88 360 LYS A CA 1
ATOM 2892 C C . LYS A 1 360 ? 16.380 -4.563 -1.589 1.00 95.88 360 LYS A C 1
ATOM 2894 O O . LYS A 1 360 ? 17.492 -4.913 -1.967 1.00 95.88 360 LYS A O 1
ATOM 2899 N N . GLN A 1 361 ? 15.259 -5.180 -1.963 1.00 93.25 361 GLN A N 1
ATOM 2900 C CA . GLN A 1 361 ? 15.248 -6.305 -2.900 1.00 93.25 361 GLN A CA 1
ATOM 2901 C C . GLN A 1 361 ? 15.805 -5.903 -4.267 1.00 93.25 361 GLN A C 1
ATOM 2903 O O . GLN A 1 361 ? 16.715 -6.555 -4.770 1.00 93.25 361 GLN A O 1
ATOM 2908 N N . ARG A 1 362 ? 15.367 -4.762 -4.819 1.00 94.44 362 ARG A N 1
ATOM 2909 C CA . ARG A 1 362 ? 15.921 -4.220 -6.073 1.00 94.44 362 ARG A CA 1
ATOM 2910 C C . ARG A 1 362 ? 17.428 -3.975 -5.988 1.00 94.44 362 ARG A C 1
ATOM 2912 O O . ARG A 1 362 ? 18.153 -4.304 -6.919 1.00 94.44 362 ARG A O 1
ATOM 2919 N N . GLN A 1 363 ? 17.917 -3.419 -4.878 1.00 93.56 363 GLN A N 1
ATOM 2920 C CA . GLN A 1 363 ? 19.354 -3.206 -4.673 1.00 93.56 363 GLN A CA 1
ATOM 2921 C C . GLN A 1 363 ? 20.138 -4.519 -4.586 1.00 93.56 363 GLN A C 1
ATOM 2923 O O . GLN A 1 363 ? 21.194 -4.629 -5.205 1.00 93.56 363 GLN A O 1
ATOM 2928 N N . ASN A 1 364 ? 19.628 -5.506 -3.847 1.00 93.62 364 ASN A N 1
ATOM 2929 C CA . ASN A 1 364 ? 20.256 -6.821 -3.736 1.00 93.62 364 ASN A CA 1
ATOM 2930 C C . ASN A 1 364 ? 20.303 -7.535 -5.088 1.00 93.62 364 ASN A C 1
ATOM 2932 O O . ASN A 1 364 ? 21.354 -8.048 -5.459 1.00 93.62 364 ASN A O 1
ATOM 2936 N N . HIS A 1 365 ? 19.203 -7.504 -5.840 1.00 93.38 365 HIS A N 1
ATOM 2937 C CA . HIS A 1 365 ? 19.143 -8.078 -7.178 1.00 93.38 365 HIS A CA 1
ATOM 2938 C C . HIS A 1 365 ? 20.142 -7.399 -8.124 1.00 93.38 365 HIS A C 1
ATOM 2940 O O . HIS A 1 365 ? 20.971 -8.069 -8.731 1.00 93.38 365 HIS A O 1
ATOM 2946 N N . ASN A 1 366 ? 20.165 -6.061 -8.167 1.00 93.94 366 ASN A N 1
ATOM 2947 C CA . ASN A 1 366 ? 21.150 -5.322 -8.964 1.00 93.94 366 ASN A CA 1
ATOM 2948 C C . ASN A 1 366 ? 22.593 -5.680 -8.579 1.00 93.94 366 ASN A C 1
ATOM 2950 O O . ASN A 1 366 ? 23.462 -5.760 -9.444 1.00 93.94 366 ASN A O 1
ATOM 2954 N N . ARG A 1 367 ? 22.861 -5.903 -7.286 1.00 94.56 367 ARG A N 1
ATOM 2955 C CA . ARG A 1 367 ? 24.179 -6.330 -6.807 1.00 94.56 367 ARG A CA 1
ATOM 2956 C C . ARG A 1 367 ? 24.542 -7.728 -7.309 1.00 94.56 367 ARG A C 1
ATOM 2958 O O . ARG A 1 367 ? 25.647 -7.892 -7.814 1.00 94.56 367 ARG A O 1
ATOM 2965 N N . GLN A 1 368 ? 23.623 -8.689 -7.211 1.00 93.75 368 GLN A N 1
ATOM 2966 C CA . GLN A 1 368 ? 23.821 -10.052 -7.716 1.00 93.75 368 GLN A CA 1
ATOM 2967 C C . GLN A 1 368 ? 24.093 -10.055 -9.220 1.00 93.75 368 GLN A C 1
ATOM 2969 O O . GLN A 1 368 ? 25.074 -10.644 -9.656 1.00 93.75 368 GLN A O 1
ATOM 2974 N N . VAL A 1 369 ? 23.312 -9.303 -10.000 1.00 93.44 369 VAL A N 1
ATOM 2975 C CA . VAL A 1 369 ? 23.516 -9.177 -11.452 1.00 93.44 369 VAL A CA 1
ATOM 2976 C C . VAL A 1 369 ? 24.908 -8.617 -11.775 1.00 93.44 369 VAL A C 1
ATOM 2978 O O . VAL A 1 369 ? 25.570 -9.086 -12.698 1.00 93.44 369 VAL A O 1
ATOM 2981 N N . ILE A 1 370 ? 25.400 -7.638 -11.007 1.00 93.25 370 ILE A N 1
ATOM 2982 C CA . ILE A 1 370 ? 26.765 -7.107 -11.178 1.00 93.25 370 ILE A CA 1
ATOM 2983 C C . ILE A 1 370 ? 27.829 -8.156 -10.830 1.00 93.25 370 ILE A C 1
ATOM 2985 O O . ILE A 1 370 ? 28.842 -8.244 -11.524 1.00 93.25 370 ILE A O 1
ATOM 2989 N N . GLU A 1 371 ? 27.630 -8.934 -9.768 1.00 93.50 371 GLU A N 1
ATOM 2990 C CA . GLU A 1 371 ? 28.554 -9.999 -9.365 1.00 93.50 371 GLU A CA 1
ATOM 2991 C C . GLU A 1 371 ? 28.598 -11.133 -10.402 1.00 93.50 371 GLU A C 1
ATOM 2993 O O . GLU A 1 371 ? 29.690 -11.557 -10.780 1.00 93.50 371 GLU A O 1
ATOM 2998 N N . GLU A 1 372 ? 27.452 -11.534 -10.955 1.00 92.75 372 GLU A N 1
ATOM 2999 C CA . GLU A 1 372 ? 27.368 -12.496 -12.062 1.00 92.75 372 GLU A CA 1
ATOM 3000 C C . GLU A 1 372 ? 28.070 -11.982 -13.322 1.00 92.75 372 GLU A C 1
ATOM 3002 O O . GLU A 1 372 ? 28.866 -12.700 -13.928 1.00 92.75 372 GLU A O 1
ATOM 3007 N N . MET A 1 373 ? 27.850 -10.715 -13.698 1.00 91.38 373 MET A N 1
ATOM 3008 C CA . MET A 1 373 ? 28.555 -10.108 -14.832 1.00 91.38 373 MET A CA 1
ATOM 3009 C C . MET A 1 373 ? 30.075 -10.111 -14.625 1.00 91.38 373 MET A C 1
ATOM 3011 O O . MET A 1 373 ? 30.819 -10.404 -15.560 1.00 91.38 373 MET A O 1
ATOM 3015 N N . ARG A 1 374 ? 30.555 -9.827 -13.406 1.00 90.12 374 ARG A N 1
ATOM 3016 C CA . ARG A 1 374 ? 31.991 -9.891 -13.082 1.00 90.12 374 ARG A CA 1
ATOM 3017 C C . ARG A 1 374 ? 32.541 -11.313 -13.162 1.00 90.12 374 ARG A C 1
ATOM 3019 O O . ARG A 1 374 ? 33.629 -11.495 -13.700 1.00 90.12 374 ARG A O 1
ATOM 3026 N N . ALA A 1 375 ? 31.809 -12.303 -12.654 1.00 89.06 375 ALA A N 1
ATOM 3027 C CA . ALA A 1 375 ? 32.214 -13.706 -12.720 1.00 89.06 375 ALA A CA 1
ATOM 3028 C C . ALA A 1 375 ? 32.299 -14.204 -14.172 1.00 89.06 375 ALA A C 1
ATOM 3030 O O . ALA A 1 375 ? 33.264 -14.869 -14.544 1.00 89.06 375 ALA A O 1
ATOM 3031 N N . ASN A 1 376 ? 31.340 -13.816 -15.015 1.00 87.75 376 ASN A N 1
ATOM 3032 C CA . ASN A 1 376 ? 31.338 -14.172 -16.433 1.00 87.75 376 ASN A CA 1
ATOM 3033 C C . ASN A 1 376 ? 32.526 -13.563 -17.191 1.00 87.75 376 ASN A C 1
ATOM 3035 O O . ASN A 1 376 ? 33.120 -14.244 -18.022 1.00 87.75 376 ASN A O 1
ATOM 3039 N N . LEU A 1 377 ? 32.912 -12.320 -16.878 1.00 85.94 377 LEU A N 1
ATOM 3040 C CA . LEU A 1 377 ? 34.104 -11.693 -17.464 1.00 85.94 377 LEU A CA 1
ATOM 3041 C C . LEU A 1 377 ? 35.396 -12.411 -17.045 1.00 85.94 377 LEU A C 1
ATOM 3043 O O . LEU A 1 377 ? 36.230 -12.701 -17.894 1.00 85.94 377 LEU A O 1
ATOM 3047 N N . LEU A 1 378 ? 35.532 -12.771 -15.765 1.00 83.44 378 LEU A N 1
ATOM 3048 C CA . LEU A 1 378 ? 36.695 -13.521 -15.270 1.00 83.44 378 LEU A CA 1
ATOM 3049 C C . LEU A 1 378 ? 36.816 -14.915 -15.907 1.00 83.44 378 LEU A C 1
ATOM 3051 O O . LEU A 1 378 ? 37.922 -15.368 -16.188 1.00 83.44 378 LEU A O 1
ATOM 3055 N N . ASN A 1 379 ? 35.694 -15.591 -16.164 1.00 77.94 379 ASN A N 1
ATOM 3056 C CA . ASN A 1 379 ? 35.694 -16.904 -16.812 1.00 77.94 379 ASN A CA 1
ATOM 3057 C C . ASN A 1 379 ? 35.967 -16.827 -18.326 1.00 77.94 379 ASN A C 1
ATOM 3059 O O . ASN A 1 379 ? 36.503 -17.778 -18.896 1.00 77.94 379 ASN A O 1
ATOM 3063 N N . ALA A 1 380 ? 35.624 -15.712 -18.979 1.00 71.44 380 ALA A N 1
ATOM 3064 C CA . ALA A 1 380 ? 35.921 -15.495 -20.394 1.00 71.44 380 ALA A CA 1
ATOM 3065 C C . ALA A 1 380 ? 37.431 -15.332 -20.656 1.00 71.44 380 ALA A C 1
ATOM 3067 O O . ALA A 1 380 ? 37.927 -15.838 -21.662 1.00 71.44 380 ALA A O 1
ATOM 3068 N N . ASP A 1 381 ? 38.172 -14.722 -19.725 1.00 61.91 381 ASP A N 1
ATOM 3069 C CA . ASP A 1 381 ? 39.628 -14.546 -19.839 1.00 61.91 381 ASP A CA 1
ATOM 3070 C C . ASP A 1 381 ? 40.418 -15.858 -19.643 1.00 61.91 381 ASP A C 1
ATOM 3072 O O . ASP A 1 381 ? 41.523 -16.000 -20.163 1.00 61.91 381 ASP A O 1
ATOM 3076 N N . ILE A 1 382 ? 39.858 -16.854 -18.942 1.00 62.44 382 ILE A N 1
ATOM 3077 C CA . ILE A 1 382 ? 40.527 -18.146 -18.677 1.00 62.44 382 ILE A CA 1
ATOM 3078 C C . ILE A 1 382 ? 40.390 -19.120 -19.862 1.00 62.44 382 ILE A C 1
ATOM 3080 O O . ILE A 1 382 ? 41.276 -19.941 -20.093 1.00 62.44 382 ILE A O 1
ATOM 3084 N N . ASN A 1 383 ? 39.321 -19.008 -20.656 1.00 56.75 383 ASN A N 1
ATOM 3085 C CA . ASN A 1 383 ? 39.059 -19.897 -21.797 1.00 56.75 383 ASN A CA 1
ATOM 3086 C C . ASN A 1 383 ? 39.658 -19.410 -23.131 1.00 56.75 383 ASN A C 1
ATOM 3088 O O . ASN A 1 383 ? 39.436 -20.041 -24.161 1.00 56.75 383 ASN A O 1
ATOM 3092 N N . CYS A 1 384 ? 40.435 -18.321 -23.127 1.00 52.66 384 CYS A N 1
ATOM 3093 C CA . CYS A 1 384 ? 41.084 -17.762 -24.318 1.00 52.66 384 CYS A CA 1
ATOM 3094 C C . CYS A 1 384 ? 42.617 -17.917 -24.275 1.00 52.66 384 CYS A C 1
ATOM 3096 O O . CYS A 1 384 ? 43.359 -17.016 -24.664 1.00 52.66 384 CYS A O 1
ATOM 3098 N N . SER A 1 385 ? 43.104 -19.060 -23.777 1.00 49.53 385 SER A N 1
ATOM 3099 C CA . SER A 1 385 ? 44.518 -19.433 -23.886 1.00 49.53 385 SER A CA 1
ATOM 3100 C C . SER A 1 385 ? 44.723 -20.244 -25.176 1.00 49.53 385 SER A C 1
ATOM 3102 O O . SER A 1 385 ? 44.142 -21.326 -25.298 1.00 49.53 385 SER A O 1
ATOM 3104 N N . PRO A 1 386 ? 45.483 -19.740 -26.167 1.00 53.22 386 PRO A N 1
ATOM 3105 C CA . PRO A 1 386 ? 45.679 -20.422 -27.434 1.00 53.22 386 PRO A CA 1
ATOM 3106 C C . PRO A 1 386 ? 46.735 -21.505 -27.248 1.00 53.22 386 PRO A C 1
ATOM 3108 O O . PRO A 1 386 ? 47.923 -21.206 -27.144 1.00 53.22 386 PRO A O 1
ATOM 3111 N N . ASP A 1 387 ? 46.297 -22.760 -27.232 1.00 53.62 387 ASP A N 1
ATOM 3112 C CA . ASP A 1 387 ? 47.203 -23.886 -27.368 1.00 53.62 387 ASP A CA 1
ATOM 3113 C C . ASP A 1 387 ? 47.005 -24.542 -28.740 1.00 53.62 387 ASP A C 1
ATOM 3115 O O . ASP A 1 387 ? 45.920 -24.986 -29.111 1.00 53.62 387 ASP A O 1
ATOM 3119 N N . GLN A 1 388 ? 48.135 -24.618 -29.439 1.00 56.78 388 GLN A N 1
ATOM 3120 C CA . GLN A 1 388 ? 48.490 -25.601 -30.461 1.00 56.78 388 GLN A CA 1
ATOM 3121 C C . GLN A 1 388 ? 48.142 -25.305 -31.922 1.00 56.78 388 GLN A C 1
ATOM 3123 O O . GLN A 1 388 ? 47.151 -25.750 -32.491 1.00 56.78 388 GLN A O 1
ATOM 3128 N N . SER A 1 389 ? 49.137 -24.727 -32.589 1.00 49.44 389 SER A N 1
ATOM 3129 C CA . SER A 1 389 ? 49.582 -25.209 -33.898 1.00 49.44 389 SER A CA 1
ATOM 3130 C C . SER A 1 389 ? 51.060 -24.868 -34.070 1.00 49.44 389 SER A C 1
ATOM 3132 O O . SER A 1 389 ? 51.460 -23.752 -33.767 1.00 49.44 389 SER A O 1
ATOM 3134 N N . SER A 1 390 ? 51.942 -25.698 -34.600 1.00 55.62 390 SER A N 1
ATOM 3135 C CA . SER A 1 390 ? 51.939 -27.115 -34.953 1.00 55.62 390 SER A CA 1
ATOM 3136 C C . SER A 1 390 ? 53.365 -27.324 -35.452 1.00 55.62 390 SER A C 1
ATOM 3138 O O . SER A 1 390 ? 53.762 -26.736 -36.457 1.00 55.62 390 SER A O 1
ATOM 3140 N N . SER A 1 391 ? 54.162 -28.102 -34.732 1.00 55.66 391 SER A N 1
ATOM 3141 C CA . SER A 1 391 ? 55.397 -28.672 -35.260 1.00 55.66 391 SER A CA 1
ATOM 3142 C C . SER A 1 391 ? 55.048 -29.812 -36.215 1.00 55.66 391 SER A C 1
ATOM 3144 O O . SER A 1 391 ? 54.328 -30.720 -35.803 1.00 55.66 391 SER A O 1
ATOM 3146 N N . GLY A 1 392 ? 55.606 -29.833 -37.426 1.00 58.22 392 GLY A N 1
ATOM 3147 C CA . GLY A 1 392 ? 55.703 -31.086 -38.178 1.00 58.22 392 GLY A CA 1
ATOM 3148 C C . GLY A 1 392 ? 55.810 -30.960 -39.692 1.00 58.22 392 GLY A C 1
ATOM 3149 O O . GLY A 1 392 ? 54.786 -30.835 -40.351 1.00 58.22 392 GLY A O 1
ATOM 3150 N N . THR A 1 393 ? 57.052 -31.147 -40.165 1.00 47.59 393 THR A N 1
ATOM 3151 C CA . THR A 1 393 ? 57.513 -31.692 -41.468 1.00 47.59 393 THR A CA 1
ATOM 3152 C C . THR A 1 393 ? 57.247 -30.944 -42.763 1.00 47.59 393 THR A C 1
ATOM 3154 O O . THR A 1 393 ? 56.075 -30.839 -43.177 1.00 47.59 393 THR A O 1
#